Protein AF-A0A917QEK0-F1 (afdb_monomer_lite)

Radius of gyration: 26.35 Å; chains: 1; bounding box: 58×79×62 Å

Structure (mmCIF, N/CA/C/O backbone):
data_AF-A0A917QEK0-F1
#
_entry.id   AF-A0A917QEK0-F1
#
loop_
_atom_site.group_PDB
_atom_site.id
_atom_site.type_symbol
_atom_site.label_atom_id
_atom_site.label_alt_id
_atom_site.label_comp_id
_atom_site.label_asym_id
_atom_site.label_entity_id
_atom_site.label_seq_id
_atom_site.pdbx_PDB_ins_code
_atom_site.Cartn_x
_atom_site.Cartn_y
_atom_site.Cartn_z
_atom_site.occupancy
_atom_site.B_iso_or_equiv
_atom_site.auth_seq_id
_atom_site.auth_comp_id
_atom_site.auth_asym_id
_atom_site.auth_atom_id
_atom_site.pdbx_PDB_model_num
ATOM 1 N N . MET A 1 1 ? 12.942 -18.487 17.086 1.00 60.12 1 MET A N 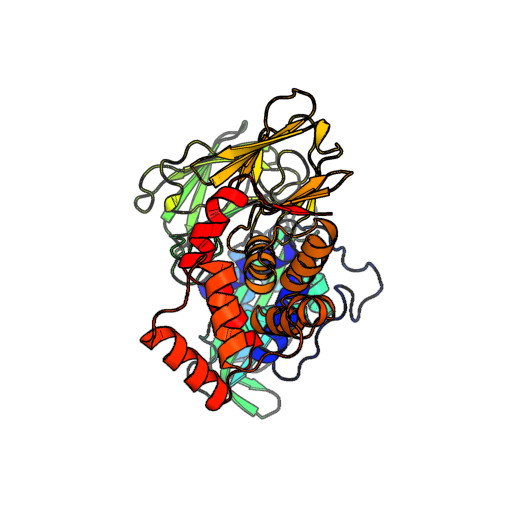1
ATOM 2 C CA . MET A 1 1 ? 12.032 -17.996 16.042 1.00 60.12 1 MET A CA 1
ATOM 3 C C . MET A 1 1 ? 12.553 -16.663 15.578 1.00 60.12 1 MET A C 1
ATOM 5 O O . MET A 1 1 ? 12.933 -15.857 16.421 1.00 60.12 1 MET A O 1
ATOM 9 N N . SER A 1 2 ? 12.666 -16.484 14.271 1.00 80.19 2 SER A N 1
ATOM 10 C CA . SER A 1 2 ? 13.185 -15.254 13.684 1.00 80.19 2 SER A CA 1
ATOM 11 C C . SER A 1 2 ? 12.041 -14.317 13.301 1.00 80.19 2 SER A C 1
ATOM 13 O O . SER A 1 2 ? 11.050 -14.731 12.702 1.00 80.19 2 SER A O 1
ATOM 15 N N . PHE A 1 3 ? 12.175 -13.052 13.680 1.00 93.38 3 PHE A N 1
ATOM 16 C CA . PHE A 1 3 ? 11.266 -11.989 13.264 1.00 93.38 3 PHE A CA 1
ATOM 17 C C . PHE A 1 3 ? 11.677 -11.445 11.884 1.00 93.38 3 PHE A C 1
ATOM 19 O O . PHE A 1 3 ? 12.777 -11.766 11.415 1.00 93.38 3 PHE A O 1
ATOM 26 N N . PRO A 1 4 ? 10.811 -10.676 11.201 1.00 93.75 4 PRO A N 1
ATOM 27 C CA . PRO A 1 4 ? 11.161 -10.047 9.934 1.00 93.75 4 PRO A CA 1
ATOM 28 C C . PRO A 1 4 ? 12.363 -9.108 10.081 1.00 93.75 4 PRO A C 1
ATOM 30 O O . PRO A 1 4 ? 12.473 -8.355 11.048 1.00 93.75 4 PRO A O 1
ATOM 33 N N . THR A 1 5 ? 13.250 -9.127 9.090 1.00 91.75 5 THR A N 1
ATOM 34 C CA . THR A 1 5 ? 14.156 -8.001 8.814 1.00 91.75 5 THR A CA 1
ATOM 35 C C . THR A 1 5 ? 13.358 -6.780 8.339 1.00 91.75 5 THR A C 1
ATOM 37 O O . THR A 1 5 ? 12.199 -6.914 7.958 1.00 91.75 5 THR A O 1
ATOM 40 N N . ALA A 1 6 ? 13.972 -5.592 8.289 1.00 88.06 6 ALA A N 1
ATOM 41 C CA . ALA A 1 6 ? 13.299 -4.395 7.767 1.00 88.06 6 ALA A CA 1
ATOM 42 C C . ALA A 1 6 ? 12.817 -4.560 6.308 1.00 88.06 6 ALA A C 1
ATOM 44 O O . ALA A 1 6 ? 11.717 -4.142 5.971 1.00 88.06 6 ALA A O 1
ATOM 45 N N . LEU A 1 7 ? 13.595 -5.243 5.458 1.00 85.19 7 LEU A N 1
ATOM 46 C CA . LEU A 1 7 ? 13.198 -5.561 4.077 1.00 85.19 7 LEU A CA 1
ATOM 47 C C . LEU A 1 7 ? 12.002 -6.523 4.018 1.00 85.19 7 LEU A C 1
ATOM 49 O O . LEU A 1 7 ? 11.094 -6.355 3.208 1.00 85.19 7 LEU A O 1
ATOM 53 N N . GLU A 1 8 ? 11.994 -7.545 4.874 1.00 95.12 8 GLU A N 1
ATOM 54 C CA . GLU A 1 8 ? 10.878 -8.493 4.962 1.00 95.12 8 GLU A CA 1
ATOM 55 C C . GLU A 1 8 ? 9.623 -7.844 5.560 1.00 95.12 8 GLU A C 1
ATOM 57 O O . GLU A 1 8 ? 8.519 -8.188 5.141 1.00 95.12 8 GLU A O 1
ATOM 62 N N . GLN A 1 9 ? 9.781 -6.892 6.489 1.00 96.00 9 GLN A N 1
ATOM 63 C CA . GLN A 1 9 ? 8.677 -6.079 6.995 1.00 96.00 9 GLN A CA 1
ATOM 64 C C . GLN A 1 9 ? 8.095 -5.220 5.871 1.00 96.00 9 GLN A C 1
ATOM 66 O O . GLN A 1 9 ? 6.904 -5.331 5.618 1.00 96.00 9 GLN A O 1
ATOM 71 N N . LEU A 1 10 ? 8.916 -4.473 5.124 1.00 87.44 10 LEU A N 1
ATOM 72 C CA . LEU A 1 10 ? 8.451 -3.705 3.963 1.00 87.44 10 LEU A CA 1
ATOM 73 C C . LEU A 1 10 ? 7.660 -4.581 2.980 1.00 87.44 10 LEU A C 1
ATOM 75 O O . LEU A 1 10 ? 6.589 -4.199 2.523 1.00 87.44 10 LEU A O 1
ATOM 79 N N . PHE A 1 11 ? 8.144 -5.788 2.679 1.00 94.00 11 PHE A N 1
ATOM 80 C CA . PHE A 1 11 ? 7.413 -6.698 1.796 1.00 94.00 11 PHE A CA 1
ATOM 81 C C . PHE A 1 11 ? 6.039 -7.086 2.350 1.00 94.00 11 PHE A C 1
ATOM 83 O O . PHE A 1 11 ? 5.072 -7.164 1.594 1.00 94.00 11 PHE A O 1
ATOM 90 N N . LEU A 1 12 ? 5.944 -7.357 3.654 1.00 96.31 12 LEU A N 1
ATOM 91 C CA . LEU A 1 12 ? 4.667 -7.631 4.307 1.00 96.31 12 LEU A CA 1
ATOM 92 C C . LEU A 1 12 ? 3.714 -6.437 4.192 1.00 96.31 12 LEU A C 1
ATOM 94 O O . LEU A 1 12 ? 2.536 -6.632 3.902 1.00 96.31 12 LEU A O 1
ATOM 98 N N . GLU A 1 13 ? 4.229 -5.223 4.366 1.00 91.69 13 GLU A N 1
ATOM 99 C CA . GLU A 1 13 ? 3.453 -3.991 4.241 1.00 91.69 13 GLU A CA 1
ATOM 100 C C . GLU A 1 13 ? 2.957 -3.776 2.807 1.00 91.69 13 GLU A C 1
ATOM 102 O O . GLU A 1 13 ? 1.773 -3.520 2.620 1.00 91.69 13 GLU A O 1
ATOM 107 N N . LEU A 1 14 ? 3.784 -4.033 1.787 1.00 85.00 14 LEU A N 1
ATOM 108 C CA . LEU A 1 14 ? 3.353 -4.017 0.380 1.00 85.00 14 LEU A CA 1
ATOM 109 C C . LEU A 1 14 ? 2.252 -5.050 0.103 1.00 85.00 14 LEU A C 1
ATOM 111 O O . LEU A 1 14 ? 1.301 -4.780 -0.623 1.00 85.00 14 LEU A O 1
ATOM 115 N N . VAL A 1 15 ? 2.352 -6.248 0.689 1.00 95.12 15 VAL A N 1
ATOM 116 C CA . VAL A 1 15 ? 1.317 -7.288 0.562 1.00 95.12 15 VAL A CA 1
ATOM 117 C C . VAL A 1 15 ? 0.015 -6.860 1.226 1.00 95.12 15 VAL A C 1
ATOM 119 O O . VAL A 1 15 ? -1.051 -7.071 0.653 1.00 95.12 15 VAL A O 1
ATOM 122 N N . ASN A 1 16 ? 0.083 -6.275 2.417 1.00 93.19 16 ASN A N 1
ATOM 123 C CA . ASN A 1 16 ? -1.104 -5.821 3.130 1.00 93.19 16 ASN A CA 1
ATOM 124 C C . ASN A 1 16 ? -1.726 -4.582 2.473 1.00 93.19 16 ASN A C 1
ATOM 126 O O . ASN A 1 16 ? -2.949 -4.529 2.382 1.00 93.19 16 ASN A O 1
ATOM 130 N N . GLN A 1 17 ? -0.922 -3.670 1.917 1.00 86.19 17 GLN A N 1
ATOM 131 C CA . GLN A 1 17 ? -1.394 -2.563 1.081 1.00 86.19 17 GLN A CA 1
ATOM 132 C C . GLN A 1 17 ? -2.133 -3.097 -0.149 1.00 86.19 17 GLN A C 1
ATOM 134 O O . GLN A 1 17 ? -3.278 -2.730 -0.382 1.00 86.19 17 GLN A O 1
ATOM 139 N N . ALA A 1 18 ? -1.536 -4.055 -0.863 1.00 80.06 18 ALA A N 1
ATOM 140 C CA . ALA A 1 18 ? -2.150 -4.676 -2.033 1.00 80.06 18 ALA A CA 1
ATOM 141 C C . ALA A 1 18 ? -3.473 -5.397 -1.722 1.00 80.06 18 ALA A C 1
ATOM 143 O O . ALA A 1 18 ? -4.375 -5.488 -2.552 1.00 80.06 18 ALA A O 1
ATOM 144 N N . ARG A 1 19 ? -3.575 -5.981 -0.526 1.00 92.75 19 ARG A N 1
ATOM 145 C CA . ARG A 1 19 ? -4.778 -6.678 -0.063 1.00 92.75 19 ARG A CA 1
ATOM 146 C C . ARG A 1 19 ? -5.872 -5.707 0.357 1.00 92.75 19 ARG A C 1
ATOM 148 O O . ARG A 1 19 ? -7.037 -5.990 0.081 1.00 92.75 19 ARG A O 1
ATOM 155 N N . ALA A 1 20 ? -5.505 -4.604 0.999 1.00 81.00 20 ALA A N 1
ATOM 156 C CA . ALA A 1 20 ? -6.433 -3.563 1.411 1.00 81.00 20 ALA A CA 1
ATOM 157 C C . ALA A 1 20 ? -6.964 -2.770 0.205 1.00 81.00 20 ALA A C 1
ATOM 159 O O . ALA A 1 20 ? -8.158 -2.488 0.165 1.00 81.00 20 ALA A O 1
ATOM 160 N N . ASP A 1 21 ? -6.112 -2.509 -0.793 1.00 78.50 21 ASP A N 1
ATOM 161 C CA . ASP A 1 21 ? -6.483 -1.884 -2.064 1.00 78.50 21 ASP A CA 1
ATOM 162 C C . ASP A 1 21 ? -5.957 -2.662 -3.284 1.00 78.50 21 ASP A C 1
ATOM 164 O O . ASP A 1 21 ? -4.876 -2.404 -3.824 1.00 78.50 21 ASP A O 1
ATOM 168 N N . PRO A 1 22 ? -6.744 -3.628 -3.769 1.00 83.19 22 PRO A N 1
ATOM 169 C CA . PRO A 1 22 ? -6.376 -4.404 -4.941 1.00 83.19 22 PRO A CA 1
ATOM 170 C C . PRO A 1 22 ? -6.356 -3.571 -6.227 1.00 83.19 22 PRO A C 1
ATOM 172 O O . PRO A 1 22 ? -5.584 -3.883 -7.133 1.00 83.19 22 PRO A O 1
ATOM 175 N N . ALA A 1 23 ? -7.216 -2.555 -6.347 1.00 81.38 23 ALA A N 1
ATOM 176 C CA . ALA A 1 23 ? -7.300 -1.735 -7.552 1.00 81.38 23 ALA A CA 1
ATOM 177 C C . ALA A 1 23 ? -6.116 -0.764 -7.635 1.00 81.38 23 ALA A C 1
ATOM 179 O O . ALA A 1 23 ? -5.462 -0.703 -8.679 1.00 81.38 23 ALA A O 1
ATOM 180 N N . GLY A 1 24 ? -5.766 -0.098 -6.536 1.00 76.38 24 GLY A N 1
ATOM 181 C CA . GLY A 1 24 ? -4.556 0.714 -6.476 1.00 76.38 24 GLY A CA 1
ATOM 182 C C . GLY A 1 24 ? -3.284 -0.114 -6.575 1.00 76.38 24 GLY A C 1
ATOM 183 O O . GLY A 1 24 ? -2.323 0.362 -7.169 1.00 76.38 24 GLY A O 1
ATOM 184 N N . GLU A 1 25 ? -3.262 -1.382 -6.143 1.00 84.31 25 GLU A N 1
ATOM 185 C CA . GLU A 1 25 ? -2.117 -2.260 -6.431 1.00 84.31 25 GLU A CA 1
ATOM 186 C C . GLU A 1 25 ? -1.898 -2.448 -7.935 1.00 84.31 25 GLU A C 1
ATOM 188 O O . GLU A 1 25 ? -0.763 -2.430 -8.408 1.00 84.31 25 GLU A O 1
ATOM 193 N N . LEU A 1 26 ? -2.975 -2.610 -8.708 1.00 78.69 26 LEU A N 1
ATOM 194 C CA . LEU A 1 26 ? -2.879 -2.696 -10.164 1.00 78.69 26 LEU A CA 1
ATOM 195 C C . LEU A 1 26 ? -2.321 -1.401 -10.763 1.00 78.69 26 LEU A C 1
ATOM 197 O O . LEU A 1 26 ? -1.456 -1.459 -11.640 1.00 78.69 26 LEU A O 1
ATOM 201 N N . ALA A 1 27 ? -2.788 -0.249 -10.280 1.00 74.25 27 ALA A N 1
ATOM 202 C CA . ALA A 1 27 ? -2.274 1.047 -10.707 1.00 74.25 27 ALA A CA 1
ATOM 203 C C . ALA A 1 27 ? -0.789 1.214 -10.337 1.00 74.25 27 ALA A C 1
ATOM 205 O O . ALA A 1 27 ? 0.018 1.581 -11.192 1.00 74.25 27 ALA A O 1
ATOM 206 N N . ARG A 1 28 ? -0.404 0.861 -9.103 1.00 76.38 28 ARG A N 1
ATOM 207 C CA . ARG A 1 28 ? 0.980 0.897 -8.607 1.00 76.38 28 ARG A CA 1
ATOM 208 C C . ARG A 1 28 ? 1.884 -0.024 -9.413 1.00 76.38 28 ARG A C 1
ATOM 210 O O . ARG A 1 28 ? 2.997 0.366 -9.761 1.00 76.38 28 ARG A O 1
ATOM 217 N N . PHE A 1 29 ? 1.405 -1.224 -9.740 1.00 79.75 29 PHE A N 1
ATOM 218 C CA . PHE A 1 29 ? 2.110 -2.145 -10.618 1.00 79.75 29 PHE A CA 1
ATOM 219 C C . PHE A 1 29 ? 2.400 -1.484 -11.964 1.00 79.75 29 PHE A C 1
ATOM 221 O O . PHE A 1 29 ? 3.570 -1.370 -12.310 1.00 79.75 29 PHE A O 1
ATOM 228 N N . ASN A 1 30 ? 1.386 -0.982 -12.675 1.00 75.88 30 ASN A N 1
ATOM 229 C CA . ASN A 1 30 ? 1.578 -0.363 -13.992 1.00 75.88 30 ASN A CA 1
ATOM 230 C C . ASN A 1 30 ? 2.487 0.881 -13.927 1.00 75.88 30 ASN A C 1
ATOM 232 O O . ASN A 1 30 ? 3.347 1.060 -14.782 1.00 75.88 30 ASN A O 1
ATOM 236 N N . ALA A 1 31 ? 2.375 1.700 -12.877 1.00 68.88 31 ALA A N 1
ATOM 237 C CA . ALA A 1 31 ? 3.217 2.884 -12.697 1.00 68.88 31 ALA A CA 1
ATOM 238 C C . ALA A 1 31 ? 4.707 2.554 -12.467 1.00 68.88 31 ALA A C 1
ATOM 240 O O . ALA A 1 31 ? 5.585 3.319 -12.866 1.00 68.88 31 ALA A O 1
ATOM 241 N N . LEU A 1 32 ? 5.005 1.424 -11.817 1.00 66.75 32 LEU A N 1
ATOM 242 C CA . LEU A 1 32 ? 6.371 1.009 -11.472 1.00 66.75 32 LEU A CA 1
ATOM 243 C C . LEU A 1 32 ? 6.946 -0.065 -12.406 1.00 66.75 32 LEU A C 1
ATOM 245 O O . LEU A 1 32 ? 8.137 -0.376 -12.328 1.00 66.75 32 LEU A O 1
ATOM 249 N N . ASN A 1 33 ? 6.121 -0.650 -13.273 1.00 70.62 33 ASN A N 1
ATOM 250 C CA . ASN A 1 33 ? 6.477 -1.799 -14.096 1.00 70.62 33 ASN A CA 1
ATOM 251 C C . ASN A 1 33 ? 7.691 -1.502 -14.993 1.00 70.62 33 ASN A C 1
ATOM 253 O O . ASN A 1 33 ? 8.678 -2.239 -14.963 1.00 70.62 33 ASN A O 1
ATOM 257 N N . ASP A 1 34 ? 7.679 -0.373 -15.702 1.00 69.12 34 ASP A N 1
ATOM 258 C CA . ASP A 1 34 ? 8.771 0.014 -16.604 1.00 69.12 34 ASP A CA 1
ATOM 259 C C . ASP A 1 34 ? 10.111 0.239 -15.883 1.00 69.12 34 ASP A C 1
ATOM 261 O O . ASP A 1 34 ? 11.174 -0.068 -16.432 1.00 69.12 34 ASP A O 1
ATOM 265 N N . SER A 1 35 ? 10.081 0.760 -14.652 1.00 63.59 35 SER A N 1
ATOM 266 C CA . SER A 1 35 ? 11.290 1.127 -13.906 1.00 63.59 35 SER A CA 1
ATOM 267 C C . SER A 1 35 ? 11.886 -0.041 -13.115 1.00 63.59 35 SER A C 1
ATOM 269 O O . SER A 1 35 ? 13.110 -0.176 -13.051 1.00 63.59 35 SER A O 1
ATOM 271 N N . LEU A 1 36 ? 11.045 -0.907 -12.541 1.00 69.50 36 LEU A N 1
ATOM 272 C CA . LEU A 1 36 ? 11.475 -1.994 -11.654 1.00 69.50 36 LEU A CA 1
ATOM 273 C C . LEU A 1 36 ? 11.459 -3.376 -12.317 1.00 69.50 36 LEU A C 1
ATOM 275 O O . LEU A 1 36 ? 12.160 -4.282 -11.861 1.00 69.50 36 LEU A O 1
ATOM 279 N N . LEU A 1 37 ? 10.702 -3.549 -13.402 1.00 73.75 37 LEU A N 1
ATOM 280 C CA . LEU A 1 37 ? 10.552 -4.809 -14.131 1.00 73.75 37 LEU A CA 1
ATOM 281 C C . LEU A 1 37 ? 10.688 -4.599 -15.654 1.00 73.75 37 LEU A C 1
ATOM 283 O O . LEU A 1 37 ? 9.783 -4.937 -16.418 1.00 73.75 37 LEU A O 1
ATOM 287 N N . PRO A 1 38 ? 11.837 -4.098 -16.144 1.00 73.56 38 PRO A N 1
ATOM 288 C CA . PRO A 1 38 ? 11.983 -3.705 -17.541 1.00 73.56 38 PRO A CA 1
ATOM 289 C C . PRO A 1 38 ? 11.655 -4.852 -18.510 1.00 73.56 38 PRO A C 1
ATOM 291 O O . PRO A 1 38 ? 12.186 -5.962 -18.404 1.00 73.56 38 PRO A O 1
ATOM 294 N N . GLY A 1 39 ? 10.784 -4.565 -19.481 1.00 81.00 39 GLY A N 1
ATOM 295 C CA . GLY A 1 39 ? 10.331 -5.517 -20.502 1.00 81.00 39 GLY A CA 1
ATOM 296 C C . GLY A 1 39 ? 9.123 -6.371 -20.103 1.00 81.00 39 GLY A C 1
ATOM 297 O O . GLY A 1 39 ? 8.705 -7.231 -20.882 1.00 81.00 39 GLY A O 1
ATOM 298 N N . ARG A 1 40 ? 8.552 -6.160 -18.914 1.00 81.56 40 ARG A N 1
ATOM 299 C CA . ARG A 1 40 ? 7.255 -6.720 -18.521 1.00 81.56 40 ARG A CA 1
ATOM 300 C C . ARG A 1 40 ? 6.116 -5.848 -19.052 1.00 81.56 40 ARG A C 1
ATOM 302 O O . ARG A 1 40 ? 6.258 -4.639 -19.157 1.00 81.56 40 ARG A O 1
ATOM 309 N N . GLN A 1 41 ? 4.998 -6.474 -19.415 1.00 88.50 41 GLN A N 1
ATOM 310 C CA . GLN A 1 41 ? 3.804 -5.761 -19.877 1.00 88.50 41 GLN A CA 1
ATOM 311 C C . GLN A 1 41 ? 2.942 -5.316 -18.698 1.00 88.50 41 GLN A C 1
ATOM 313 O O . GLN A 1 41 ? 2.799 -6.064 -17.724 1.00 88.50 41 GLN A O 1
ATOM 318 N N . ASP A 1 42 ? 2.341 -4.140 -18.847 1.00 88.00 42 ASP A N 1
ATOM 319 C CA . ASP A 1 42 ? 1.294 -3.657 -17.957 1.00 88.00 42 ASP A CA 1
ATOM 320 C C . ASP A 1 42 ? 0.118 -4.623 -17.931 1.00 88.00 42 ASP A C 1
ATOM 322 O O . ASP A 1 42 ? -0.180 -5.312 -18.912 1.00 88.00 42 ASP A O 1
ATOM 326 N N . MET A 1 43 ? -0.563 -4.650 -16.793 1.00 91.75 43 MET A N 1
ATOM 327 C CA . MET A 1 43 ? -1.763 -5.438 -16.616 1.00 91.75 43 MET A CA 1
ATOM 328 C C . MET A 1 43 ? -3.001 -4.599 -16.929 1.00 91.75 43 MET A C 1
ATOM 330 O O . MET A 1 43 ? -3.207 -3.522 -16.368 1.00 91.75 43 MET A O 1
ATOM 334 N N . GLY A 1 44 ? -3.878 -5.126 -17.778 1.00 90.94 44 GLY A N 1
ATOM 335 C CA . GLY A 1 44 ? -5.140 -4.487 -18.138 1.00 90.94 44 GLY A CA 1
ATOM 336 C C . GLY A 1 44 ? -6.235 -4.642 -17.080 1.00 90.94 44 GLY A C 1
ATOM 337 O O . GLY A 1 44 ? -7.182 -3.863 -17.071 1.00 90.94 44 GLY A O 1
ATOM 338 N N . ASN A 1 45 ? -6.161 -5.664 -16.217 1.00 93.19 45 ASN A N 1
ATOM 339 C CA . ASN A 1 45 ? -7.064 -5.839 -15.072 1.00 93.19 45 ASN A CA 1
ATOM 340 C C . ASN A 1 45 ? -6.538 -6.874 -14.059 1.00 93.19 45 ASN A C 1
ATOM 342 O O . ASN A 1 45 ? -5.687 -7.710 -14.364 1.00 93.19 45 ASN A O 1
ATOM 346 N N . LEU A 1 46 ? -7.145 -6.894 -12.868 1.00 90.06 46 LEU A N 1
ATOM 347 C CA . LEU A 1 46 ? -6.833 -7.825 -11.773 1.00 90.06 46 LEU A CA 1
ATOM 348 C C . LEU A 1 46 ? -6.876 -9.313 -12.159 1.00 90.06 46 LEU A C 1
ATOM 350 O O . LEU A 1 46 ? -6.134 -10.138 -11.619 1.00 90.06 46 LEU A O 1
ATOM 354 N N . ASN A 1 47 ? -7.752 -9.675 -13.094 1.00 96.81 47 ASN A N 1
ATOM 355 C CA . ASN A 1 47 ? -7.992 -11.047 -13.530 1.00 96.81 47 ASN A CA 1
ATOM 356 C C . ASN A 1 47 ? -7.238 -11.400 -14.823 1.00 96.81 47 ASN A C 1
ATOM 358 O O . ASN A 1 47 ? -7.551 -12.404 -15.458 1.00 96.81 47 ASN A O 1
ATOM 362 N N . GLU A 1 48 ? -6.229 -10.623 -15.224 1.00 96.19 48 GLU A N 1
ATOM 363 C CA . GLU A 1 48 ? -5.446 -10.929 -16.421 1.00 96.19 48 GLU A CA 1
ATOM 364 C C . GLU A 1 48 ? -4.744 -12.295 -16.329 1.00 96.19 48 GLU A C 1
ATOM 366 O O . GLU A 1 48 ? -4.036 -12.600 -15.368 1.00 96.19 48 GLU A O 1
ATOM 371 N N . GLY A 1 49 ? -4.956 -13.151 -17.330 1.00 95.69 49 GLY A N 1
ATOM 372 C CA . GLY A 1 49 ? -4.477 -14.536 -17.297 1.00 95.69 49 GLY A CA 1
ATOM 373 C C . GLY A 1 49 ? -5.257 -15.452 -16.340 1.00 95.69 49 GLY A C 1
ATOM 374 O O . GLY A 1 49 ? -4.777 -16.542 -16.028 1.00 95.69 49 GLY A O 1
ATOM 375 N N . LEU A 1 50 ? -6.441 -15.032 -15.875 1.00 97.06 50 LEU A N 1
ATOM 376 C CA . LEU A 1 50 ? -7.374 -15.802 -15.046 1.00 97.06 50 LEU A CA 1
ATOM 377 C C . LEU A 1 50 ? -8.782 -15.800 -15.662 1.00 97.06 50 LEU A C 1
ATOM 379 O O . LEU A 1 50 ? -9.104 -15.014 -16.553 1.00 97.06 50 LEU A O 1
ATOM 383 N N . SER A 1 51 ? -9.653 -16.683 -15.171 1.00 95.38 51 SER A N 1
ATOM 384 C CA . SER A 1 51 ? -11.086 -16.587 -15.459 1.00 95.38 51 SER A CA 1
ATOM 385 C C . SER A 1 51 ? -11.664 -15.305 -14.853 1.00 95.38 51 SER A C 1
ATOM 387 O O . SER A 1 51 ? -11.309 -14.945 -13.730 1.00 95.38 51 SER A O 1
ATOM 389 N N . ALA A 1 52 ? -12.594 -14.656 -15.557 1.00 92.06 52 ALA A N 1
ATOM 390 C CA . ALA A 1 52 ? -13.265 -13.455 -15.065 1.00 92.06 52 ALA A CA 1
ATOM 391 C C . ALA A 1 52 ? -13.859 -13.672 -13.659 1.00 92.06 52 ALA A C 1
ATOM 393 O O . ALA A 1 52 ? -14.490 -14.697 -13.400 1.00 92.06 52 ALA A O 1
ATOM 394 N N . GLY A 1 53 ? -13.631 -12.714 -12.757 1.00 91.12 53 GLY A N 1
ATOM 395 C CA . GLY A 1 53 ? -14.117 -12.762 -11.374 1.00 91.12 53 GLY A CA 1
ATOM 396 C C . GLY A 1 53 ? -13.374 -13.733 -10.448 1.00 91.12 53 GLY A C 1
ATOM 397 O O . GLY A 1 53 ? -13.820 -13.938 -9.324 1.00 91.12 53 GLY A O 1
ATOM 398 N N . ARG A 1 54 ? -12.252 -14.335 -10.874 1.00 95.94 54 ARG A N 1
ATOM 399 C CA . ARG A 1 54 ? -11.436 -15.202 -10.004 1.00 95.94 54 ARG A CA 1
ATOM 400 C C . ARG A 1 54 ? -10.903 -14.458 -8.777 1.00 95.94 54 ARG A C 1
ATOM 402 O O . ARG A 1 54 ? -10.817 -15.050 -7.707 1.00 95.94 54 ARG A O 1
ATOM 409 N N . ILE A 1 55 ? -10.517 -13.202 -8.953 1.00 95.50 55 ILE A N 1
ATOM 410 C CA . ILE A 1 55 ? -10.068 -12.291 -7.907 1.00 95.50 55 ILE A CA 1
ATOM 411 C C . ILE A 1 55 ? -11.072 -11.138 -7.845 1.00 95.50 55 ILE A C 1
ATOM 413 O O . ILE A 1 55 ? -11.278 -10.454 -8.852 1.00 95.50 55 ILE A O 1
ATOM 417 N N . SER A 1 56 ? -11.692 -10.940 -6.677 1.00 89.44 56 SER A N 1
ATOM 418 C CA . SER A 1 56 ? -12.536 -9.766 -6.410 1.00 89.44 56 SER A CA 1
ATOM 419 C C . SER A 1 56 ? -11.678 -8.511 -6.228 1.00 89.44 56 SER A C 1
ATOM 421 O O . SER A 1 56 ? -10.536 -8.608 -5.775 1.00 89.44 56 SER A O 1
ATOM 423 N N . ALA A 1 57 ? -12.232 -7.341 -6.543 1.00 81.94 57 ALA A N 1
ATOM 424 C CA . ALA A 1 57 ? -11.629 -6.047 -6.224 1.00 81.94 57 ALA A CA 1
ATOM 425 C C . ALA A 1 57 ? -11.867 -5.622 -4.762 1.00 81.94 57 ALA A C 1
ATOM 427 O O . ALA A 1 57 ? -11.234 -4.678 -4.311 1.00 81.94 57 ALA A O 1
ATOM 428 N N . ASP A 1 58 ? -12.718 -6.333 -4.013 1.00 82.81 58 ASP A N 1
ATOM 429 C CA . ASP A 1 58 ? -13.006 -6.002 -2.611 1.00 82.81 58 ASP A CA 1
ATOM 430 C C . ASP A 1 58 ? -11.740 -6.086 -1.739 1.00 82.81 58 ASP A C 1
ATOM 432 O O . ASP A 1 58 ? -10.915 -6.975 -1.981 1.00 82.81 58 ASP A O 1
ATOM 436 N N . PRO A 1 59 ? -11.586 -5.236 -0.711 1.00 81.19 59 PRO A N 1
ATOM 437 C CA . PRO A 1 59 ? -10.508 -5.353 0.267 1.00 81.19 59 PRO A CA 1
ATOM 438 C C . PRO A 1 59 ? -10.461 -6.731 0.938 1.00 81.19 59 PRO A C 1
ATOM 440 O O . PRO A 1 59 ? -11.482 -7.392 1.140 1.00 81.19 59 PRO A O 1
ATOM 443 N N . LYS A 1 60 ? -9.257 -7.169 1.303 1.00 90.19 60 LYS A N 1
ATOM 444 C CA . LYS A 1 60 ? -8.992 -8.428 2.006 1.00 90.19 60 LYS A CA 1
ATOM 445 C C . LYS A 1 60 ? -8.366 -8.116 3.348 1.00 90.19 60 LYS A C 1
ATOM 447 O O . LYS A 1 60 ? -7.604 -7.162 3.473 1.00 90.19 60 LYS A O 1
ATOM 452 N N . GLN A 1 61 ? -8.619 -8.987 4.319 1.00 90.50 61 GLN A N 1
ATOM 453 C CA . GLN A 1 61 ? -7.990 -8.881 5.627 1.00 90.50 61 GLN A CA 1
ATOM 454 C C . GLN A 1 61 ? -6.454 -8.827 5.514 1.00 90.50 61 GLN A C 1
ATOM 456 O O . GLN A 1 61 ? -5.875 -9.532 4.667 1.00 90.50 61 GLN A O 1
ATOM 461 N N . PRO A 1 62 ? -5.779 -8.041 6.366 1.00 94.75 62 PRO A N 1
ATOM 462 C CA . PRO A 1 62 ? -4.328 -8.042 6.447 1.00 94.75 62 PRO A CA 1
ATOM 463 C C . PRO A 1 62 ? -3.823 -9.411 6.910 1.00 94.75 62 PRO A C 1
ATOM 465 O O . PRO A 1 62 ? -4.443 -10.098 7.725 1.00 94.75 62 PRO A O 1
ATOM 468 N N . LEU A 1 63 ? -2.662 -9.807 6.405 1.00 98.31 63 LEU A N 1
ATOM 469 C CA . LEU A 1 63 ? -1.971 -11.007 6.848 1.00 98.31 63 LEU A CA 1
ATOM 470 C C . LEU A 1 63 ? -1.126 -10.688 8.078 1.00 98.31 63 LEU A C 1
ATOM 472 O O . LEU A 1 63 ? -0.294 -9.779 8.056 1.00 98.31 63 LEU A O 1
ATOM 476 N N . ALA A 1 64 ? -1.310 -11.483 9.127 1.00 98.38 64 ALA A N 1
ATOM 477 C CA . ALA A 1 64 ? -0.494 -11.437 10.328 1.00 98.38 64 ALA A CA 1
ATOM 478 C C . ALA A 1 64 ? 0.781 -12.269 10.138 1.00 98.38 64 ALA A C 1
ATOM 480 O O . ALA A 1 64 ? 0.725 -13.410 9.669 1.00 98.38 64 ALA A O 1
ATOM 481 N N . PHE A 1 65 ? 1.942 -11.727 10.506 1.00 98.56 65 PHE A N 1
ATOM 482 C CA . PHE A 1 65 ? 3.194 -12.471 10.381 1.00 98.56 65 PHE A CA 1
ATOM 483 C C . PHE A 1 65 ? 3.359 -13.468 11.527 1.00 98.56 65 PHE A C 1
ATOM 485 O O . PHE A 1 65 ? 3.404 -13.103 12.703 1.00 98.56 65 PHE A O 1
ATOM 492 N N . ILE A 1 66 ? 3.514 -14.742 11.172 1.00 97.94 66 ILE A N 1
ATOM 493 C CA . ILE A 1 66 ? 3.691 -15.842 12.114 1.00 97.94 66 ILE A CA 1
ATOM 494 C C . ILE A 1 66 ? 5.152 -16.307 12.075 1.00 97.94 66 ILE A C 1
ATOM 496 O O . ILE A 1 66 ? 5.597 -16.838 11.053 1.00 97.94 66 ILE A O 1
ATOM 500 N N . PRO A 1 67 ? 5.915 -16.180 13.180 1.00 97.12 67 PRO A N 1
ATOM 501 C CA . PRO A 1 67 ? 7.350 -16.465 13.172 1.00 97.12 67 PRO A CA 1
ATOM 502 C C . PRO A 1 67 ? 7.730 -17.877 12.709 1.00 97.12 67 PRO A C 1
ATOM 504 O O . PRO A 1 67 ? 8.757 -18.051 12.060 1.00 97.12 67 PRO A O 1
ATOM 507 N N . THR A 1 68 ? 6.899 -18.890 12.970 1.00 97.75 68 THR A N 1
ATOM 508 C CA . THR A 1 68 ? 7.143 -20.262 12.489 1.00 97.75 68 THR A CA 1
ATOM 509 C C . THR A 1 68 ? 6.965 -20.396 10.974 1.00 97.75 68 THR A C 1
ATOM 511 O O . THR A 1 68 ? 7.733 -21.110 10.327 1.00 97.75 68 THR A O 1
ATOM 514 N N . LEU A 1 69 ? 6.020 -19.666 10.369 1.00 98.44 69 LEU A N 1
ATOM 515 C CA . LEU A 1 69 ? 5.923 -19.566 8.909 1.00 98.44 69 LEU A CA 1
ATOM 516 C C . LEU A 1 69 ? 7.128 -18.812 8.335 1.00 98.44 69 LEU A C 1
ATOM 518 O O . LEU A 1 69 ? 7.649 -19.218 7.298 1.00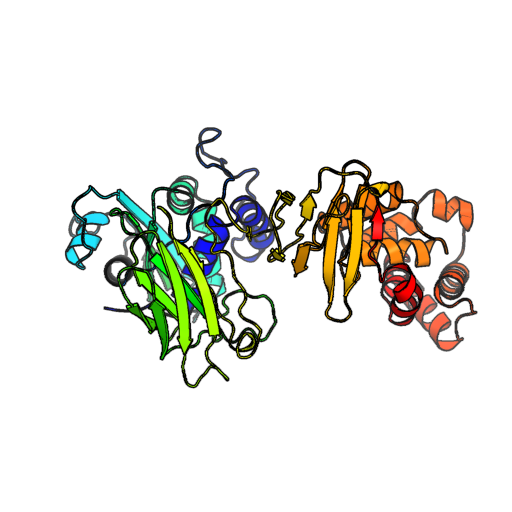 98.44 69 LEU A O 1
ATOM 522 N N . GLY A 1 70 ? 7.598 -17.761 9.015 1.00 98.12 70 GLY A N 1
ATOM 523 C CA . GLY A 1 70 ? 8.811 -17.022 8.649 1.00 98.12 70 GLY A CA 1
ATOM 524 C C . GLY A 1 70 ? 10.066 -17.901 8.661 1.00 98.12 70 GLY A C 1
ATOM 525 O O . GLY A 1 70 ? 10.815 -17.933 7.683 1.00 98.12 70 GLY A O 1
ATOM 526 N N . ASP A 1 71 ? 10.251 -18.698 9.718 1.00 98.06 71 ASP A N 1
ATOM 527 C CA . ASP A 1 71 ? 11.332 -19.686 9.820 1.00 98.06 71 ASP A CA 1
ATOM 528 C C . ASP A 1 71 ? 11.261 -20.697 8.654 1.00 98.06 71 ASP A C 1
ATOM 530 O O . ASP A 1 71 ? 12.270 -20.973 7.996 1.00 98.06 71 ASP A O 1
ATOM 534 N N . ALA A 1 72 ? 10.063 -21.200 8.331 1.00 98.31 72 ALA A N 1
ATOM 535 C CA . ALA A 1 72 ? 9.858 -22.121 7.213 1.00 98.31 72 ALA A CA 1
ATOM 536 C C . ALA A 1 72 ? 10.127 -21.473 5.840 1.00 98.31 72 ALA A C 1
ATOM 538 O O . ALA A 1 72 ? 10.664 -22.128 4.942 1.00 98.31 72 ALA A O 1
ATOM 539 N N . ALA A 1 73 ? 9.737 -20.210 5.652 1.00 98.56 73 ALA A N 1
ATOM 540 C CA . ALA A 1 73 ? 9.946 -19.460 4.418 1.00 98.56 73 ALA A CA 1
ATOM 541 C C . ALA A 1 73 ? 11.435 -19.177 4.190 1.00 98.56 73 ALA A C 1
ATOM 543 O O . ALA A 1 73 ? 11.980 -19.529 3.143 1.00 98.56 73 ALA A O 1
ATOM 544 N N . ARG A 1 74 ? 12.132 -18.640 5.198 1.00 98.00 74 ARG A N 1
ATOM 545 C CA . ARG A 1 74 ? 13.566 -18.334 5.095 1.00 98.00 74 ARG A CA 1
ATOM 546 C C . ARG A 1 74 ? 14.419 -19.590 4.965 1.00 98.00 74 ARG A C 1
ATOM 548 O O . ARG A 1 74 ? 15.405 -19.592 4.223 1.00 98.00 74 ARG A O 1
ATOM 555 N N . GLY A 1 75 ? 14.010 -20.669 5.634 1.00 98.12 75 GLY A N 1
ATOM 556 C CA . GLY A 1 75 ? 14.596 -21.993 5.463 1.00 98.12 75 GLY A CA 1
ATOM 557 C C . GLY A 1 75 ? 14.512 -22.475 4.014 1.00 98.12 75 GLY A C 1
ATOM 558 O O . GLY A 1 75 ? 15.521 -22.923 3.473 1.00 98.12 75 GLY A O 1
ATOM 559 N N . HIS A 1 76 ? 13.355 -22.315 3.362 1.00 98.62 76 HIS A N 1
ATOM 560 C CA . HIS A 1 76 ? 13.168 -22.706 1.960 1.00 98.62 76 HIS A CA 1
ATOM 561 C C . HIS A 1 76 ? 13.971 -21.838 0.988 1.00 98.62 76 HIS A C 1
ATOM 563 O O . HIS A 1 76 ? 14.677 -22.369 0.134 1.00 98.62 76 HIS A O 1
ATOM 569 N N . SER A 1 77 ? 13.962 -20.514 1.164 1.00 98.50 77 SER A N 1
ATOM 570 C CA . SER A 1 77 ? 14.777 -19.603 0.346 1.00 98.50 77 SER A CA 1
ATOM 571 C C . SER A 1 77 ? 16.267 -19.933 0.436 1.00 98.50 77 SER A C 1
ATOM 573 O O . SER A 1 77 ? 16.968 -19.974 -0.575 1.00 98.50 77 SER A O 1
ATOM 575 N N . SER A 1 78 ? 16.746 -20.229 1.647 1.00 98.06 78 SER A N 1
ATOM 576 C CA . SER A 1 78 ? 18.137 -20.617 1.895 1.00 98.06 78 SER A CA 1
ATOM 577 C C . SER A 1 78 ? 18.465 -21.988 1.311 1.00 98.06 78 SER A C 1
ATOM 579 O O . SER A 1 78 ? 19.597 -22.230 0.894 1.00 98.06 78 SER A O 1
ATOM 581 N N . ASP A 1 79 ? 17.494 -22.897 1.285 1.00 98.19 79 ASP A N 1
ATOM 582 C CA . ASP A 1 79 ? 17.652 -24.208 0.678 1.00 98.19 79 ASP A CA 1
ATOM 583 C C . ASP A 1 79 ? 17.775 -24.132 -0.846 1.00 98.19 79 ASP A C 1
ATOM 585 O O . ASP A 1 79 ? 18.739 -24.666 -1.400 1.00 98.19 79 ASP A O 1
ATOM 589 N N . MET A 1 80 ? 16.871 -23.389 -1.494 1.00 98.31 80 MET A N 1
ATOM 590 C CA . MET A 1 80 ? 16.926 -23.084 -2.926 1.00 98.31 80 MET A CA 1
ATOM 591 C C . MET A 1 80 ? 18.263 -22.447 -3.302 1.00 98.31 80 MET A C 1
ATOM 593 O O . MET A 1 80 ? 18.948 -22.947 -4.196 1.00 98.31 80 MET A O 1
ATOM 597 N N . LEU A 1 81 ? 18.681 -21.408 -2.569 1.00 97.38 81 LEU A N 1
ATOM 598 C CA . LEU A 1 81 ? 19.943 -20.706 -2.804 1.00 97.38 81 LEU A CA 1
ATOM 599 C C . LEU A 1 81 ? 21.150 -21.659 -2.717 1.00 97.38 81 LEU A C 1
ATOM 601 O O . LEU A 1 81 ? 21.956 -21.734 -3.642 1.00 97.38 81 LEU A O 1
ATOM 605 N N . ARG A 1 82 ? 21.262 -22.421 -1.621 1.00 96.38 82 ARG A N 1
ATOM 606 C CA . ARG A 1 82 ? 22.422 -23.285 -1.340 1.00 96.38 82 ARG A CA 1
ATOM 607 C C . ARG A 1 82 ? 22.540 -24.456 -2.309 1.00 96.38 82 ARG A C 1
ATOM 609 O O . ARG A 1 82 ? 23.649 -24.858 -2.646 1.00 96.38 82 ARG A O 1
ATOM 616 N N . GLN A 1 83 ? 21.408 -25.033 -2.705 1.00 95.38 83 GLN A N 1
ATOM 617 C CA . GLN A 1 83 ? 21.369 -26.228 -3.545 1.00 95.38 83 GLN A CA 1
ATOM 618 C C . GLN A 1 83 ? 21.157 -25.911 -5.034 1.00 95.38 83 GLN A C 1
ATOM 620 O O . GLN A 1 83 ? 21.099 -26.835 -5.839 1.00 95.38 83 GLN A O 1
ATOM 625 N N . SER A 1 84 ? 21.091 -24.626 -5.414 1.00 94.19 84 SER A N 1
ATOM 626 C CA . SER A 1 84 ? 20.977 -24.177 -6.812 1.00 94.19 84 SER A CA 1
ATOM 627 C C . SER A 1 84 ? 19.776 -24.786 -7.553 1.00 94.19 84 SER A C 1
ATOM 629 O O . SER A 1 84 ? 19.905 -25.325 -8.652 1.00 94.19 84 SER A O 1
ATOM 631 N N . TYR A 1 85 ? 18.592 -24.706 -6.939 1.00 95.75 85 TYR A N 1
ATOM 632 C CA . TYR A 1 85 ? 17.319 -25.087 -7.564 1.00 95.75 85 TYR A CA 1
ATOM 633 C C . TYR A 1 85 ? 16.237 -24.034 -7.299 1.00 95.75 85 TYR A C 1
ATOM 635 O O . TYR A 1 85 ? 16.388 -23.205 -6.401 1.00 95.75 85 TYR A O 1
ATOM 643 N N . PHE A 1 86 ? 15.164 -24.040 -8.094 1.00 97.44 86 PHE A N 1
ATOM 644 C CA . PHE A 1 86 ? 14.019 -23.138 -7.931 1.00 97.44 86 PHE A CA 1
ATOM 645 C C . PHE A 1 86 ? 12.714 -23.924 -8.074 1.00 97.44 86 PHE A C 1
ATOM 647 O O . PHE A 1 86 ? 12.292 -24.239 -9.187 1.00 97.44 86 PHE A O 1
ATOM 654 N N . ALA A 1 87 ? 12.113 -24.308 -6.946 1.00 97.50 87 ALA A N 1
ATOM 655 C CA . ALA A 1 87 ? 10.888 -25.103 -6.923 1.00 97.50 87 ALA A CA 1
ATOM 656 C C . ALA A 1 87 ? 10.131 -24.955 -5.596 1.00 97.50 87 ALA A C 1
ATOM 658 O O . ALA A 1 87 ? 10.725 -24.733 -4.541 1.00 97.50 87 ALA A O 1
ATOM 659 N N . HIS A 1 88 ? 8.811 -25.154 -5.641 1.00 97.69 88 HIS A N 1
ATOM 660 C CA . HIS A 1 88 ? 7.969 -25.218 -4.441 1.00 97.69 88 HIS A CA 1
ATOM 661 C C . HIS A 1 88 ? 8.224 -26.475 -3.601 1.00 97.69 88 HIS A C 1
ATOM 663 O O . HIS A 1 88 ? 8.143 -26.444 -2.372 1.00 97.69 88 HIS A O 1
ATOM 669 N N . GLN A 1 89 ? 8.517 -27.609 -4.238 1.00 97.94 89 GLN A N 1
ATOM 670 C CA . GLN A 1 89 ? 8.901 -28.824 -3.525 1.00 97.94 89 GLN A CA 1
ATOM 671 C C . GLN A 1 89 ? 10.398 -28.774 -3.220 1.00 97.94 89 GLN A C 1
ATOM 673 O O . GLN A 1 89 ? 11.199 -28.477 -4.106 1.00 97.94 89 GLN A O 1
ATOM 678 N N . GLY A 1 90 ? 10.764 -29.053 -1.969 1.00 96.81 90 GLY A N 1
ATOM 679 C CA . GLY A 1 90 ? 12.170 -29.173 -1.594 1.00 96.81 90 GLY A CA 1
ATOM 680 C C . GLY A 1 90 ? 12.805 -30.408 -2.232 1.00 96.81 90 GLY A C 1
ATOM 681 O O . GLY A 1 90 ? 12.113 -31.380 -2.542 1.00 96.81 90 GLY A O 1
ATOM 682 N N . LEU A 1 91 ? 14.131 -30.415 -2.391 1.00 97.00 91 LEU A N 1
ATOM 683 C CA . LEU A 1 91 ? 14.851 -31.605 -2.880 1.00 97.00 91 LEU A CA 1
ATOM 684 C C . LEU A 1 91 ? 14.771 -32.796 -1.910 1.00 97.00 91 LEU A C 1
ATOM 686 O O . LEU A 1 91 ? 15.003 -33.938 -2.297 1.00 97.00 91 LEU A O 1
ATOM 690 N N . ASP A 1 92 ? 14.396 -32.537 -0.659 1.00 96.31 92 ASP A N 1
ATOM 691 C CA . ASP A 1 92 ? 14.051 -33.540 0.349 1.00 96.31 92 ASP A CA 1
ATOM 692 C C . ASP A 1 92 ? 12.637 -34.135 0.173 1.00 96.31 92 ASP A C 1
ATOM 694 O O . ASP A 1 92 ? 12.214 -34.969 0.974 1.00 96.31 92 ASP A O 1
ATOM 698 N N . GLY A 1 93 ? 11.900 -33.703 -0.855 1.00 97.62 93 GLY A N 1
ATOM 699 C CA . GLY A 1 93 ? 10.546 -34.142 -1.177 1.00 97.62 93 GLY A CA 1
ATOM 700 C C . GLY A 1 93 ? 9.439 -33.429 -0.401 1.00 97.62 93 GLY A C 1
ATOM 701 O O . GLY A 1 93 ? 8.268 -33.640 -0.719 1.00 97.62 93 GLY A O 1
ATOM 702 N N . ARG A 1 94 ? 9.757 -32.567 0.575 1.00 98.19 94 ARG A N 1
ATOM 703 C CA . ARG A 1 94 ? 8.731 -31.906 1.393 1.00 98.19 94 ARG A CA 1
ATOM 704 C C . ARG A 1 94 ? 7.989 -30.838 0.600 1.00 98.19 94 ARG A C 1
ATOM 706 O O . ARG A 1 94 ? 8.585 -30.022 -0.109 1.00 98.19 94 ARG A O 1
ATOM 713 N N . SER A 1 95 ? 6.679 -30.810 0.783 1.00 98.19 95 SER A N 1
ATOM 714 C CA . SER A 1 95 ? 5.769 -29.771 0.313 1.00 98.19 95 SER A CA 1
ATOM 715 C C . SER A 1 95 ? 5.865 -28.486 1.157 1.00 98.19 95 SER A C 1
ATOM 717 O O . SER A 1 95 ? 6.417 -28.494 2.265 1.00 98.19 95 SER A O 1
ATOM 719 N N . PRO A 1 96 ? 5.311 -27.358 0.671 1.00 98.12 96 PRO A N 1
ATOM 720 C CA . PRO A 1 96 ? 5.305 -26.102 1.417 1.00 98.12 96 PRO A CA 1
ATOM 721 C C . PRO A 1 96 ? 4.687 -26.177 2.815 1.00 98.12 96 PRO A C 1
ATOM 723 O O . PRO A 1 96 ? 5.244 -25.577 3.741 1.00 98.12 96 PRO A O 1
ATOM 726 N N . SER A 1 97 ? 3.580 -26.910 2.971 1.00 97.44 97 SER A N 1
ATOM 727 C CA . SER A 1 97 ? 2.868 -27.062 4.243 1.00 97.44 97 SER A CA 1
ATOM 728 C C . SER A 1 97 ? 3.620 -27.975 5.209 1.00 97.44 97 SER A C 1
ATOM 730 O O . SER A 1 97 ? 3.743 -27.640 6.383 1.00 97.44 97 SER A O 1
ATOM 732 N N . GLU A 1 98 ? 4.235 -29.059 4.725 1.00 98.00 98 GLU A N 1
ATOM 733 C CA . GLU A 1 98 ? 5.106 -29.913 5.546 1.00 98.00 98 GLU A CA 1
ATOM 734 C C . GLU A 1 98 ? 6.295 -29.137 6.119 1.00 98.00 98 GLU A C 1
ATOM 736 O O . GLU A 1 98 ? 6.653 -29.345 7.278 1.00 98.00 98 GLU A O 1
ATOM 741 N N . ARG A 1 99 ? 6.872 -28.196 5.353 1.00 98.00 99 ARG A N 1
ATOM 742 C CA . ARG A 1 99 ? 7.894 -27.273 5.879 1.00 98.00 99 ARG A CA 1
ATOM 743 C C . ARG A 1 99 ? 7.329 -26.346 6.960 1.00 98.00 99 ARG A C 1
ATOM 745 O O . ARG A 1 99 ? 8.006 -26.118 7.956 1.00 98.00 99 ARG A O 1
ATOM 752 N N . GLY A 1 100 ? 6.099 -25.852 6.797 1.00 97.56 100 GLY A N 1
ATOM 753 C CA . GLY A 1 100 ? 5.399 -2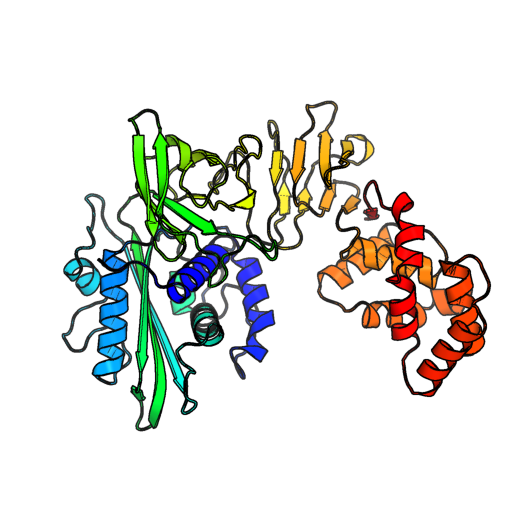5.075 7.828 1.00 97.56 100 GLY A CA 1
ATOM 754 C C . GLY A 1 100 ? 5.197 -25.872 9.121 1.00 97.56 100 GLY A C 1
ATOM 755 O O . GLY A 1 100 ? 5.561 -25.406 10.199 1.00 97.56 100 GLY A O 1
ATOM 756 N N . PHE A 1 101 ? 4.708 -27.111 9.021 1.00 96.94 101 PHE A N 1
ATOM 757 C CA . PHE A 1 101 ? 4.505 -27.993 10.178 1.00 96.94 101 PHE A CA 1
ATOM 758 C C . PHE A 1 101 ? 5.826 -28.351 10.861 1.00 96.94 101 PHE A C 1
ATOM 760 O O . PHE A 1 101 ? 5.905 -28.354 12.087 1.00 96.94 101 PHE A O 1
ATOM 767 N N . ALA A 1 102 ? 6.877 -28.618 10.081 1.00 96.88 102 ALA A N 1
ATOM 768 C CA . ALA A 1 102 ? 8.206 -28.913 10.609 1.00 96.88 102 ALA A CA 1
ATOM 769 C C . ALA A 1 102 ? 8.825 -27.718 11.353 1.00 96.88 102 ALA A C 1
ATOM 771 O O . ALA A 1 102 ? 9.571 -27.921 12.308 1.00 96.88 102 ALA A O 1
ATOM 772 N N . ALA A 1 103 ? 8.489 -26.487 10.955 1.00 97.06 103 ALA A N 1
ATOM 773 C CA . ALA A 1 103 ? 8.873 -25.269 11.668 1.00 97.06 103 ALA A CA 1
ATOM 774 C C . ALA A 1 103 ? 7.989 -24.968 12.895 1.00 97.06 103 ALA A C 1
ATOM 776 O O . ALA A 1 103 ? 8.235 -23.994 13.602 1.00 97.06 103 ALA A O 1
ATOM 777 N N . GLY A 1 104 ? 6.977 -25.797 13.167 1.00 96.69 104 GLY A N 1
ATOM 778 C CA . GLY A 1 104 ? 6.100 -25.668 14.329 1.00 96.69 104 GLY A CA 1
ATOM 779 C C . GLY A 1 104 ? 4.853 -24.817 14.098 1.00 96.69 104 GLY A C 1
ATOM 780 O O . GLY A 1 104 ? 4.236 -24.393 15.071 1.00 96.69 104 GLY A O 1
ATOM 781 N N . TRP A 1 105 ? 4.466 -24.548 12.847 1.00 96.69 105 TRP A N 1
ATOM 782 C CA . TRP A 1 105 ? 3.175 -23.919 12.575 1.00 96.69 105 TRP A CA 1
ATOM 783 C C . TRP A 1 105 ? 2.020 -24.833 13.007 1.00 96.69 105 TRP A C 1
ATOM 785 O O . TRP A 1 105 ? 1.916 -25.976 12.548 1.00 96.69 105 TRP A O 1
ATOM 795 N N . ASP A 1 106 ? 1.164 -24.329 13.899 1.00 93.31 106 ASP A N 1
ATOM 796 C CA . ASP A 1 106 ? 0.019 -25.070 14.417 1.00 93.31 106 ASP A CA 1
ATOM 797 C C . ASP A 1 106 ? -1.160 -25.016 13.440 1.00 93.31 106 ASP A C 1
ATOM 799 O O . ASP A 1 106 ? -1.672 -23.947 13.097 1.00 93.31 106 ASP A O 1
ATOM 803 N N . ARG A 1 107 ? -1.623 -26.205 13.053 1.00 89.75 107 ARG A N 1
ATOM 804 C CA . ARG A 1 107 ? -2.727 -26.438 12.115 1.00 89.75 107 ARG A CA 1
ATOM 805 C C . ARG A 1 107 ? -4.103 -26.124 12.700 1.00 89.75 107 ARG A C 1
ATOM 807 O O . ARG A 1 107 ? -5.083 -26.195 11.968 1.00 89.75 107 ARG A O 1
ATOM 814 N N . GLY A 1 108 ? -4.181 -25.831 13.999 1.00 84.12 108 GLY A N 1
ATOM 815 C CA . GLY A 1 108 ? -5.444 -25.585 14.682 1.00 84.12 108 GLY A CA 1
ATOM 816 C C . GLY A 1 108 ? -6.358 -26.818 14.704 1.00 84.12 108 GLY A C 1
ATOM 817 O O . GLY A 1 108 ? -6.028 -27.896 14.204 1.00 84.12 108 GLY A O 1
ATOM 818 N N . ALA A 1 109 ? -7.529 -26.666 15.324 1.00 73.56 109 ALA A N 1
ATOM 819 C CA . ALA A 1 109 ? -8.507 -27.748 15.471 1.00 73.56 109 ALA A CA 1
ATOM 820 C C . ALA A 1 109 ? -9.572 -27.778 14.356 1.00 73.56 109 ALA A C 1
ATOM 822 O O . ALA A 1 109 ? -10.222 -28.805 14.166 1.00 73.56 109 ALA A O 1
ATOM 823 N N . SER A 1 110 ? -9.749 -26.676 13.622 1.00 71.06 110 SER A N 1
ATOM 824 C CA . SER A 1 110 ? -10.905 -26.435 12.740 1.00 71.06 110 SER A CA 1
ATOM 825 C C . SER A 1 110 ? -10.608 -26.612 11.245 1.00 71.06 110 SER A C 1
ATOM 827 O O . SER A 1 110 ? -11.408 -26.206 10.408 1.00 71.06 110 SER A O 1
ATOM 829 N N . GLY A 1 111 ? -9.482 -27.243 10.903 1.00 83.94 111 GLY A N 1
ATOM 830 C CA . GLY A 1 111 ? -8.973 -27.303 9.532 1.00 83.94 111 GLY A CA 1
ATOM 831 C C . GLY A 1 111 ? -7.976 -26.182 9.242 1.00 83.94 111 GLY A C 1
ATOM 832 O O . GLY A 1 111 ? -7.814 -25.263 10.040 1.00 83.94 111 GLY A O 1
ATOM 833 N N . TRP A 1 112 ? -7.264 -26.310 8.123 1.00 94.25 112 TRP A N 1
ATOM 834 C CA . TRP A 1 112 ? -6.223 -25.373 7.718 1.00 94.25 112 TRP A CA 1
ATOM 835 C C . TRP A 1 112 ? -6.151 -25.241 6.199 1.00 94.25 112 TRP A C 1
ATOM 837 O O . TRP A 1 112 ? -6.393 -26.209 5.473 1.00 94.25 112 TRP A O 1
ATOM 847 N N . THR A 1 113 ? -5.726 -24.067 5.741 1.00 95.81 113 THR A N 1
ATOM 848 C CA . THR A 1 113 ? -5.371 -23.800 4.340 1.00 95.81 113 THR A CA 1
ATOM 849 C C . THR A 1 113 ? -3.915 -23.352 4.277 1.00 95.81 113 THR A C 1
ATOM 851 O O . THR A 1 113 ? -3.400 -22.764 5.226 1.00 95.81 113 THR A O 1
ATOM 854 N N . PHE A 1 114 ? -3.219 -23.662 3.181 1.00 97.62 114 PHE A N 1
ATOM 855 C CA . PHE A 1 114 ? -1.812 -23.303 3.008 1.00 97.62 114 PHE A CA 1
ATOM 856 C C . PHE A 1 114 ? -1.510 -22.930 1.557 1.00 97.62 114 PHE A C 1
ATOM 858 O O . PHE A 1 114 ? -1.968 -23.604 0.634 1.00 97.62 114 PHE A O 1
ATOM 865 N N . GLY A 1 115 ? -0.704 -21.892 1.362 1.00 98.25 115 GLY A N 1
ATOM 866 C CA . GLY A 1 115 ? -0.230 -21.429 0.061 1.00 98.25 115 GLY A CA 1
ATOM 867 C C . GLY A 1 115 ? 1.252 -21.076 0.095 1.00 98.25 115 GLY A C 1
ATOM 868 O O . GLY A 1 115 ? 1.835 -20.858 1.158 1.00 98.25 115 GLY A O 1
ATOM 869 N N . GLU A 1 116 ? 1.884 -21.022 -1.074 1.00 98.69 116 GLU A N 1
ATOM 870 C CA . GLU A 1 116 ? 3.260 -20.550 -1.199 1.00 98.69 116 GLU A CA 1
ATOM 871 C C . GLU A 1 116 ? 3.465 -19.810 -2.516 1.00 98.69 116 GLU A C 1
ATOM 873 O O . GLU A 1 116 ? 3.058 -20.282 -3.575 1.00 98.69 116 GLU A O 1
ATOM 878 N N . ASN A 1 117 ? 4.160 -18.683 -2.428 1.00 98.81 117 ASN A N 1
ATOM 879 C CA . ASN A 1 117 ? 4.764 -17.989 -3.551 1.00 98.81 117 ASN A CA 1
ATOM 880 C C . ASN A 1 117 ? 6.289 -18.038 -3.398 1.00 98.81 117 ASN A C 1
ATOM 882 O O . ASN A 1 117 ? 6.810 -17.950 -2.283 1.00 98.81 117 ASN A O 1
ATOM 886 N N . ILE A 1 118 ? 7.003 -18.155 -4.517 1.00 98.62 118 ILE A N 1
ATOM 887 C CA . ILE A 1 118 ? 8.465 -18.054 -4.557 1.00 98.62 118 ILE A CA 1
ATOM 888 C C . ILE A 1 118 ? 8.892 -17.089 -5.658 1.00 98.62 118 ILE A C 1
ATOM 890 O O . ILE A 1 118 ? 8.275 -17.036 -6.723 1.00 98.62 118 ILE A O 1
ATOM 894 N N . ALA A 1 119 ? 9.959 -16.338 -5.409 1.00 98.00 119 ALA A N 1
ATOM 895 C CA . ALA A 1 119 ? 10.515 -15.388 -6.359 1.00 98.00 119 ALA A CA 1
ATOM 896 C C . ALA A 1 119 ? 12.047 -15.463 -6.390 1.00 98.00 119 ALA A C 1
ATOM 898 O O . ALA A 1 119 ? 12.698 -15.851 -5.415 1.00 98.00 119 ALA A O 1
ATOM 899 N N . PHE A 1 120 ? 12.611 -15.128 -7.548 1.00 96.06 120 PHE A N 1
ATOM 900 C CA . PHE A 1 120 ? 14.045 -15.121 -7.806 1.00 96.06 120 PHE A CA 1
ATOM 901 C C . PHE A 1 120 ? 14.418 -13.897 -8.639 1.00 96.06 120 PHE A C 1
ATOM 903 O O . PHE A 1 120 ? 13.789 -13.613 -9.658 1.00 96.06 120 PHE A O 1
ATOM 910 N N . SER A 1 121 ? 15.493 -13.233 -8.233 1.00 92.75 121 SER A N 1
ATOM 911 C CA . SER A 1 121 ? 16.182 -12.210 -9.010 1.00 92.75 121 SER A CA 1
ATOM 912 C C . SER A 1 121 ? 17.685 -12.334 -8.767 1.00 92.75 121 SER A C 1
ATOM 914 O O . SER A 1 121 ? 18.131 -12.722 -7.684 1.00 92.75 121 SER A O 1
ATOM 916 N N . GLY A 1 122 ? 18.491 -12.046 -9.786 1.00 92.69 122 GLY A N 1
ATOM 917 C CA . GLY A 1 122 ? 19.938 -12.212 -9.715 1.00 92.69 122 GLY A CA 1
ATOM 918 C C . GLY A 1 122 ? 20.670 -11.250 -10.632 1.00 92.69 122 GLY A C 1
ATOM 919 O O . GLY A 1 122 ? 20.213 -10.946 -11.732 1.00 92.69 122 GLY A O 1
ATOM 920 N N . SER A 1 123 ? 21.827 -10.784 -10.174 1.00 90.25 123 SER A N 1
ATOM 921 C CA . SER A 1 123 ? 22.711 -9.908 -10.931 1.00 90.25 123 SER A CA 1
ATOM 922 C C . SER A 1 123 ? 24.177 -10.277 -10.715 1.00 90.25 123 SER A C 1
ATOM 924 O O . SER A 1 123 ? 24.573 -10.896 -9.723 1.00 90.25 123 SER A O 1
ATOM 926 N N . THR A 1 124 ? 25.013 -9.888 -11.671 1.00 89.06 124 THR A N 1
ATOM 927 C CA . THR A 1 124 ? 26.471 -9.884 -11.509 1.00 89.06 124 THR A CA 1
ATOM 928 C C . THR A 1 124 ? 26.959 -8.632 -10.778 1.00 89.06 124 THR A C 1
ATOM 930 O O . THR A 1 124 ? 28.115 -8.589 -10.366 1.00 89.06 124 THR A O 1
ATOM 933 N N . ALA A 1 125 ? 26.104 -7.615 -10.616 1.00 83.25 125 ALA A N 1
ATOM 934 C CA . ALA A 1 125 ? 26.418 -6.416 -9.851 1.00 83.25 125 ALA A CA 1
ATOM 935 C C . ALA A 1 125 ? 26.453 -6.734 -8.341 1.00 83.25 125 ALA A C 1
ATOM 937 O O . ALA A 1 125 ? 25.492 -7.310 -7.827 1.00 83.25 125 ALA A O 1
ATOM 938 N N . PRO A 1 126 ? 27.518 -6.353 -7.612 1.00 81.69 126 PRO A N 1
ATOM 939 C CA . PRO A 1 126 ? 27.552 -6.476 -6.158 1.00 81.69 126 PRO A CA 1
ATOM 940 C C . PRO A 1 126 ? 26.427 -5.677 -5.491 1.00 81.69 126 PRO A C 1
ATOM 942 O O . PRO A 1 126 ? 26.056 -4.602 -5.971 1.00 81.69 126 PRO A O 1
ATOM 945 N N . GLY A 1 127 ? 25.917 -6.179 -4.366 1.00 79.31 127 GLY A N 1
ATOM 946 C CA . GLY A 1 127 ? 24.918 -5.465 -3.573 1.00 79.31 127 GLY A CA 1
ATOM 947 C C . GLY A 1 127 ? 23.543 -5.358 -4.240 1.00 79.31 127 GLY A C 1
ATOM 948 O O . GLY A 1 127 ? 22.821 -4.412 -3.954 1.00 79.31 127 GLY A O 1
ATOM 949 N N . TYR A 1 128 ? 23.217 -6.209 -5.221 1.00 82.25 128 TYR A N 1
ATOM 950 C CA . TYR A 1 128 ? 21.925 -6.179 -5.915 1.00 82.25 128 TYR A CA 1
ATOM 951 C C . TYR A 1 128 ? 20.808 -6.774 -5.052 1.00 82.25 128 TYR A C 1
ATOM 953 O O . TYR A 1 128 ? 19.728 -6.199 -4.959 1.00 82.25 128 TYR A O 1
ATOM 961 N N . ALA A 1 129 ? 21.065 -7.906 -4.400 1.00 83.44 129 ALA A N 1
ATOM 962 C CA . ALA A 1 129 ? 20.076 -8.627 -3.603 1.00 83.44 129 ALA A CA 1
ATOM 963 C C . ALA A 1 129 ? 19.595 -7.842 -2.369 1.00 83.44 129 ALA A C 1
ATOM 965 O O . ALA A 1 129 ? 18.459 -8.008 -1.937 1.00 83.44 129 ALA A O 1
ATOM 966 N N . GLU A 1 130 ? 20.460 -6.983 -1.835 1.00 83.31 130 GLU A N 1
ATOM 967 C CA . GLU A 1 130 ? 20.277 -6.190 -0.619 1.00 83.31 130 GLU A CA 1
ATOM 968 C C . GLU A 1 130 ? 19.450 -4.912 -0.841 1.00 83.31 130 GLU A C 1
ATOM 970 O O . GLU A 1 130 ? 19.105 -4.223 0.117 1.00 83.31 130 GLU A O 1
ATOM 975 N N . ARG A 1 131 ? 19.159 -4.570 -2.099 1.00 80.19 131 ARG A N 1
ATOM 976 C CA . ARG A 1 131 ? 18.428 -3.356 -2.477 1.00 80.19 131 ARG A CA 1
ATOM 977 C C . ARG A 1 131 ? 16.950 -3.449 -2.127 1.00 80.19 131 ARG A C 1
ATOM 979 O O . ARG A 1 131 ? 16.335 -4.507 -2.268 1.00 80.19 131 ARG A O 1
ATOM 986 N N . VAL A 1 132 ? 16.365 -2.306 -1.785 1.00 77.44 132 VAL A N 1
ATOM 987 C CA . VAL A 1 132 ? 14.921 -2.162 -1.551 1.00 77.44 132 VAL A CA 1
ATOM 988 C C . VAL A 1 132 ? 14.145 -2.497 -2.823 1.00 77.44 132 VAL A C 1
ATOM 990 O O . VAL A 1 132 ? 13.195 -3.278 -2.804 1.00 77.44 132 VAL A O 1
ATOM 993 N N . GLU A 1 133 ? 14.637 -2.002 -3.957 1.00 78.44 133 GLU A N 1
ATOM 994 C CA . GLU A 1 133 ? 14.072 -2.197 -5.288 1.00 78.44 133 GLU A CA 1
ATOM 995 C C . GLU A 1 133 ? 13.979 -3.676 -5.663 1.00 78.44 133 GLU A C 1
ATOM 997 O O . GLU A 1 133 ? 13.042 -4.084 -6.342 1.00 78.44 133 GLU A O 1
ATOM 1002 N N . THR A 1 134 ? 14.912 -4.507 -5.189 1.00 80.38 134 THR A N 1
ATOM 1003 C CA . THR A 1 134 ? 14.887 -5.952 -5.443 1.00 80.38 134 THR A CA 1
ATOM 1004 C C . THR A 1 134 ? 13.695 -6.622 -4.761 1.00 80.38 134 THR A C 1
ATOM 1006 O O . THR A 1 134 ? 13.075 -7.517 -5.336 1.00 80.38 134 THR A O 1
ATOM 1009 N N . LEU A 1 135 ? 13.343 -6.178 -3.554 1.00 83.12 135 LEU A N 1
ATOM 1010 C CA . LEU A 1 135 ? 12.185 -6.675 -2.813 1.00 83.12 135 LEU A CA 1
ATOM 1011 C C . LEU A 1 135 ? 10.866 -6.168 -3.400 1.00 83.12 135 LEU A C 1
ATOM 1013 O O . LEU A 1 135 ? 9.927 -6.954 -3.552 1.00 83.12 135 LEU A O 1
ATOM 1017 N N . ILE A 1 136 ? 10.817 -4.895 -3.799 1.00 81.31 136 ILE A N 1
ATOM 1018 C CA . ILE A 1 136 ? 9.658 -4.331 -4.502 1.00 81.31 136 ILE A CA 1
ATOM 1019 C C . ILE A 1 136 ? 9.448 -5.070 -5.832 1.00 81.31 136 ILE A C 1
ATOM 1021 O O . ILE A 1 136 ? 8.336 -5.501 -6.130 1.00 81.31 136 ILE A O 1
ATOM 1025 N N . ALA A 1 137 ? 10.514 -5.330 -6.593 1.00 81.25 137 ALA A N 1
ATOM 1026 C CA . ALA A 1 137 ? 10.443 -6.098 -7.833 1.00 81.25 137 ALA A CA 1
ATOM 1027 C C . ALA A 1 137 ? 9.946 -7.539 -7.613 1.00 81.25 137 ALA A C 1
ATOM 1029 O O . ALA A 1 137 ? 9.181 -8.049 -8.434 1.00 81.25 137 ALA A O 1
ATOM 1030 N N . HIS A 1 138 ? 10.313 -8.199 -6.503 1.00 93.75 138 HIS A N 1
ATOM 1031 C CA . HIS A 1 138 ? 9.715 -9.494 -6.145 1.00 93.75 138 HIS A CA 1
ATOM 1032 C C . HIS A 1 138 ? 8.209 -9.374 -5.935 1.00 93.75 138 HIS A C 1
ATOM 1034 O O . HIS A 1 138 ? 7.463 -10.191 -6.469 1.00 93.75 138 HIS A O 1
ATOM 1040 N N . HIS A 1 139 ? 7.756 -8.367 -5.185 1.00 94.31 139 HIS A N 1
ATOM 1041 C CA . HIS A 1 139 ? 6.333 -8.158 -4.924 1.00 94.31 139 HIS A CA 1
ATOM 1042 C C . HIS A 1 139 ? 5.565 -7.925 -6.231 1.00 94.31 139 HIS A C 1
ATOM 1044 O O . HIS A 1 139 ? 4.619 -8.655 -6.524 1.00 94.31 139 HIS A O 1
ATOM 1050 N N . LEU A 1 140 ? 6.032 -6.991 -7.062 1.00 88.75 140 LEU A N 1
ATOM 1051 C CA . LEU A 1 140 ? 5.418 -6.666 -8.350 1.00 88.75 140 LEU A CA 1
ATOM 1052 C C . LEU A 1 140 ? 5.436 -7.861 -9.316 1.00 88.75 140 LEU A C 1
ATOM 1054 O O . LEU A 1 140 ? 4.445 -8.137 -9.987 1.00 88.75 140 LEU A O 1
ATOM 1058 N N . GLY A 1 141 ? 6.528 -8.631 -9.361 1.00 93.75 141 GLY A N 1
ATOM 1059 C CA . GLY A 1 141 ? 6.627 -9.824 -10.206 1.00 93.75 141 GLY A CA 1
ATOM 1060 C C . GLY A 1 141 ? 5.701 -10.959 -9.751 1.00 93.75 141 GLY A C 1
ATOM 1061 O O . GLY A 1 141 ? 5.130 -11.678 -10.579 1.00 93.75 141 GLY A O 1
ATOM 1062 N N . LEU A 1 142 ? 5.515 -11.115 -8.437 1.00 97.62 142 LEU A N 1
ATOM 1063 C CA . LEU A 1 142 ? 4.527 -12.029 -7.867 1.00 97.62 142 LEU A CA 1
ATOM 1064 C C . LEU A 1 142 ? 3.101 -11.543 -8.139 1.00 97.62 142 LEU A C 1
ATOM 1066 O O . LEU A 1 142 ? 2.250 -12.362 -8.477 1.00 97.62 142 LEU A O 1
ATOM 1070 N N . PHE A 1 143 ? 2.847 -10.237 -8.059 1.00 96.31 143 PHE A N 1
ATOM 1071 C CA . PHE A 1 143 ? 1.556 -9.667 -8.418 1.00 96.31 143 PHE A CA 1
ATOM 1072 C C . PHE A 1 143 ? 1.260 -9.843 -9.911 1.00 96.31 143 PHE A C 1
ATOM 1074 O O . PHE A 1 143 ? 0.154 -10.233 -10.254 1.00 96.31 143 PHE A O 1
ATOM 1081 N N . GLN A 1 144 ? 2.232 -9.690 -10.813 1.00 95.38 144 GLN A N 1
ATOM 1082 C CA . GLN A 1 144 ? 2.027 -9.912 -12.250 1.00 95.38 144 GLN A CA 1
ATOM 1083 C C . GLN A 1 144 ? 1.699 -11.377 -12.591 1.00 95.38 144 GLN A C 1
ATOM 1085 O O . GLN A 1 144 ? 0.872 -11.663 -13.462 1.00 95.38 144 GLN A O 1
ATOM 1090 N N . SER A 1 145 ? 2.334 -12.329 -11.903 1.00 96.25 145 SER A N 1
ATOM 1091 C CA . SER A 1 145 ? 2.118 -13.761 -12.124 1.00 96.25 145 SER A CA 1
ATOM 1092 C C . SER A 1 145 ? 0.728 -14.187 -11.651 1.00 96.25 145 SER A C 1
ATOM 1094 O O . SER A 1 145 ? 0.460 -14.235 -10.454 1.00 96.25 145 SER A O 1
ATOM 1096 N N . SER A 1 146 ? -0.153 -14.567 -12.579 1.00 96.69 146 SER A N 1
ATOM 1097 C CA . SER A 1 146 ? -1.561 -14.867 -12.280 1.00 96.69 146 SER A CA 1
ATOM 1098 C C . SER A 1 146 ? -1.753 -15.909 -11.167 1.00 96.69 146 SER A C 1
ATOM 1100 O O . SER A 1 146 ? -2.577 -15.712 -10.276 1.00 96.69 146 SER A O 1
ATOM 1102 N N . GLY A 1 147 ? -0.962 -16.987 -11.161 1.00 96.56 147 GLY A N 1
ATOM 1103 C CA . GLY A 1 147 ? -1.014 -18.012 -10.113 1.00 96.56 147 GLY A CA 1
ATOM 1104 C C . GLY A 1 147 ? -0.585 -17.498 -8.734 1.00 96.56 147 GLY A C 1
ATOM 1105 O O . GLY A 1 147 ? -1.219 -17.818 -7.731 1.00 96.56 147 GLY A O 1
ATOM 1106 N N . HIS A 1 148 ? 0.449 -16.656 -8.677 1.00 98.12 148 HIS A N 1
ATOM 1107 C CA . HIS A 1 148 ? 0.926 -16.065 -7.424 1.00 98.12 148 HIS A CA 1
ATOM 1108 C C . HIS A 1 148 ? -0.004 -14.955 -6.921 1.00 98.12 148 HIS A C 1
ATOM 1110 O O . HIS A 1 148 ? -0.230 -14.843 -5.713 1.00 98.12 148 HIS A O 1
ATOM 1116 N N . ARG A 1 149 ? -0.599 -14.185 -7.840 1.00 98.00 149 ARG A N 1
ATOM 1117 C CA . ARG A 1 149 ? -1.608 -13.167 -7.543 1.00 98.00 149 ARG A CA 1
ATOM 1118 C C . ARG A 1 149 ? -2.855 -13.767 -6.906 1.00 98.00 149 ARG A C 1
ATOM 1120 O O . ARG A 1 149 ? -3.403 -13.171 -5.987 1.00 98.00 149 ARG A O 1
ATOM 1127 N N . VAL A 1 150 ? -3.263 -14.972 -7.320 1.00 98.00 150 VAL A N 1
ATOM 1128 C CA . VAL A 1 150 ? -4.349 -15.712 -6.652 1.00 98.00 150 VAL A CA 1
ATOM 1129 C C . VAL A 1 150 ? -4.020 -15.977 -5.183 1.00 98.00 150 VAL A C 1
ATOM 1131 O O . VAL A 1 150 ? -4.906 -15.815 -4.356 1.00 98.00 150 VAL A O 1
ATOM 1134 N N . ASN A 1 151 ? -2.777 -16.331 -4.836 1.00 97.88 151 ASN A N 1
ATOM 1135 C CA . ASN A 1 151 ? -2.388 -16.495 -3.431 1.00 97.88 151 ASN A CA 1
ATOM 1136 C C . ASN A 1 151 ? -2.362 -15.153 -2.683 1.00 97.88 151 ASN A C 1
ATOM 1138 O O . ASN A 1 151 ? -2.932 -15.060 -1.600 1.00 97.88 151 ASN A O 1
ATOM 1142 N N . LEU A 1 152 ? -1.756 -14.111 -3.272 1.00 97.75 152 LEU A N 1
ATOM 1143 C CA . LEU A 1 152 ? -1.694 -12.764 -2.680 1.00 97.75 152 LEU A CA 1
ATOM 1144 C C . LEU A 1 152 ? -3.091 -12.218 -2.350 1.00 97.75 152 LEU A C 1
ATOM 1146 O O . LEU A 1 152 ? -3.295 -11.652 -1.278 1.00 97.75 152 LEU A O 1
ATOM 1150 N N . MET A 1 153 ? -4.052 -12.444 -3.248 1.00 97.31 153 MET A N 1
ATOM 1151 C CA . MET A 1 153 ? -5.414 -11.912 -3.167 1.00 97.31 153 MET A CA 1
ATOM 1152 C C . MET A 1 153 ? -6.444 -12.906 -2.623 1.00 97.31 153 MET A C 1
ATOM 1154 O O . MET A 1 153 ? -7.643 -12.645 -2.719 1.00 97.31 153 MET A O 1
ATOM 1158 N N . ASN A 1 154 ? -6.010 -14.040 -2.066 1.00 97.00 154 ASN A N 1
ATOM 1159 C CA . ASN A 1 154 ? -6.930 -15.004 -1.470 1.00 97.00 154 ASN A CA 1
ATOM 1160 C C . ASN A 1 154 ? -7.455 -14.466 -0.119 1.00 97.00 154 ASN A C 1
ATOM 1162 O O . ASN A 1 154 ? -6.641 -14.279 0.796 1.00 97.00 154 ASN A O 1
ATOM 1166 N N . PRO A 1 155 ? -8.771 -14.217 0.032 1.00 94.25 155 PRO A N 1
ATOM 1167 C CA . PRO A 1 155 ? -9.346 -13.730 1.288 1.00 94.25 155 PRO A CA 1
ATOM 1168 C C . PRO A 1 155 ? -9.288 -14.770 2.416 1.00 94.25 155 PRO A C 1
ATOM 1170 O O . PRO A 1 155 ? -9.294 -14.388 3.583 1.00 94.25 155 PRO A O 1
ATOM 1173 N N . ASP A 1 156 ? -9.155 -16.057 2.076 1.00 94.12 156 ASP A N 1
ATOM 1174 C CA . ASP A 1 156 ? -9.127 -17.160 3.042 1.00 94.12 156 ASP A CA 1
ATOM 1175 C C . ASP A 1 156 ? -7.793 -17.267 3.796 1.00 94.12 156 ASP A C 1
ATOM 1177 O O . ASP A 1 156 ? -7.664 -18.093 4.692 1.00 94.12 156 ASP A O 1
ATOM 1181 N N . PHE A 1 157 ? -6.773 -16.488 3.419 1.00 97.88 157 PHE A N 1
ATOM 1182 C CA . PHE A 1 157 ? -5.522 -16.414 4.171 1.00 97.88 157 PHE A CA 1
ATOM 1183 C C . PHE A 1 157 ? -5.570 -15.276 5.189 1.00 97.88 157 PHE A C 1
ATOM 1185 O O . PHE A 1 157 ? -5.864 -14.135 4.829 1.00 97.88 157 PHE A O 1
ATOM 1192 N N . SER A 1 158 ? -5.200 -15.595 6.428 1.00 96.81 158 SER A N 1
ATOM 1193 C CA . SER A 1 158 ? -5.087 -14.674 7.568 1.00 96.81 158 SER A CA 1
ATOM 1194 C C . SER A 1 158 ? -3.647 -14.596 8.097 1.00 96.81 158 SER A C 1
ATOM 1196 O O . SER A 1 158 ? -3.262 -13.648 8.776 1.00 96.81 158 SER A O 1
ATOM 1198 N N . GLU A 1 159 ? -2.795 -15.559 7.759 1.00 98.44 159 GLU A N 1
ATOM 1199 C CA . GLU A 1 159 ? -1.445 -15.687 8.297 1.00 98.44 159 GLU A CA 1
ATOM 1200 C C . GLU A 1 159 ? -0.409 -15.729 7.181 1.00 98.44 159 GLU A C 1
ATOM 1202 O O . GLU A 1 159 ? -0.646 -16.261 6.092 1.00 98.44 159 GLU A O 1
ATOM 1207 N N . THR A 1 160 ? 0.779 -15.201 7.460 1.00 98.69 160 THR A N 1
ATOM 1208 C CA . THR A 1 160 ? 1.893 -15.238 6.518 1.00 98.69 160 THR A CA 1
ATOM 1209 C C . THR A 1 160 ? 3.239 -15.421 7.195 1.00 98.69 160 THR A C 1
ATOM 1211 O O . THR A 1 160 ? 3.432 -15.119 8.369 1.00 98.69 160 THR A O 1
ATOM 1214 N N . GLY A 1 161 ? 4.199 -15.917 6.430 1.00 98.31 161 GLY A N 1
ATOM 1215 C CA . GLY A 1 161 ? 5.609 -15.877 6.768 1.00 98.31 161 GLY A CA 1
ATOM 1216 C C . GLY A 1 161 ? 6.422 -15.643 5.512 1.00 98.31 161 GLY A C 1
ATOM 1217 O O . GLY A 1 161 ? 6.261 -16.352 4.520 1.00 98.31 161 GLY A O 1
ATOM 1218 N N . VAL A 1 162 ? 7.305 -14.656 5.555 1.00 98.19 162 VAL A N 1
ATOM 1219 C CA . VAL A 1 162 ? 8.192 -14.303 4.447 1.00 98.19 162 VAL A CA 1
ATOM 1220 C C . VAL A 1 162 ? 9.647 -14.539 4.821 1.00 98.19 162 VAL A C 1
ATOM 1222 O O . VAL A 1 162 ? 10.010 -14.482 5.996 1.00 98.19 162 VAL A O 1
ATOM 1225 N N . GLY A 1 163 ? 10.474 -14.840 3.824 1.00 96.88 163 GLY A N 1
ATOM 1226 C CA . GLY A 1 163 ? 11.885 -15.115 4.045 1.00 96.88 163 GLY A CA 1
ATOM 1227 C C . GLY A 1 163 ? 12.736 -14.867 2.812 1.00 96.88 163 GLY A C 1
ATOM 1228 O O . GLY A 1 163 ? 12.581 -15.563 1.804 1.00 96.88 163 GLY A O 1
ATOM 1229 N N . GLN A 1 164 ? 13.681 -13.935 2.916 1.00 96.25 164 GLN A N 1
ATOM 1230 C CA . GLN A 1 164 ? 14.697 -13.696 1.894 1.00 96.25 164 GLN A CA 1
ATOM 1231 C C . GLN A 1 164 ? 15.973 -14.491 2.209 1.00 96.25 164 GLN A C 1
ATOM 1233 O O . GLN A 1 164 ? 16.430 -14.547 3.350 1.00 96.25 164 GLN A O 1
ATOM 1238 N N . ALA A 1 165 ? 16.582 -15.086 1.188 1.00 97.31 165 ALA A N 1
ATOM 1239 C CA . ALA A 1 165 ? 17.955 -15.570 1.231 1.00 97.31 165 ALA A CA 1
ATOM 1240 C C . ALA A 1 165 ? 18.755 -14.900 0.116 1.00 97.31 165 ALA A C 1
ATOM 1242 O O . ALA A 1 165 ? 18.303 -14.836 -1.029 1.00 97.31 165 ALA A O 1
ATOM 1243 N N . MET A 1 166 ? 19.940 -14.401 0.460 1.00 95.56 166 MET A N 1
ATOM 1244 C CA . MET A 1 166 ? 20.789 -13.645 -0.453 1.00 95.56 166 MET A CA 1
ATOM 1245 C C . MET A 1 166 ? 22.144 -14.319 -0.628 1.00 95.56 166 MET A C 1
ATOM 1247 O O . MET A 1 166 ? 22.710 -14.840 0.334 1.00 95.56 166 MET A O 1
ATOM 1251 N N . GLY A 1 167 ? 22.677 -14.303 -1.846 1.00 94.81 167 GLY A N 1
ATOM 1252 C CA . GLY A 1 167 ? 24.018 -14.810 -2.121 1.00 94.81 167 GLY A CA 1
ATOM 1253 C C . GLY A 1 167 ? 24.247 -15.182 -3.579 1.00 94.81 167 GLY A C 1
ATOM 1254 O O . GLY A 1 167 ? 23.459 -14.842 -4.461 1.00 94.81 167 GLY A O 1
ATOM 1255 N N . ALA A 1 168 ? 25.347 -15.891 -3.829 1.00 94.75 168 ALA A N 1
ATOM 1256 C CA . ALA A 1 168 ? 25.630 -16.430 -5.149 1.00 94.75 168 ALA A CA 1
ATOM 1257 C C . ALA A 1 168 ? 24.651 -17.562 -5.487 1.00 94.75 168 ALA A C 1
ATOM 1259 O O . ALA A 1 168 ? 24.397 -18.434 -4.655 1.00 94.75 168 ALA A O 1
ATOM 1260 N N . TYR A 1 169 ? 24.130 -17.559 -6.710 1.00 96.19 169 TYR A N 1
ATOM 1261 C CA . TYR A 1 169 ? 23.159 -18.548 -7.166 1.00 96.19 169 TYR A CA 1
ATOM 1262 C C . TYR A 1 169 ? 23.416 -18.935 -8.616 1.00 96.19 169 TYR A C 1
ATOM 1264 O O . TYR A 1 169 ? 23.672 -18.070 -9.460 1.00 96.19 169 TYR A O 1
ATOM 1272 N N . THR A 1 170 ? 23.324 -20.231 -8.909 1.00 93.50 170 THR A N 1
ATOM 1273 C CA . THR A 1 170 ? 23.475 -20.763 -10.262 1.00 93.50 170 THR A CA 1
ATOM 1274 C C . THR A 1 170 ? 22.154 -21.347 -10.739 1.00 93.50 170 THR A C 1
ATOM 1276 O O . THR A 1 170 ? 21.599 -22.241 -10.107 1.00 93.50 170 THR A O 1
ATOM 1279 N N . ILE A 1 171 ? 21.670 -20.880 -11.888 1.00 89.94 171 ILE A N 1
ATOM 1280 C CA . ILE A 1 171 ? 20.472 -21.411 -12.542 1.00 89.94 171 ILE A CA 1
ATOM 1281 C C . ILE A 1 171 ? 20.687 -21.446 -14.051 1.00 89.94 171 ILE A C 1
ATOM 1283 O O . ILE A 1 171 ? 21.265 -20.530 -14.631 1.00 89.94 171 ILE A O 1
ATOM 1287 N N . ASN A 1 172 ? 20.269 -22.539 -14.695 1.00 87.19 172 ASN A N 1
ATOM 1288 C CA . ASN A 1 172 ? 20.411 -22.747 -16.143 1.00 87.19 172 ASN A CA 1
ATOM 1289 C C . ASN A 1 172 ? 21.845 -22.534 -16.681 1.00 87.19 172 ASN A C 1
ATOM 1291 O O . ASN A 1 172 ? 22.035 -22.085 -17.807 1.00 87.19 172 ASN A O 1
ATOM 1295 N N . GLY A 1 173 ? 22.864 -22.845 -15.871 1.00 86.75 173 GLY A N 1
ATOM 1296 C CA . GLY A 1 173 ? 24.277 -22.690 -16.237 1.00 86.75 173 GLY A CA 1
ATOM 1297 C C . GLY A 1 173 ? 24.836 -21.266 -16.117 1.00 86.75 173 GLY A C 1
ATOM 1298 O O . GLY A 1 173 ? 26.024 -21.077 -16.367 1.00 86.75 173 GLY A O 1
ATOM 1299 N N . ALA A 1 174 ? 24.028 -20.283 -15.706 1.00 89.75 174 ALA A N 1
ATOM 1300 C CA . ALA A 1 174 ? 24.474 -18.927 -15.391 1.00 89.75 174 ALA A CA 1
ATOM 1301 C C . ALA A 1 174 ? 24.640 -18.751 -13.876 1.00 89.75 174 ALA A C 1
ATOM 1303 O O . ALA A 1 174 ? 23.784 -19.186 -13.106 1.00 89.75 174 ALA A O 1
ATOM 1304 N N . THR A 1 175 ? 25.724 -18.093 -13.454 1.00 92.81 175 THR A N 1
ATOM 1305 C CA . THR A 1 175 ? 25.989 -17.777 -12.043 1.00 92.81 175 THR A CA 1
ATOM 1306 C C . THR A 1 175 ? 25.865 -16.281 -11.807 1.00 92.81 175 THR A C 1
ATOM 1308 O O . THR A 1 175 ? 26.576 -15.484 -12.419 1.00 92.81 175 THR A O 1
ATOM 1311 N N . TYR A 1 176 ? 25.000 -15.917 -10.869 1.00 93.88 176 TYR A N 1
ATOM 1312 C CA . TYR A 1 176 ? 24.795 -14.553 -10.403 1.00 93.88 176 TYR A CA 1
ATOM 1313 C C . TYR A 1 176 ? 25.502 -14.384 -9.059 1.00 93.88 176 TYR A C 1
ATOM 1315 O O . TYR A 1 176 ? 25.277 -15.164 -8.135 1.00 93.88 176 TYR A O 1
ATOM 1323 N N . GLY A 1 177 ? 26.387 -13.389 -8.955 1.00 92.12 177 GLY A N 1
ATOM 1324 C CA . GLY A 1 177 ? 27.186 -13.145 -7.748 1.00 92.12 177 GLY A CA 1
ATOM 1325 C C . GLY A 1 177 ? 26.390 -12.521 -6.598 1.00 92.12 177 GLY A C 1
ATOM 1326 O O . GLY A 1 177 ? 26.768 -12.687 -5.442 1.00 92.12 177 GLY A O 1
ATOM 1327 N N . SER A 1 178 ? 25.284 -11.842 -6.908 1.00 95.06 178 SER A N 1
ATOM 1328 C CA . SER A 1 178 ? 24.354 -11.267 -5.936 1.00 95.06 178 SER A CA 1
ATOM 1329 C C . SER A 1 178 ? 22.926 -11.594 -6.369 1.00 95.06 178 SER A C 1
ATOM 1331 O O . SER A 1 178 ? 22.428 -11.073 -7.368 1.00 95.06 178 SER A O 1
ATOM 1333 N N . SER A 1 179 ? 22.290 -12.513 -5.646 1.00 96.31 179 SER A N 1
ATOM 1334 C CA . SER A 1 179 ? 20.944 -13.013 -5.936 1.00 96.31 179 SER A CA 1
ATOM 1335 C C . SER A 1 179 ? 20.060 -12.971 -4.713 1.00 96.31 179 SER A C 1
ATOM 1337 O O . SER A 1 179 ? 20.547 -13.171 -3.604 1.00 96.31 179 SER A O 1
ATOM 1339 N N . SER A 1 180 ? 18.765 -12.782 -4.933 1.00 96.50 180 SER A N 1
ATOM 1340 C CA . SER A 1 180 ? 17.732 -12.879 -3.917 1.00 96.50 180 SER A CA 1
A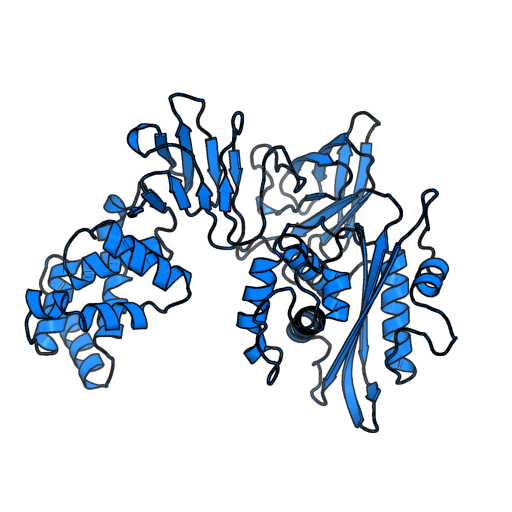TOM 1341 C C . SER A 1 180 ? 16.763 -14.004 -4.272 1.00 96.50 180 SER A C 1
ATOM 1343 O O . SER A 1 180 ? 16.098 -13.968 -5.308 1.00 96.50 180 SER A O 1
ATOM 1345 N N . LEU A 1 181 ? 16.681 -14.997 -3.386 1.00 98.25 181 LEU A N 1
ATOM 1346 C CA . LEU A 1 181 ? 15.611 -15.987 -3.360 1.00 98.25 181 LEU A CA 1
ATOM 1347 C C . LEU A 1 181 ? 14.633 -15.585 -2.268 1.00 98.25 181 LEU A C 1
ATOM 1349 O O . LEU A 1 181 ? 15.037 -15.309 -1.138 1.00 98.25 181 LEU A O 1
ATOM 1353 N N . PHE A 1 182 ? 13.354 -15.562 -2.603 1.00 98.50 182 PHE A N 1
ATOM 1354 C CA . PHE A 1 182 ? 12.311 -15.131 -1.692 1.00 98.50 182 PHE A CA 1
ATOM 1355 C C . PHE A 1 182 ? 11.193 -16.163 -1.646 1.00 98.50 182 PHE A C 1
ATOM 1357 O O . PHE A 1 182 ? 10.768 -16.674 -2.681 1.00 98.50 182 PHE A O 1
ATOM 1364 N N . THR A 1 183 ? 10.718 -16.462 -0.443 1.00 98.81 183 THR A N 1
ATOM 1365 C CA . THR A 1 183 ? 9.584 -17.354 -0.207 1.00 98.81 183 THR A CA 1
ATOM 1366 C C . THR A 1 183 ? 8.565 -16.605 0.630 1.00 98.81 183 THR A C 1
ATOM 1368 O O . THR A 1 183 ? 8.920 -15.986 1.631 1.00 98.81 183 THR A O 1
ATOM 1371 N N . GLN A 1 184 ? 7.301 -16.712 0.246 1.00 98.56 184 GLN A N 1
ATOM 1372 C CA . GLN A 1 184 ? 6.153 -16.242 1.003 1.00 98.56 184 GLN A CA 1
ATOM 1373 C C . GLN A 1 184 ? 5.226 -17.428 1.233 1.00 98.56 184 GLN A C 1
ATOM 1375 O O . GLN A 1 184 ? 4.781 -18.072 0.286 1.00 98.56 184 GLN A O 1
ATOM 1380 N N . LYS A 1 185 ? 4.947 -17.729 2.494 1.00 98.62 185 LYS A N 1
ATOM 1381 C CA . LYS A 1 185 ? 4.008 -18.763 2.916 1.00 98.62 185 LYS A CA 1
ATOM 1382 C C . LYS A 1 185 ? 2.746 -18.091 3.404 1.00 98.62 185 LYS A C 1
ATOM 1384 O O . LYS A 1 185 ? 2.837 -17.162 4.192 1.00 98.62 185 LYS A O 1
ATOM 1389 N N . PHE A 1 186 ? 1.607 -18.598 2.970 1.00 98.69 186 PHE A N 1
ATOM 1390 C CA . PHE A 1 186 ? 0.300 -18.159 3.426 1.00 98.69 186 PHE A CA 1
ATOM 1391 C C . PHE A 1 186 ? -0.365 -19.291 4.177 1.00 98.69 186 PHE A C 1
ATOM 1393 O O . PHE A 1 186 ? -0.208 -20.456 3.795 1.00 98.69 186 PHE A O 1
ATOM 1400 N N . ALA A 1 187 ? -1.127 -18.957 5.204 1.00 98.12 187 ALA A N 1
ATOM 1401 C CA . ALA A 1 187 ? -1.917 -19.943 5.900 1.00 98.12 187 ALA A CA 1
ATOM 1402 C C . ALA A 1 187 ? -3.189 -19.345 6.497 1.00 98.12 187 ALA A C 1
ATOM 1404 O O . ALA A 1 187 ? -3.361 -18.130 6.580 1.00 98.12 187 ALA A O 1
ATOM 1405 N N . ASP A 1 188 ? -4.076 -20.238 6.903 1.00 96.81 188 ASP A N 1
ATOM 1406 C CA . ASP A 1 188 ? -5.151 -19.954 7.840 1.00 96.81 188 ASP A CA 1
ATOM 1407 C C . ASP A 1 188 ? -5.402 -21.210 8.674 1.00 96.81 188 ASP A C 1
ATOM 1409 O O . ASP A 1 188 ? -5.312 -22.333 8.165 1.00 96.81 188 ASP A O 1
ATOM 1413 N N . ALA A 1 189 ? -5.676 -21.009 9.958 1.00 95.19 189 ALA A N 1
ATOM 1414 C CA . ALA A 1 189 ? -6.090 -22.060 10.882 1.00 95.19 189 ALA A CA 1
ATOM 1415 C C . ALA A 1 189 ? -7.211 -21.576 11.821 1.00 95.19 189 ALA A C 1
ATOM 1417 O O . ALA A 1 189 ? -7.311 -22.035 12.965 1.00 95.19 189 ALA A O 1
ATOM 1418 N N . GLY A 1 190 ? -8.033 -20.625 11.356 1.00 92.81 190 GLY A N 1
ATOM 1419 C CA . GLY A 1 190 ? -9.159 -20.070 12.109 1.00 92.81 190 GLY A CA 1
ATOM 1420 C C . GLY A 1 190 ? -8.754 -19.218 13.313 1.00 92.81 190 GLY A C 1
ATOM 1421 O O . GLY A 1 190 ? -9.401 -19.290 14.361 1.00 92.81 190 GLY A O 1
ATOM 1422 N N . ARG A 1 191 ? -7.664 -18.453 13.195 1.00 92.69 191 ARG A N 1
ATOM 1423 C CA . ARG A 1 191 ? -7.196 -17.507 14.218 1.00 92.69 191 ARG A CA 1
ATOM 1424 C C . ARG A 1 191 ? -7.345 -16.077 13.716 1.00 92.69 191 ARG A C 1
ATOM 1426 O O . ARG A 1 191 ? -7.219 -15.821 12.528 1.00 92.69 191 ARG A O 1
ATOM 1433 N N . THR A 1 192 ? -7.570 -15.162 14.650 1.00 93.44 192 THR A N 1
ATOM 1434 C CA . THR A 1 192 ? -7.716 -13.730 14.385 1.00 93.44 192 THR A CA 1
ATOM 1435 C C . THR A 1 192 ? -6.655 -12.935 15.127 1.00 93.44 192 THR A C 1
ATOM 1437 O O . THR A 1 192 ? -6.263 -13.273 16.252 1.00 93.44 192 THR A O 1
ATOM 1440 N N . TYR A 1 193 ? -6.189 -11.866 14.494 1.00 97.06 193 TYR A N 1
ATOM 1441 C CA . TYR A 1 193 ? -5.048 -11.090 14.950 1.00 97.06 193 TYR A CA 1
ATOM 1442 C C . TYR A 1 193 ? -5.306 -9.589 14.849 1.00 97.06 193 TYR A C 1
ATOM 1444 O O . TYR A 1 193 ? -5.912 -9.107 13.894 1.00 97.06 193 TYR A O 1
ATOM 1452 N N . ILE A 1 194 ? -4.756 -8.853 15.813 1.00 95.62 194 ILE A N 1
ATOM 1453 C CA . ILE A 1 194 ? -4.400 -7.445 15.636 1.00 95.62 194 ILE A CA 1
ATOM 1454 C C . ILE A 1 194 ? -2.930 -7.429 15.211 1.00 95.62 194 ILE A C 1
ATOM 1456 O O . ILE A 1 194 ? -2.073 -7.995 15.894 1.00 95.62 194 ILE A O 1
ATOM 1460 N N . THR A 1 195 ? -2.631 -6.828 14.070 1.00 97.88 195 THR A N 1
ATOM 1461 C CA . THR A 1 195 ? -1.274 -6.724 13.517 1.00 97.88 195 THR A CA 1
ATOM 1462 C C . THR A 1 195 ? -0.998 -5.293 13.073 1.00 97.88 195 THR A C 1
ATOM 1464 O O . THR A 1 195 ? -1.905 -4.474 13.053 1.00 97.88 195 THR A O 1
ATOM 1467 N N . GLY A 1 196 ? 0.243 -4.962 12.742 1.00 93.75 196 GLY A N 1
ATOM 1468 C CA . GLY A 1 196 ? 0.601 -3.636 12.258 1.00 93.75 196 GLY A CA 1
ATOM 1469 C C . GLY A 1 196 ? 2.065 -3.323 12.496 1.00 93.75 196 GLY A C 1
ATOM 1470 O O . GLY A 1 196 ? 2.859 -4.217 12.810 1.00 93.75 196 GLY A O 1
ATOM 1471 N N . VAL A 1 197 ? 2.398 -2.046 12.371 1.00 92.06 197 VAL A N 1
ATOM 1472 C CA . VAL A 1 197 ? 3.726 -1.486 12.616 1.00 92.06 197 VAL A CA 1
ATOM 1473 C C . VAL A 1 197 ? 3.652 -0.298 13.569 1.00 92.06 197 VAL A C 1
ATOM 1475 O O . VAL A 1 197 ? 2.668 0.438 13.604 1.00 92.06 197 VAL A O 1
ATOM 1478 N N . VAL A 1 198 ? 4.720 -0.096 14.340 1.00 92.75 198 VAL A N 1
ATOM 1479 C CA . VAL A 1 198 ? 4.998 1.197 14.970 1.00 92.75 198 VAL A CA 1
ATOM 1480 C C . VAL A 1 198 ? 6.162 1.852 14.239 1.00 92.75 198 VAL A C 1
ATOM 1482 O O . VAL A 1 198 ? 7.247 1.266 14.181 1.00 92.75 198 VAL A O 1
ATOM 1485 N N . ILE A 1 199 ? 5.944 3.048 13.697 1.00 82.62 199 ILE A N 1
ATOM 1486 C CA . ILE A 1 199 ? 6.902 3.768 12.846 1.00 82.62 199 ILE A CA 1
ATOM 1487 C C . ILE A 1 199 ? 7.169 5.185 13.353 1.00 82.62 199 ILE A C 1
ATOM 1489 O O . ILE A 1 199 ? 6.350 5.792 14.039 1.00 82.62 199 ILE A O 1
ATOM 1493 N N . ASP A 1 200 ? 8.342 5.714 13.031 1.00 82.75 200 ASP A N 1
ATOM 1494 C CA . ASP A 1 200 ? 8.617 7.149 13.057 1.00 82.75 200 ASP A CA 1
ATOM 1495 C C . ASP A 1 200 ? 8.536 7.687 11.635 1.00 82.75 200 ASP A C 1
ATOM 1497 O O . ASP A 1 200 ? 9.555 7.721 10.953 1.00 82.75 200 ASP A O 1
ATOM 1501 N N . ASP A 1 201 ? 7.311 8.053 11.261 1.00 71.12 201 ASP A N 1
ATOM 1502 C CA . ASP A 1 201 ? 6.864 8.525 9.945 1.00 71.12 201 ASP A CA 1
ATOM 1503 C C . ASP A 1 201 ? 7.347 9.964 9.713 1.00 71.12 201 ASP A C 1
ATOM 1505 O O . ASP A 1 201 ? 6.733 10.934 10.181 1.00 71.12 201 ASP A O 1
ATOM 1509 N N . ARG A 1 202 ? 8.531 10.115 9.112 1.00 64.94 202 ARG A N 1
ATOM 1510 C CA . ARG A 1 202 ? 9.190 11.434 9.011 1.00 64.94 202 ARG A CA 1
ATOM 1511 C C . ARG A 1 202 ? 8.831 12.202 7.758 1.00 64.94 202 ARG A C 1
ATOM 1513 O O . ARG A 1 202 ? 8.944 13.430 7.771 1.00 64.94 202 ARG A O 1
ATOM 1520 N N . ASP A 1 203 ? 8.475 11.502 6.699 1.00 53.12 203 ASP A N 1
ATOM 1521 C CA . ASP A 1 203 ? 8.024 12.096 5.448 1.00 53.12 203 ASP A CA 1
ATOM 1522 C C . ASP A 1 203 ? 6.499 12.249 5.385 1.00 53.12 203 ASP A C 1
ATOM 1524 O O . ASP A 1 203 ? 6.009 13.037 4.576 1.00 53.12 203 ASP A O 1
ATOM 1528 N N . GLY A 1 204 ? 5.765 11.633 6.315 1.00 49.94 204 GLY A N 1
ATOM 1529 C CA . GLY A 1 204 ? 4.334 11.837 6.492 1.00 49.94 204 GLY A CA 1
ATOM 1530 C C . GLY A 1 204 ? 3.487 11.022 5.522 1.00 49.94 204 GLY A C 1
ATOM 1531 O O . GLY A 1 204 ? 2.302 11.340 5.372 1.00 49.94 204 GLY A O 1
ATOM 1532 N N . ASP A 1 205 ? 4.067 10.016 4.863 1.00 50.56 205 ASP A N 1
ATOM 1533 C CA . ASP A 1 205 ? 3.374 9.161 3.899 1.00 50.56 205 ASP A CA 1
ATOM 1534 C C . ASP A 1 205 ? 2.509 8.080 4.577 1.00 50.56 205 ASP A C 1
ATOM 1536 O O . ASP A 1 205 ? 1.625 7.493 3.947 1.00 50.56 205 ASP A O 1
ATOM 1540 N N . ARG A 1 206 ? 2.704 7.891 5.894 1.00 59.88 206 ARG A N 1
ATOM 1541 C CA . ARG A 1 206 ? 1.979 6.942 6.755 1.00 59.88 206 ARG A CA 1
ATOM 1542 C C . ARG A 1 206 ? 2.097 5.490 6.294 1.00 59.88 206 ARG A C 1
ATOM 1544 O O . ARG A 1 206 ? 1.234 4.671 6.626 1.00 59.88 206 ARG A O 1
ATOM 1551 N N . PHE A 1 207 ? 3.153 5.160 5.568 1.00 71.50 207 PHE A N 1
ATOM 1552 C CA . PHE A 1 207 ? 3.519 3.812 5.184 1.00 71.50 207 PHE A CA 1
ATOM 1553 C C . PHE A 1 207 ? 4.825 3.412 5.881 1.00 71.50 207 PHE A C 1
ATOM 1555 O O . PHE A 1 207 ? 5.474 4.205 6.546 1.00 71.50 207 PHE A O 1
ATOM 1562 N N . TYR A 1 208 ? 5.168 2.127 5.842 1.00 77.62 208 TYR A N 1
ATOM 1563 C CA . TYR A 1 208 ? 6.417 1.671 6.432 1.00 77.62 208 TYR A CA 1
ATOM 1564 C C . TYR A 1 208 ? 7.574 1.908 5.474 1.00 77.62 208 TYR A C 1
ATOM 1566 O O . TYR A 1 208 ? 7.676 1.204 4.465 1.00 77.62 208 TYR A O 1
ATOM 1574 N N . ASP A 1 209 ? 8.523 2.740 5.890 1.00 76.38 209 ASP A N 1
ATOM 1575 C CA . ASP A 1 209 ? 9.835 2.777 5.268 1.00 76.38 209 ASP A CA 1
ATOM 1576 C C . ASP A 1 209 ? 10.928 2.083 6.079 1.00 76.38 209 ASP A C 1
ATOM 1578 O O . ASP A 1 209 ? 10.926 1.948 7.313 1.00 76.38 209 ASP A O 1
ATOM 1582 N N . ILE A 1 210 ? 11.939 1.617 5.347 1.00 76.56 210 ILE A N 1
ATOM 1583 C CA . ILE A 1 210 ? 13.097 0.968 5.952 1.00 76.56 210 ILE A CA 1
ATOM 1584 C C . ILE A 1 210 ? 13.822 1.967 6.854 1.00 76.56 210 ILE A C 1
ATOM 1586 O O . ILE A 1 210 ? 14.405 2.949 6.404 1.00 76.56 210 ILE A O 1
ATOM 1590 N N . GLY A 1 211 ? 13.866 1.639 8.145 1.00 77.50 211 GLY A N 1
ATOM 1591 C CA . GLY A 1 211 ? 14.522 2.450 9.174 1.00 77.50 211 GLY A CA 1
ATOM 1592 C C . GLY A 1 211 ? 13.560 3.268 10.037 1.00 77.50 211 GLY A C 1
ATOM 1593 O O . GLY A 1 211 ? 13.993 3.839 11.046 1.00 77.50 211 GLY A O 1
ATOM 1594 N N . GLU A 1 212 ? 12.270 3.280 9.708 1.00 82.50 212 GLU A N 1
ATOM 1595 C CA . GLU A 1 212 ? 11.253 3.962 10.511 1.00 82.50 212 GLU A CA 1
ATOM 1596 C C . GLU A 1 212 ? 10.738 3.114 11.669 1.00 82.50 212 GLU A C 1
ATOM 1598 O O . GLU A 1 212 ? 10.396 3.649 12.725 1.00 82.50 212 GLU A O 1
ATOM 1603 N N . GLY A 1 213 ? 10.747 1.789 11.501 1.00 89.25 213 GLY A N 1
ATOM 1604 C CA . GLY A 1 213 ? 10.280 0.833 12.497 1.00 89.25 213 GLY A CA 1
ATOM 1605 C C . GLY A 1 213 ? 10.843 1.065 13.904 1.00 89.25 213 GLY A C 1
ATOM 1606 O O . GLY A 1 213 ? 12.041 1.298 14.108 1.00 89.25 213 GLY A O 1
ATOM 1607 N N . ARG A 1 214 ? 9.962 0.979 14.903 1.00 93.81 214 ARG A N 1
ATOM 1608 C CA . ARG A 1 214 ? 10.286 1.128 16.325 1.00 93.81 214 ARG A CA 1
ATOM 1609 C C . ARG A 1 214 ? 10.054 -0.175 17.071 1.00 93.81 214 ARG A C 1
ATOM 1611 O O . ARG A 1 214 ? 8.919 -0.532 17.378 1.00 93.81 214 ARG A O 1
ATOM 1618 N N . GLY A 1 215 ? 11.145 -0.872 17.380 1.00 95.81 215 GLY A N 1
ATOM 1619 C CA . GLY A 1 215 ? 11.126 -2.088 18.191 1.00 95.81 215 GLY A CA 1
ATOM 1620 C C . GLY A 1 215 ? 10.977 -1.838 19.691 1.00 95.81 215 GLY A C 1
ATOM 1621 O O . GLY A 1 215 ? 11.328 -0.774 20.202 1.00 95.81 215 GLY A O 1
ATOM 1622 N N . GLY A 1 216 ? 10.468 -2.847 20.401 1.00 96.31 216 GLY A N 1
ATOM 1623 C CA . GLY A 1 216 ? 10.324 -2.824 21.857 1.00 96.31 216 GLY A CA 1
ATOM 1624 C C . GLY A 1 216 ? 9.165 -1.971 22.382 1.00 96.31 216 GLY A C 1
ATOM 1625 O O . GLY A 1 216 ? 9.141 -1.664 23.573 1.00 96.31 216 GLY A O 1
ATOM 1626 N N . ILE A 1 217 ? 8.214 -1.588 21.528 1.00 97.81 217 ILE A N 1
ATOM 1627 C CA . ILE A 1 217 ? 6.959 -0.967 21.960 1.00 97.81 217 ILE A CA 1
ATOM 1628 C C . ILE A 1 217 ? 6.052 -2.065 22.496 1.00 97.81 217 ILE A C 1
ATOM 1630 O O . ILE A 1 217 ? 5.712 -2.995 21.770 1.00 97.81 217 ILE A O 1
ATOM 1634 N N . GLU A 1 218 ? 5.677 -1.964 23.766 1.00 98.44 218 GLU A N 1
ATOM 1635 C CA . GLU A 1 218 ? 4.712 -2.848 24.407 1.00 98.44 218 GLU A CA 1
ATOM 1636 C C . GLU A 1 218 ? 3.305 -2.530 23.900 1.00 98.44 218 GLU A C 1
ATOM 1638 O O . GLU A 1 218 ? 2.908 -1.367 23.830 1.00 98.44 218 GLU A O 1
ATOM 1643 N N . ILE A 1 219 ? 2.555 -3.574 23.558 1.00 98.38 219 ILE A N 1
ATOM 1644 C CA . ILE A 1 219 ? 1.198 -3.481 23.026 1.00 98.38 219 ILE A CA 1
ATOM 1645 C C . ILE A 1 219 ? 0.305 -4.352 23.891 1.00 98.38 219 ILE A C 1
ATOM 1647 O O . ILE A 1 219 ? 0.473 -5.571 23.921 1.00 98.38 219 ILE A O 1
ATOM 1651 N N . VAL A 1 220 ? -0.657 -3.736 24.571 1.00 98.25 220 VAL A N 1
ATOM 1652 C CA . VAL A 1 220 ? -1.603 -4.418 25.459 1.00 98.25 220 VAL A CA 1
ATOM 1653 C C . VAL A 1 220 ? -3.017 -4.216 24.934 1.00 98.25 220 VAL A C 1
ATOM 1655 O O . VAL A 1 220 ? -3.531 -3.101 24.970 1.00 98.25 220 VAL A O 1
ATOM 1658 N N . ALA A 1 221 ? -3.671 -5.289 24.490 1.00 96.12 221 ALA A N 1
ATOM 1659 C CA . ALA A 1 221 ? -5.083 -5.273 24.118 1.00 96.12 221 ALA A CA 1
ATOM 1660 C C . ALA A 1 221 ? -5.934 -5.795 25.280 1.00 96.12 221 ALA A C 1
ATOM 1662 O O . ALA A 1 221 ? -5.859 -6.970 25.642 1.00 96.12 221 ALA A O 1
ATOM 1663 N N . THR A 1 222 ? -6.754 -4.921 25.862 1.00 96.81 222 THR A N 1
ATOM 1664 C CA . THR A 1 222 ? -7.663 -5.242 26.971 1.00 96.81 222 THR A CA 1
ATOM 1665 C C . THR A 1 222 ? -9.091 -5.347 26.456 1.00 96.81 222 THR A C 1
ATOM 1667 O O . THR A 1 222 ? -9.668 -4.350 26.029 1.00 96.81 222 THR A O 1
ATOM 1670 N N . GLY A 1 223 ? -9.658 -6.551 26.499 1.00 92.75 223 GLY A N 1
ATOM 1671 C CA . GLY A 1 223 ? -11.047 -6.822 26.127 1.00 92.75 223 GLY A CA 1
ATOM 1672 C C . GLY A 1 223 ? -11.840 -7.437 27.279 1.00 92.75 223 GLY A C 1
ATOM 1673 O O . GLY A 1 223 ? -11.351 -7.574 28.401 1.00 92.75 223 GLY A O 1
ATOM 1674 N N . ALA A 1 224 ? -13.071 -7.870 26.997 1.00 90.62 224 ALA A N 1
ATOM 1675 C CA . ALA A 1 224 ? -13.962 -8.459 28.004 1.00 90.62 224 ALA A CA 1
ATOM 1676 C C . ALA A 1 224 ? -13.391 -9.725 28.679 1.00 90.62 224 ALA A C 1
ATOM 1678 O O . ALA A 1 224 ? -13.689 -9.997 29.840 1.00 90.62 224 ALA A O 1
ATOM 1679 N N . ALA A 1 225 ? -12.561 -10.490 27.962 1.00 90.56 225 ALA A N 1
ATOM 1680 C CA . ALA A 1 225 ? -11.925 -11.711 28.463 1.00 90.56 225 ALA A CA 1
ATOM 1681 C C . ALA A 1 225 ? -10.607 -11.463 29.229 1.00 90.56 225 ALA A C 1
ATOM 1683 O O . ALA A 1 225 ? -10.011 -12.416 29.730 1.00 90.56 225 ALA A O 1
ATOM 1684 N N . GLY A 1 226 ? -10.149 -10.209 29.324 1.00 94.44 226 GLY A N 1
ATOM 1685 C CA . GLY A 1 226 ? -8.881 -9.828 29.945 1.00 94.44 226 GLY A CA 1
ATOM 1686 C C . GLY A 1 226 ? -7.912 -9.153 28.973 1.00 94.44 226 GLY A C 1
ATOM 1687 O O . GLY A 1 226 ? -8.284 -8.771 27.862 1.00 94.44 226 GLY A O 1
ATOM 1688 N N . ALA A 1 227 ? -6.667 -8.990 29.422 1.00 96.69 227 ALA A N 1
ATOM 1689 C CA . ALA A 1 227 ? -5.597 -8.378 28.645 1.00 96.69 227 ALA A CA 1
ATOM 1690 C C . ALA A 1 227 ? -4.681 -9.437 28.022 1.00 96.69 227 ALA A C 1
ATOM 1692 O O . ALA A 1 227 ? -4.279 -10.392 28.688 1.00 96.69 227 ALA A O 1
ATOM 1693 N N . VAL A 1 228 ? -4.319 -9.229 26.761 1.00 97.75 228 VAL A N 1
ATOM 1694 C CA . VAL A 1 228 ? -3.231 -9.938 26.081 1.00 97.75 228 VAL A CA 1
ATOM 1695 C C . VAL A 1 228 ? -2.186 -8.927 25.625 1.00 97.75 228 VAL A C 1
ATOM 1697 O O . VAL A 1 228 ? -2.523 -7.780 25.330 1.00 97.75 228 VAL A O 1
ATOM 1700 N N . ALA A 1 229 ? -0.919 -9.336 25.591 1.00 98.06 229 ALA A N 1
ATOM 1701 C CA . ALA A 1 229 ? 0.180 -8.431 25.291 1.00 98.06 229 ALA A CA 1
ATOM 1702 C C . ALA A 1 229 ? 1.185 -9.030 24.307 1.00 98.06 229 ALA A C 1
ATOM 1704 O O . ALA A 1 229 ? 1.402 -10.243 24.271 1.00 98.06 229 ALA A O 1
ATOM 1705 N N . THR A 1 230 ? 1.810 -8.153 23.532 1.00 98.06 230 THR A N 1
ATOM 1706 C CA . THR A 1 230 ? 2.966 -8.434 22.678 1.00 98.06 230 THR A CA 1
ATOM 1707 C C . THR A 1 230 ? 3.895 -7.219 22.685 1.00 98.06 230 THR A C 1
ATOM 1709 O O . THR A 1 230 ? 3.625 -6.227 23.363 1.00 98.06 230 THR A O 1
ATOM 1712 N N . ALA A 1 231 ? 4.988 -7.283 21.935 1.00 97.88 231 ALA A N 1
ATOM 1713 C CA . ALA A 1 231 ? 5.811 -6.120 21.651 1.00 97.88 231 ALA A CA 1
ATOM 1714 C C . ALA A 1 231 ? 6.196 -6.085 20.173 1.00 97.88 231 ALA A C 1
ATOM 1716 O O . ALA A 1 231 ? 6.251 -7.131 19.517 1.00 97.88 231 ALA A O 1
ATOM 1717 N N . THR A 1 232 ? 6.486 -4.892 19.660 1.00 98.31 232 THR A N 1
ATOM 1718 C CA . THR A 1 232 ? 7.052 -4.753 18.319 1.00 98.31 232 THR A CA 1
ATOM 1719 C C . THR A 1 232 ? 8.433 -5.395 18.228 1.00 98.31 232 THR A C 1
ATOM 1721 O O . THR A 1 232 ? 9.255 -5.302 19.146 1.00 98.31 232 THR A O 1
ATOM 1724 N N . TRP A 1 233 ? 8.698 -6.044 17.097 1.00 96.94 233 TRP A N 1
ATOM 1725 C CA . TRP A 1 233 ? 10.017 -6.567 16.739 1.00 96.94 233 TRP A CA 1
ATOM 1726 C C . TRP A 1 233 ? 10.972 -5.427 16.375 1.00 96.94 233 TRP A C 1
ATOM 1728 O O . TRP A 1 233 ? 10.534 -4.298 16.184 1.00 96.94 233 TRP A O 1
ATOM 1738 N N . ASP A 1 234 ? 12.264 -5.716 16.194 1.00 95.44 234 ASP A N 1
ATOM 1739 C CA . ASP A 1 234 ? 13.269 -4.704 15.818 1.00 95.44 234 ASP A CA 1
ATOM 1740 C C . ASP A 1 234 ? 12.868 -3.890 14.574 1.00 95.44 234 ASP A C 1
ATOM 1742 O O . ASP A 1 234 ? 13.120 -2.690 14.509 1.00 95.44 234 ASP A O 1
ATOM 1746 N N . ALA A 1 235 ? 12.192 -4.529 13.612 1.00 93.12 235 ALA A N 1
ATOM 1747 C CA . ALA A 1 235 ? 11.687 -3.889 12.402 1.00 93.12 235 ALA A CA 1
ATOM 1748 C C . ALA A 1 235 ? 10.410 -3.050 12.611 1.00 93.12 235 ALA A C 1
ATOM 1750 O O . ALA A 1 235 ? 9.924 -2.483 11.645 1.00 93.12 235 ALA A O 1
ATOM 1751 N N . GLY A 1 236 ? 9.848 -2.966 13.820 1.00 96.31 236 GLY A N 1
ATOM 1752 C CA . GLY A 1 236 ? 8.646 -2.187 14.150 1.00 96.31 236 GLY A CA 1
ATOM 1753 C C . GLY A 1 236 ? 7.316 -2.930 13.998 1.00 96.31 236 GLY A C 1
ATOM 1754 O O . GLY A 1 236 ? 6.321 -2.498 14.574 1.00 96.31 236 GLY A O 1
ATOM 1755 N N . GLY A 1 237 ? 7.286 -4.054 13.280 1.00 97.12 237 GLY A N 1
ATOM 1756 C CA . GLY A 1 237 ? 6.085 -4.876 13.123 1.00 97.12 237 GLY A CA 1
ATOM 1757 C C . GLY A 1 237 ? 5.679 -5.626 14.390 1.00 97.12 237 GLY A C 1
ATOM 1758 O O . GLY A 1 237 ? 6.508 -5.901 15.261 1.00 97.12 237 GLY A O 1
ATOM 1759 N N . TYR A 1 238 ? 4.402 -5.991 14.484 1.00 98.44 238 TYR A N 1
ATOM 1760 C CA . TYR A 1 238 ? 3.883 -6.851 15.543 1.00 98.44 238 TYR A CA 1
ATOM 1761 C C . TYR A 1 238 ? 2.715 -7.722 15.074 1.00 98.44 238 TYR A C 1
ATOM 1763 O O . TYR A 1 238 ? 2.070 -7.508 14.045 1.00 98.44 238 TYR A O 1
ATOM 1771 N N . THR A 1 239 ? 2.414 -8.737 15.874 1.00 97.75 239 THR A N 1
ATOM 1772 C CA . THR A 1 239 ? 1.204 -9.548 15.749 1.00 97.75 239 THR A CA 1
ATOM 1773 C C . THR A 1 239 ? 0.744 -9.946 17.146 1.00 97.75 239 THR A C 1
ATOM 1775 O O . THR A 1 239 ? 1.552 -10.373 17.976 1.00 97.75 239 THR A O 1
ATOM 1778 N N . LEU A 1 240 ? -0.552 -9.794 17.406 1.00 97.62 240 LEU A N 1
ATOM 1779 C CA . LEU A 1 240 ? -1.213 -10.124 18.661 1.00 97.62 240 LEU A CA 1
ATOM 1780 C C . LEU A 1 240 ? -2.462 -10.950 18.364 1.00 97.62 240 LEU A C 1
ATOM 1782 O O . LEU A 1 240 ? -3.436 -10.443 17.813 1.00 97.62 240 LEU A O 1
ATOM 1786 N N . GLN A 1 241 ? -2.437 -12.230 18.729 1.00 96.69 241 GLN A N 1
ATOM 1787 C CA . GLN A 1 241 ? -3.611 -13.083 18.585 1.00 96.69 241 GLN A CA 1
ATOM 1788 C C . GLN A 1 241 ? -4.678 -12.675 19.601 1.00 96.69 241 GLN A C 1
ATOM 1790 O O . GLN A 1 241 ? -4.403 -12.594 20.800 1.00 96.69 241 GLN A O 1
ATOM 1795 N N . VAL A 1 242 ? -5.902 -12.470 19.125 1.00 95.56 242 VAL A N 1
ATOM 1796 C CA . VAL A 1 242 ? -7.059 -12.133 19.956 1.00 95.56 242 VAL A CA 1
ATOM 1797 C C . VAL A 1 242 ? -8.271 -12.946 19.521 1.00 95.56 242 VAL A C 1
ATOM 1799 O O . VAL A 1 242 ? -8.327 -13.439 18.398 1.00 95.56 242 VAL A O 1
ATOM 1802 N N . ALA A 1 243 ? -9.242 -13.109 20.414 1.00 94.44 243 ALA A N 1
ATOM 1803 C CA . ALA A 1 243 ? -10.556 -13.610 20.026 1.00 94.44 243 ALA A CA 1
ATOM 1804 C C . ALA A 1 243 ? -11.376 -12.473 19.382 1.00 94.44 243 ALA A C 1
ATOM 1806 O O . ALA A 1 243 ? -11.035 -11.304 19.568 1.00 94.44 243 ALA A O 1
ATOM 1807 N N . PRO A 1 244 ? -12.480 -12.776 18.682 1.00 89.19 244 PRO A N 1
ATOM 1808 C CA . PRO A 1 244 ? -13.412 -11.742 18.259 1.00 89.19 244 PRO A CA 1
ATOM 1809 C C . PRO A 1 244 ? -13.928 -10.935 19.460 1.00 89.19 244 PRO A C 1
ATOM 1811 O O . PRO A 1 244 ? -14.308 -11.501 20.491 1.00 89.19 244 PRO A O 1
ATOM 1814 N N . GLY A 1 245 ? -13.947 -9.611 19.335 1.00 83.00 245 GLY A N 1
ATOM 1815 C CA . GLY A 1 245 ? -14.351 -8.702 20.401 1.00 83.00 245 GLY A CA 1
ATOM 1816 C C . GLY A 1 245 ? -13.818 -7.286 20.221 1.00 83.00 245 GLY A C 1
ATOM 1817 O O . GLY A 1 245 ? -13.055 -6.998 19.304 1.00 83.00 245 GLY A O 1
ATOM 1818 N N . THR A 1 246 ? -14.222 -6.395 21.123 1.00 85.56 246 THR A N 1
ATOM 1819 C CA . THR A 1 246 ? -13.717 -5.019 21.180 1.00 85.56 246 THR A CA 1
ATOM 1820 C C . THR A 1 246 ? -12.644 -4.898 22.256 1.00 85.56 246 THR A C 1
ATOM 1822 O O . THR A 1 246 ? -12.819 -5.372 23.383 1.00 85.56 246 THR A O 1
ATOM 1825 N N . TYR A 1 247 ? -11.544 -4.246 21.898 1.00 86.69 247 TYR A N 1
ATOM 1826 C CA . TYR A 1 247 ? -10.342 -4.102 22.700 1.00 86.69 247 TYR A CA 1
ATOM 1827 C C . TYR A 1 247 ? -9.952 -2.634 22.831 1.00 86.69 247 TYR A C 1
ATOM 1829 O O . TYR A 1 247 ? -9.918 -1.902 21.844 1.00 86.69 247 TYR A O 1
ATOM 1837 N N . THR A 1 248 ? -9.566 -2.230 24.036 1.00 88.38 248 THR A N 1
ATOM 1838 C CA . THR A 1 248 ? -8.716 -1.054 24.226 1.00 88.38 248 THR A CA 1
ATOM 1839 C C . THR A 1 248 ? -7.271 -1.500 24.048 1.00 88.38 248 THR A C 1
ATOM 1841 O O . THR A 1 248 ? -6.760 -2.266 24.867 1.00 88.38 248 THR A O 1
ATOM 1844 N N . VAL A 1 249 ? -6.627 -1.056 22.973 1.00 89.56 249 VAL A N 1
ATOM 1845 C CA . VAL A 1 249 ? -5.240 -1.378 22.634 1.00 89.56 249 VAL A CA 1
ATOM 1846 C C . VAL A 1 249 ? -4.350 -0.205 23.011 1.00 89.56 249 VAL A C 1
ATOM 1848 O O . VAL A 1 249 ? -4.510 0.896 22.486 1.00 89.56 249 VAL A O 1
ATOM 1851 N N . THR A 1 250 ? -3.419 -0.441 23.927 1.00 91.38 250 THR A N 1
ATOM 1852 C CA . THR A 1 250 ? -2.469 0.560 24.411 1.00 91.38 250 THR A CA 1
ATOM 1853 C C . THR A 1 250 ? -1.073 0.219 23.924 1.00 91.38 250 THR A C 1
ATOM 1855 O O . THR A 1 250 ? -0.593 -0.886 24.164 1.00 91.38 250 THR A O 1
ATOM 1858 N N . PHE A 1 251 ? -0.422 1.189 23.295 1.00 95.25 251 PHE A N 1
ATOM 1859 C CA . PHE A 1 251 ? 0.963 1.144 22.852 1.00 95.25 251 PHE A CA 1
ATOM 1860 C C . PHE A 1 251 ? 1.797 2.001 23.801 1.00 95.25 251 PHE A C 1
ATOM 1862 O O . PHE A 1 251 ? 1.502 3.183 23.993 1.00 95.25 251 PHE A O 1
ATOM 1869 N N . SER A 1 252 ? 2.834 1.429 24.402 1.00 94.69 252 SER A N 1
ATOM 1870 C CA . SER A 1 252 ? 3.700 2.126 25.354 1.00 94.69 252 SER A CA 1
ATOM 1871 C C . SER A 1 252 ? 5.159 1.720 25.202 1.00 94.69 252 SER A C 1
ATOM 1873 O O . SER A 1 252 ? 5.483 0.572 24.929 1.00 94.69 252 SER A O 1
ATOM 1875 N N . GLY A 1 253 ? 6.068 2.667 25.405 1.00 93.75 253 GLY A N 1
ATOM 1876 C CA . GLY A 1 253 ? 7.503 2.420 25.311 1.00 93.75 253 GLY A CA 1
ATOM 1877 C C . GLY A 1 253 ? 8.281 3.726 25.273 1.00 93.75 253 GLY A C 1
ATOM 1878 O O . GLY A 1 253 ? 7.707 4.792 25.075 1.00 93.75 253 GLY A O 1
ATOM 1879 N N . THR A 1 254 ? 9.597 3.652 25.455 1.00 89.12 254 THR A N 1
ATOM 1880 C CA . THR A 1 254 ? 10.467 4.840 25.532 1.00 89.12 254 THR A CA 1
ATOM 1881 C C . THR A 1 254 ? 10.590 5.607 24.216 1.00 89.12 254 THR A C 1
ATOM 1883 O O . THR A 1 254 ? 10.978 6.771 24.239 1.00 89.12 254 THR A O 1
ATOM 1886 N N . ALA A 1 255 ? 10.267 4.979 23.082 1.00 87.50 255 ALA A N 1
ATOM 1887 C CA . ALA A 1 255 ? 10.235 5.641 21.779 1.00 87.50 255 ALA A CA 1
ATOM 1888 C C . ALA A 1 255 ? 8.928 6.418 21.515 1.00 87.50 255 ALA A C 1
ATOM 1890 O O . ALA A 1 255 ? 8.849 7.131 20.520 1.00 87.50 255 ALA A O 1
ATOM 1891 N N . LEU A 1 256 ? 7.926 6.321 22.399 1.00 83.56 256 LEU A N 1
ATOM 1892 C CA . LEU A 1 256 ? 6.703 7.123 22.350 1.00 83.56 256 LEU A CA 1
ATOM 1893 C C . LEU A 1 256 ? 6.753 8.201 23.437 1.00 83.56 256 LEU A C 1
ATOM 1895 O O . LEU A 1 256 ? 7.060 7.911 24.593 1.00 83.56 256 LEU A O 1
ATOM 1899 N N . ALA A 1 257 ? 6.410 9.446 23.092 1.00 83.50 257 ALA A N 1
ATOM 1900 C CA . ALA A 1 257 ? 6.392 10.548 24.063 1.00 83.50 257 ALA A CA 1
ATOM 1901 C C . ALA A 1 257 ? 5.336 10.346 25.172 1.00 83.50 257 ALA A C 1
ATOM 1903 O O . ALA A 1 257 ? 5.491 10.832 26.292 1.00 83.50 257 ALA A O 1
ATOM 1904 N N . SER A 1 258 ? 4.261 9.621 24.860 1.00 84.44 258 SER A N 1
ATOM 1905 C CA . SER A 1 258 ? 3.214 9.165 25.775 1.00 84.44 258 SER A CA 1
ATOM 1906 C C . SER A 1 258 ? 2.510 7.937 25.177 1.00 84.44 258 SER A C 1
ATOM 1908 O O . SER A 1 258 ? 2.637 7.709 23.970 1.00 84.44 258 SER A O 1
ATOM 1910 N N . PRO A 1 259 ? 1.797 7.122 25.980 1.00 84.62 259 PRO A N 1
ATOM 1911 C CA . PRO A 1 259 ? 1.081 5.970 25.450 1.00 84.62 259 PRO A CA 1
ATOM 1912 C C . PRO A 1 259 ? 0.042 6.363 24.396 1.00 84.62 259 PRO A C 1
ATOM 1914 O O . PRO A 1 259 ? -0.724 7.307 24.593 1.00 84.62 259 PRO A O 1
ATOM 1917 N N . VAL A 1 260 ? -0.018 5.598 23.310 1.00 80.25 260 VAL A N 1
ATOM 1918 C CA . VAL A 1 260 ? -1.051 5.731 22.277 1.00 80.25 260 VAL A CA 1
ATOM 1919 C C . VAL A 1 260 ? -2.138 4.706 22.564 1.00 80.25 260 VAL A C 1
ATOM 1921 O O . VAL A 1 260 ? -1.844 3.535 22.787 1.00 80.25 260 VAL A O 1
ATOM 1924 N N . VAL A 1 261 ? -3.398 5.134 22.582 1.00 80.25 261 VAL A N 1
ATOM 1925 C CA . VAL A 1 261 ? -4.541 4.255 22.866 1.00 80.25 261 VAL A CA 1
ATOM 1926 C C . VAL A 1 261 ? -5.481 4.234 21.665 1.00 80.25 261 VAL A C 1
ATOM 1928 O O . VAL A 1 261 ? -5.801 5.285 21.100 1.00 80.25 261 VAL A O 1
ATOM 1931 N N . ARG A 1 262 ? -5.923 3.035 21.284 1.00 79.56 262 ARG A N 1
ATOM 1932 C CA . ARG A 1 262 ? -6.876 2.768 20.200 1.00 79.56 262 ARG A CA 1
ATOM 1933 C C . ARG A 1 262 ? -8.007 1.879 20.704 1.00 79.56 262 ARG A C 1
ATOM 1935 O O . ARG A 1 262 ? -7.793 1.027 21.562 1.00 79.56 262 ARG A O 1
ATOM 1942 N N . THR A 1 263 ? -9.207 2.066 20.165 1.00 80.56 263 THR A N 1
ATOM 1943 C CA . THR A 1 263 ? -10.310 1.108 20.340 1.00 80.56 263 THR A CA 1
ATOM 1944 C C . THR A 1 263 ? -10.430 0.292 19.065 1.00 80.56 263 THR A C 1
ATOM 1946 O O . THR A 1 263 ? -10.605 0.868 17.997 1.00 80.56 263 THR A O 1
ATOM 1949 N N . VAL A 1 264 ? -10.317 -1.029 19.176 1.00 78.12 264 VAL A N 1
ATOM 1950 C CA . VAL A 1 264 ? -10.214 -1.945 18.035 1.00 78.12 264 VAL A CA 1
ATOM 1951 C C . VAL A 1 264 ? -11.271 -3.031 18.167 1.00 78.12 264 VAL A C 1
ATOM 1953 O O . VAL A 1 264 ? -11.308 -3.730 19.178 1.00 78.12 264 VAL A O 1
ATOM 1956 N N . THR A 1 265 ? -12.120 -3.190 17.156 1.00 83.31 265 THR A N 1
ATOM 1957 C CA . THR A 1 265 ? -13.090 -4.290 17.084 1.00 83.31 265 THR A CA 1
ATOM 1958 C C . THR A 1 265 ? -12.571 -5.338 16.115 1.00 83.31 265 THR A C 1
ATOM 1960 O O . THR A 1 265 ? -12.318 -5.032 14.959 1.00 83.31 265 THR A O 1
ATOM 1963 N N . VAL A 1 266 ? -12.415 -6.569 16.592 1.00 81.81 266 VAL A N 1
ATOM 1964 C CA . VAL A 1 266 ? -11.977 -7.715 15.793 1.00 81.81 266 VAL A CA 1
ATOM 1965 C C . VAL A 1 266 ? -13.163 -8.645 15.578 1.00 81.81 266 VAL A C 1
ATOM 1967 O O . VAL A 1 266 ? -13.816 -9.063 16.537 1.00 81.81 266 VAL A O 1
ATOM 1970 N N . GLY A 1 267 ? -13.462 -8.928 14.311 1.00 87.25 267 GLY A N 1
ATOM 1971 C CA . GLY A 1 267 ? -14.517 -9.845 13.886 1.00 87.25 267 GLY A CA 1
ATOM 1972 C C . GLY A 1 267 ? -13.963 -11.231 13.568 1.00 87.25 267 GLY A C 1
ATOM 1973 O O . GLY A 1 267 ? -13.209 -11.799 14.352 1.00 87.25 267 GLY A O 1
ATOM 1974 N N . ALA A 1 268 ? -14.357 -11.775 12.415 1.00 85.31 268 ALA A N 1
ATOM 1975 C CA . ALA A 1 268 ? -13.787 -13.011 11.869 1.00 85.31 268 ALA A CA 1
ATOM 1976 C C . ALA A 1 268 ? -12.458 -12.786 11.124 1.00 85.31 268 ALA A C 1
ATOM 1978 O O . ALA A 1 268 ? -11.728 -13.743 10.891 1.00 85.31 268 ALA A O 1
ATOM 1979 N N . ASP A 1 269 ? -12.164 -11.533 10.782 1.00 88.69 269 ASP A N 1
ATOM 1980 C CA . ASP A 1 269 ? -10.986 -11.123 10.031 1.00 88.69 269 ASP A CA 1
ATOM 1981 C C . ASP A 1 269 ? -9.961 -10.444 10.938 1.00 88.69 269 ASP A C 1
ATOM 1983 O O . ASP A 1 269 ? -10.297 -9.850 11.971 1.00 88.69 269 ASP A O 1
ATOM 1987 N N . ASN A 1 270 ? -8.703 -10.498 10.515 1.00 94.56 270 ASN A N 1
ATOM 1988 C CA . ASN A 1 270 ? -7.639 -9.712 11.117 1.00 94.56 270 ASN A CA 1
ATOM 1989 C C . ASN A 1 270 ? -7.869 -8.213 10.967 1.00 94.56 270 ASN A C 1
ATOM 1991 O O . ASN A 1 270 ? -8.471 -7.746 10.004 1.00 94.56 270 ASN A O 1
ATOM 1995 N N . VAL A 1 271 ? -7.265 -7.461 11.881 1.00 84.75 271 VAL A N 1
ATOM 1996 C CA . VAL A 1 271 ? -7.263 -6.003 11.859 1.00 84.75 271 VAL A CA 1
ATOM 1997 C C . VAL A 1 271 ? -5.830 -5.495 11.868 1.00 84.75 271 VAL A C 1
ATOM 1999 O O . VAL A 1 271 ? -5.011 -5.944 12.673 1.00 84.75 271 VAL A O 1
ATOM 2002 N N . LYS A 1 272 ? -5.536 -4.533 10.992 1.00 88.75 272 LYS A N 1
ATOM 2003 C CA . LYS A 1 272 ? -4.265 -3.810 10.985 1.00 88.75 272 LYS A CA 1
ATOM 2004 C C . LYS A 1 272 ? -4.421 -2.494 11.741 1.00 88.75 272 LYS A C 1
ATOM 2006 O O . LYS A 1 272 ? -5.373 -1.763 11.489 1.00 88.75 272 LYS A O 1
ATOM 2011 N N . VAL A 1 273 ? -3.518 -2.232 12.681 1.00 86.19 273 VAL A N 1
ATOM 2012 C CA . VAL A 1 273 ? -3.457 -1.000 13.472 1.00 86.19 273 VAL A CA 1
ATOM 2013 C C . VAL A 1 273 ? -2.014 -0.534 13.500 1.00 86.19 273 VAL A C 1
ATOM 2015 O O . VAL A 1 273 ? -1.173 -1.119 14.192 1.00 86.19 273 VAL A O 1
ATOM 2018 N N . ASP A 1 274 ? -1.748 0.525 12.753 1.00 85.31 274 ASP A N 1
ATOM 2019 C CA . ASP A 1 274 ? -0.442 1.161 12.717 1.00 85.31 274 ASP A CA 1
ATOM 2020 C C . ASP A 1 274 ? -0.402 2.337 13.689 1.00 85.31 274 ASP A C 1
ATOM 2022 O O . ASP A 1 274 ? -1.413 2.983 13.974 1.00 85.31 274 ASP A O 1
ATOM 2026 N N . VAL A 1 275 ? 0.773 2.587 14.256 1.00 82.56 275 VAL A N 1
ATOM 2027 C CA . VAL A 1 275 ? 0.991 3.702 15.178 1.00 82.56 275 VAL A CA 1
ATOM 2028 C C . VAL A 1 275 ? 2.228 4.460 14.760 1.00 82.56 275 VAL A C 1
ATOM 2030 O O . VAL A 1 275 ? 3.290 3.884 14.534 1.00 82.56 275 VAL A O 1
ATOM 2033 N N . ARG A 1 276 ? 2.110 5.778 14.728 1.00 85.00 276 ARG A N 1
ATOM 2034 C CA . ARG A 1 276 ? 3.236 6.668 14.478 1.00 85.00 276 ARG A CA 1
ATOM 2035 C C . ARG A 1 276 ? 3.722 7.237 15.798 1.00 85.00 276 ARG A C 1
ATOM 2037 O O . ARG A 1 276 ? 2.914 7.514 16.687 1.00 85.00 276 ARG A O 1
ATOM 2044 N N . VAL A 1 277 ? 5.024 7.468 15.955 1.00 77.25 277 VAL A N 1
ATOM 2045 C CA . VAL A 1 277 ? 5.534 8.138 17.170 1.00 77.25 277 VAL A CA 1
ATOM 2046 C C . VAL A 1 277 ? 4.910 9.528 17.353 1.00 77.25 277 VAL A C 1
ATOM 2048 O O . VAL A 1 277 ? 4.732 9.987 18.480 1.00 77.25 277 VAL A O 1
ATOM 2051 N N . GLN A 1 278 ? 4.513 10.146 16.240 1.00 78.00 278 GLN A N 1
ATOM 2052 C CA . GLN A 1 278 ? 3.797 11.411 16.116 1.00 78.00 278 GLN A CA 1
ATOM 2053 C C . GLN A 1 278 ? 2.377 11.357 16.709 1.00 78.00 278 GLN A C 1
ATOM 2055 O O . GLN A 1 278 ? 1.828 12.399 17.055 1.00 78.00 278 GLN A O 1
ATOM 2060 N N . ASP A 1 279 ? 1.779 10.172 16.867 1.00 64.25 279 ASP A N 1
ATOM 2061 C CA . ASP A 1 279 ? 0.434 10.021 17.439 1.00 64.25 279 ASP A CA 1
ATOM 2062 C C . ASP A 1 279 ? 0.424 10.176 18.973 1.00 64.25 279 ASP A C 1
ATOM 2064 O O . ASP A 1 279 ? -0.640 10.288 19.591 1.00 64.25 279 ASP A O 1
ATOM 2068 N N . ALA A 1 280 ? 1.596 10.157 19.615 1.00 61.66 280 ALA A N 1
ATOM 2069 C CA . ALA A 1 280 ? 1.726 10.285 21.058 1.00 61.66 280 ALA A CA 1
ATOM 2070 C C . ALA A 1 280 ? 1.250 11.668 21.539 1.00 61.66 280 ALA A C 1
ATOM 2072 O O . ALA A 1 280 ? 1.838 12.697 21.215 1.00 61.66 280 ALA A O 1
ATOM 2073 N N . GLY A 1 281 ? 0.206 11.687 22.370 1.00 41.00 281 GLY A N 1
ATOM 2074 C CA . GLY A 1 281 ? -0.409 12.915 22.885 1.00 41.00 281 GLY A CA 1
ATOM 2075 C C . GLY A 1 281 ? -1.578 13.435 22.044 1.00 41.00 281 GLY A C 1
ATOM 2076 O O . GLY A 1 281 ? -2.231 14.391 22.461 1.00 41.00 281 GLY A O 1
ATOM 2077 N N . ALA A 1 282 ? -1.891 12.793 20.913 1.00 42.09 282 ALA A N 1
ATOM 2078 C CA . ALA A 1 282 ? -3.140 13.032 20.200 1.00 42.09 282 ALA A CA 1
ATOM 2079 C C . ALA A 1 282 ? -4.340 12.493 21.017 1.00 42.09 282 ALA A C 1
ATOM 2081 O O . ALA A 1 282 ? -4.194 11.497 21.737 1.00 42.09 282 ALA A O 1
ATOM 2082 N N . PRO A 1 283 ? -5.537 13.113 20.926 1.00 36.38 283 PRO A N 1
ATOM 2083 C CA . PRO A 1 283 ? -6.755 12.571 21.529 1.00 36.38 283 PRO A CA 1
ATOM 2084 C C . PRO A 1 283 ? -6.987 11.122 21.087 1.00 36.38 283 PRO A C 1
ATOM 2086 O O . PRO A 1 283 ? -6.568 10.730 20.002 1.00 36.38 283 PRO A O 1
ATOM 2089 N N . THR A 1 284 ? -7.662 10.315 21.907 1.00 35.12 284 THR A N 1
ATOM 2090 C CA . THR A 1 284 ? -7.961 8.911 21.589 1.00 35.12 284 THR A CA 1
ATOM 2091 C C . THR A 1 284 ? -8.746 8.819 20.275 1.00 35.12 284 THR A C 1
ATOM 2093 O O . THR A 1 284 ? -9.946 9.076 20.237 1.00 35.12 284 THR A O 1
ATOM 2096 N N . ILE A 1 285 ? -8.063 8.472 19.184 1.00 33.91 285 ILE A N 1
ATOM 2097 C CA . ILE A 1 285 ? -8.680 8.213 17.885 1.00 33.91 285 ILE A CA 1
ATOM 2098 C C . ILE A 1 285 ? -9.246 6.792 17.941 1.00 33.91 285 ILE A C 1
ATOM 2100 O O . ILE A 1 285 ? -8.506 5.822 18.114 1.00 33.91 285 ILE A O 1
ATOM 2104 N N . GLY A 1 286 ? -10.571 6.666 17.837 1.00 31.95 286 GLY A N 1
ATOM 2105 C CA . GLY A 1 286 ? -11.208 5.411 17.451 1.00 31.95 286 GLY A CA 1
ATOM 2106 C C . GLY A 1 286 ? -10.830 5.130 16.004 1.00 31.95 286 GLY A C 1
ATOM 2107 O O . GLY A 1 286 ? -11.509 5.587 15.093 1.00 31.95 286 GLY A O 1
ATOM 2108 N N . ASP A 1 287 ? -9.690 4.483 15.803 1.00 36.00 287 ASP A N 1
ATOM 2109 C CA . ASP A 1 287 ? -9.172 4.133 14.486 1.00 36.00 287 ASP A CA 1
ATOM 2110 C C . ASP A 1 287 ? -9.875 2.867 14.018 1.00 36.00 287 ASP A C 1
ATOM 2112 O O . ASP A 1 287 ? -9.269 1.806 14.055 1.00 36.00 287 ASP A O 1
ATOM 2116 N N . GLY A 1 288 ? -11.188 2.969 13.752 1.00 30.28 288 GLY A N 1
ATOM 2117 C CA . GLY A 1 288 ? -12.070 1.863 13.373 1.00 30.28 288 GLY A CA 1
ATOM 2118 C C . GLY A 1 288 ? -11.309 0.848 12.540 1.00 30.28 288 GLY A C 1
ATOM 2119 O O . GLY A 1 288 ? -11.068 1.066 11.357 1.00 30.28 288 GLY A O 1
ATOM 21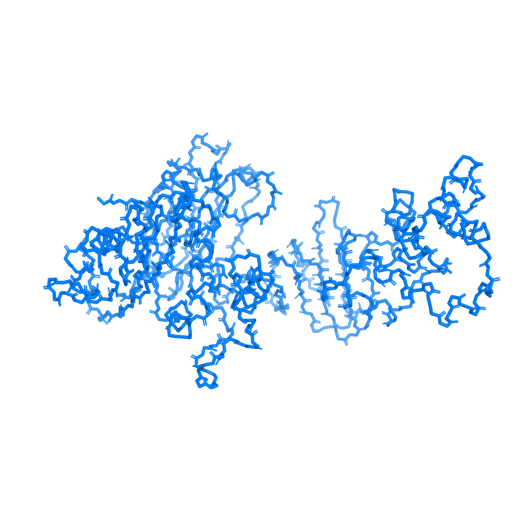20 N N . GLY A 1 289 ? -10.835 -0.200 13.217 1.00 31.56 289 GLY A N 1
ATOM 2121 C CA . GLY A 1 289 ? -9.875 -1.111 12.629 1.00 31.56 289 GLY A CA 1
ATOM 2122 C C . GLY A 1 289 ? -10.472 -1.670 11.355 1.00 31.56 289 GLY A C 1
ATOM 2123 O O . GLY A 1 289 ? -11.662 -1.980 11.363 1.00 31.56 289 GLY A O 1
ATOM 2124 N N . GLN A 1 290 ? -9.684 -1.757 10.281 1.00 33.66 290 GLN A N 1
ATOM 2125 C CA . GLN A 1 290 ? -10.159 -2.222 8.977 1.00 33.66 290 GLN A CA 1
ATOM 2126 C C . GLN A 1 290 ? -10.846 -3.595 9.095 1.00 33.66 290 GLN A C 1
ATOM 2128 O O . GLN A 1 290 ? -10.212 -4.639 9.004 1.00 33.66 290 GLN A O 1
ATOM 2133 N N . THR A 1 291 ? -12.158 -3.570 9.328 1.00 28.80 291 THR A N 1
ATOM 2134 C CA . THR A 1 291 ? -13.124 -4.667 9.281 1.00 28.80 291 THR A CA 1
ATOM 2135 C C . THR A 1 291 ? -14.450 -4.089 8.774 1.00 28.80 291 THR A C 1
ATOM 2137 O O . THR A 1 291 ? -14.786 -2.943 9.096 1.00 28.80 291 THR A O 1
ATOM 2140 N N . PRO A 1 292 ? -15.224 -4.833 7.962 1.00 31.67 292 PRO A N 1
ATOM 2141 C CA . PRO A 1 292 ? -16.441 -4.313 7.349 1.00 31.67 292 PRO A CA 1
ATOM 2142 C C . PRO A 1 292 ? -17.507 -3.981 8.401 1.00 31.67 292 PRO A C 1
ATOM 2144 O O . PRO A 1 292 ? -18.124 -4.868 8.987 1.00 31.67 292 PRO A O 1
ATOM 2147 N N . GLY A 1 293 ? -17.755 -2.684 8.592 1.00 33.72 293 GLY A N 1
ATOM 2148 C CA . GLY A 1 293 ? -18.916 -2.169 9.315 1.00 33.72 293 GLY A CA 1
ATOM 2149 C C . GLY A 1 293 ? -18.656 -1.771 10.767 1.00 33.72 293 GLY A C 1
ATOM 2150 O O . GLY A 1 293 ? -19.105 -2.453 11.671 1.00 33.72 293 GLY A O 1
ATOM 2151 N N . THR A 1 294 ? -17.982 -0.638 10.971 1.00 31.09 294 THR A N 1
ATOM 2152 C CA . THR A 1 294 ? -18.400 0.530 11.783 1.00 31.09 294 THR A CA 1
ATOM 2153 C C . THR A 1 294 ? -17.204 1.482 11.810 1.00 31.09 294 THR A C 1
ATOM 2155 O O . THR A 1 294 ? -16.259 1.246 12.555 1.00 31.09 294 THR A O 1
ATOM 2158 N N . GLY A 1 295 ? -17.237 2.525 10.974 1.00 32.03 295 GLY A N 1
ATOM 2159 C CA . GLY A 1 295 ? -16.096 3.417 10.727 1.00 32.03 295 GLY A CA 1
ATOM 2160 C C . GLY A 1 295 ? -15.117 2.778 9.745 1.00 32.03 295 GLY A C 1
ATOM 2161 O O . GLY A 1 295 ? -14.433 1.826 10.089 1.00 32.03 295 GLY A O 1
ATOM 2162 N N . VAL A 1 296 ? -15.123 3.244 8.499 1.00 32.62 296 VAL A N 1
ATOM 2163 C CA . VAL A 1 296 ? -14.332 2.662 7.411 1.00 32.62 296 VAL A CA 1
ATOM 2164 C C . VAL A 1 296 ? -13.151 3.594 7.119 1.00 32.62 296 VAL A C 1
ATOM 2166 O O . VAL A 1 296 ? -13.399 4.704 6.657 1.00 32.62 296 VAL A O 1
ATOM 2169 N N . PRO A 1 297 ? -11.898 3.168 7.341 1.00 33.97 297 PRO A N 1
ATOM 2170 C CA . PRO A 1 297 ? -10.746 3.620 6.572 1.00 33.97 297 PRO A CA 1
ATOM 2171 C C . PRO A 1 297 ? -10.498 2.597 5.449 1.00 33.97 297 PRO A C 1
ATOM 2173 O O . PRO A 1 297 ? -10.203 1.436 5.733 1.00 33.97 297 PRO A O 1
ATOM 2176 N N . VAL A 1 298 ? -10.652 2.981 4.178 1.00 34.12 298 VAL A N 1
ATOM 2177 C CA . VAL A 1 298 ? -10.333 2.116 3.017 1.00 34.12 298 VAL A CA 1
ATOM 2178 C C . VAL A 1 298 ? -8.978 2.535 2.480 1.00 34.12 298 VAL A C 1
ATOM 2180 O O . VAL A 1 298 ? -8.815 3.713 2.226 1.00 34.12 298 VAL A O 1
ATOM 2183 N N . ALA A 1 299 ? -8.042 1.605 2.293 1.00 30.64 299 ALA A N 1
ATOM 2184 C CA . ALA A 1 299 ? -6.791 1.889 1.589 1.00 30.64 299 ALA A CA 1
ATOM 2185 C C . ALA A 1 299 ? -7.049 2.303 0.124 1.00 30.64 299 ALA A C 1
ATOM 2187 O O . ALA A 1 299 ? -7.957 1.751 -0.497 1.00 30.64 299 ALA A O 1
ATOM 2188 N N . GLY A 1 300 ? -6.223 3.196 -0.428 1.00 39.19 300 GLY A N 1
ATOM 2189 C CA . GLY A 1 300 ? -6.250 3.564 -1.848 1.00 39.19 300 GLY A CA 1
ATOM 2190 C C . GLY A 1 300 ? -7.049 4.819 -2.173 1.00 39.19 300 GLY A C 1
ATOM 2191 O O . GLY A 1 300 ? -7.511 5.505 -1.272 1.00 39.19 300 GLY A O 1
ATOM 2192 N N . ASP A 1 301 ? -7.268 5.082 -3.465 1.00 41.66 301 ASP A N 1
ATOM 2193 C CA . ASP A 1 301 ? -8.103 6.160 -4.037 1.00 41.66 301 ASP A CA 1
ATOM 2194 C C . ASP A 1 301 ? -9.621 6.000 -3.743 1.00 41.66 301 ASP A C 1
ATOM 2196 O O . ASP A 1 301 ? -10.505 6.165 -4.593 1.00 41.66 301 ASP A O 1
ATOM 2200 N N . GLY A 1 302 ? -9.941 5.613 -2.509 1.00 52.41 302 GLY A N 1
ATOM 2201 C CA . GLY A 1 302 ? -11.193 5.010 -2.101 1.00 52.41 302 GLY A CA 1
ATOM 2202 C C . GLY A 1 302 ? -12.393 5.945 -2.207 1.00 52.41 302 GLY A C 1
ATOM 2203 O O . GLY A 1 302 ? -12.427 7.056 -1.681 1.00 52.41 302 GLY A O 1
ATOM 2204 N N . THR A 1 303 ? -13.467 5.438 -2.816 1.00 52.72 303 THR A N 1
ATOM 2205 C CA . THR A 1 303 ? -14.800 6.038 -2.703 1.00 52.72 303 THR A CA 1
ATOM 2206 C C . THR A 1 303 ? -15.511 5.487 -1.460 1.00 52.72 303 THR A C 1
ATOM 2208 O O . THR A 1 303 ? -15.969 4.344 -1.447 1.00 52.72 303 THR A O 1
ATOM 2211 N N . LEU A 1 304 ? -15.641 6.299 -0.414 1.00 60.56 304 LEU A N 1
ATOM 2212 C CA . LEU A 1 304 ? -16.417 6.023 0.797 1.00 60.56 304 LEU A CA 1
ATOM 2213 C C . LEU A 1 304 ? -17.859 6.505 0.626 1.00 60.56 304 LEU A C 1
ATOM 2215 O O . LEU A 1 304 ? -18.117 7.398 -0.163 1.00 60.56 304 LEU A O 1
ATOM 2219 N N . ARG A 1 305 ? -18.827 5.960 1.367 1.00 58.25 305 ARG A N 1
ATOM 2220 C CA . ARG A 1 305 ? -20.213 6.463 1.371 1.00 58.25 305 ARG A CA 1
ATOM 2221 C C . ARG A 1 305 ? -20.642 6.783 2.790 1.00 58.25 305 ARG A C 1
ATOM 2223 O O . ARG A 1 305 ? -20.460 5.958 3.683 1.00 58.25 305 ARG A O 1
ATOM 2230 N N . LEU A 1 306 ? -21.216 7.962 2.994 1.00 59.00 306 LEU A N 1
ATOM 2231 C CA . LEU A 1 306 ? -21.676 8.406 4.297 1.00 59.00 306 LEU A CA 1
ATOM 2232 C C . LEU A 1 306 ? -22.883 7.574 4.739 1.00 59.00 306 LEU A C 1
ATOM 2234 O O . LEU A 1 306 ? -23.869 7.447 4.011 1.00 59.00 306 LEU A O 1
ATOM 2238 N N . LEU A 1 307 ? -22.805 7.019 5.948 1.00 52.97 307 LEU A N 1
ATOM 2239 C CA . LEU A 1 307 ? -23.870 6.228 6.560 1.00 52.97 307 LEU A CA 1
ATOM 2240 C C . LEU A 1 307 ? -24.397 6.905 7.836 1.00 52.97 307 LEU A C 1
ATOM 2242 O O . LEU A 1 307 ? -23.646 7.605 8.521 1.00 52.97 307 LEU A O 1
ATOM 2246 N N . PRO A 1 308 ? -25.673 6.679 8.205 1.00 52.44 308 PRO A N 1
ATOM 2247 C CA . PRO A 1 308 ? -26.226 7.193 9.453 1.00 52.44 308 PRO A CA 1
ATOM 2248 C C . PRO A 1 308 ? -25.417 6.748 10.679 1.00 52.44 308 PRO A C 1
ATOM 2250 O O . PRO A 1 308 ? -25.080 5.572 10.812 1.00 52.44 308 PRO A O 1
ATOM 2253 N N . GLY A 1 309 ? -25.158 7.682 11.597 1.00 49.28 309 GLY A N 1
ATOM 2254 C CA . GLY A 1 309 ? -24.444 7.417 12.852 1.00 49.28 309 GLY A CA 1
ATOM 2255 C C . GLY A 1 309 ? -22.917 7.458 12.752 1.00 49.28 309 GLY A C 1
ATOM 2256 O O . GLY A 1 309 ? -22.252 7.201 13.750 1.00 49.28 309 GLY A O 1
ATOM 2257 N N . MET A 1 310 ? -22.352 7.785 11.585 1.00 55.34 310 MET A N 1
ATOM 2258 C CA . MET A 1 310 ? -20.927 8.096 11.477 1.00 55.34 310 MET A CA 1
ATOM 2259 C C . MET A 1 310 ? -20.614 9.410 12.193 1.00 55.34 310 MET A C 1
ATOM 2261 O O . MET A 1 310 ? -21.300 10.405 11.989 1.00 55.34 310 MET A O 1
ATOM 2265 N N . GLU A 1 311 ? -19.561 9.409 13.004 1.00 64.31 311 GLU A N 1
ATOM 2266 C CA . GLU A 1 311 ? -19.056 10.617 13.672 1.00 64.31 311 GLU A CA 1
ATOM 2267 C C . GLU A 1 311 ? -17.771 11.131 13.010 1.00 64.31 311 GLU A C 1
ATOM 2269 O O . GLU A 1 311 ? -17.464 12.321 13.078 1.00 64.31 311 GLU A O 1
ATOM 2274 N N . ARG A 1 312 ? -17.008 10.241 12.357 1.00 66.44 312 ARG A N 1
ATOM 2275 C CA . ARG A 1 312 ? -15.736 10.559 11.700 1.00 66.44 312 ARG A CA 1
ATOM 2276 C C . ARG A 1 312 ? -15.497 9.687 10.466 1.00 66.44 312 ARG A C 1
ATOM 2278 O O . ARG A 1 312 ? -15.943 8.540 10.434 1.00 66.44 312 ARG A O 1
ATOM 2285 N N . VAL A 1 313 ? -14.756 10.218 9.498 1.00 63.47 313 VAL A N 1
ATOM 2286 C CA . VAL A 1 313 ? -14.246 9.521 8.308 1.00 63.47 313 VAL A CA 1
ATOM 2287 C C . VAL A 1 313 ? -12.779 9.901 8.130 1.00 63.47 313 VAL A C 1
ATOM 2289 O O . VAL A 1 313 ? -12.428 11.074 8.219 1.00 63.47 313 VAL A O 1
ATOM 2292 N N . ALA A 1 314 ? -11.924 8.917 7.882 1.00 67.94 314 ALA A N 1
ATOM 2293 C CA . ALA A 1 314 ? -10.531 9.153 7.536 1.00 67.94 314 ALA A CA 1
ATOM 2294 C C . ALA A 1 314 ? -10.253 8.530 6.169 1.00 67.94 314 ALA A C 1
ATOM 2296 O O . ALA A 1 314 ? -10.555 7.349 5.986 1.00 67.94 314 ALA A O 1
ATOM 2297 N N . GLY A 1 315 ? -9.734 9.317 5.229 1.00 55.59 315 GLY A N 1
ATOM 2298 C CA . GLY A 1 315 ? -9.180 8.766 3.995 1.00 55.59 315 GLY A CA 1
ATOM 2299 C C . GLY A 1 315 ? -7.750 8.276 4.207 1.00 55.59 315 GLY A C 1
ATOM 2300 O O . GLY A 1 315 ? -7.233 8.276 5.335 1.00 55.59 315 GLY A O 1
ATOM 2301 N N . THR A 1 316 ? -7.141 7.779 3.140 1.00 56.44 316 THR A N 1
ATOM 2302 C CA . THR A 1 316 ? -5.861 7.078 3.171 1.00 56.44 316 THR A CA 1
ATOM 2303 C C . THR A 1 316 ? -4.833 7.723 2.244 1.00 56.44 316 THR A C 1
ATOM 2305 O O . THR A 1 316 ? -4.677 8.939 2.252 1.00 56.44 316 THR A O 1
ATOM 2308 N N . VAL A 1 317 ? -4.011 6.918 1.568 1.00 54.81 317 VAL A N 1
ATOM 2309 C CA . VAL A 1 317 ? -3.040 7.397 0.585 1.00 54.81 317 VAL A CA 1
ATOM 2310 C C . VAL A 1 317 ? -3.712 7.332 -0.776 1.00 54.81 317 VAL A C 1
ATOM 2312 O O . VAL A 1 317 ? -4.149 6.259 -1.189 1.00 54.81 317 VAL A O 1
ATOM 2315 N N . GLY A 1 318 ? -3.720 8.448 -1.495 1.00 62.19 318 GLY A N 1
ATOM 2316 C CA . GLY A 1 318 ? -4.371 8.556 -2.795 1.00 62.19 318 GLY A CA 1
ATOM 2317 C C . GLY A 1 318 ? -5.407 9.670 -2.792 1.00 62.19 318 GLY A C 1
ATOM 2318 O O . GLY A 1 318 ? -5.328 10.586 -1.983 1.00 62.19 318 GLY A O 1
ATOM 2319 N N . LEU A 1 319 ? -6.327 9.621 -3.753 1.00 71.00 319 LEU A N 1
ATOM 2320 C CA . LEU A 1 319 ? -7.457 10.540 -3.831 1.00 71.00 319 LEU A CA 1
ATOM 2321 C C . LEU A 1 319 ? -8.660 9.917 -3.118 1.00 71.00 319 LEU A C 1
ATOM 2323 O O . LEU A 1 319 ? -9.304 9.032 -3.677 1.00 71.00 319 LEU A O 1
ATOM 2327 N N . ASP A 1 320 ? -9.019 10.398 -1.934 1.00 76.94 320 ASP A N 1
ATOM 2328 C CA . ASP A 1 320 ? -10.155 9.866 -1.187 1.00 76.94 320 ASP A CA 1
ATOM 2329 C C . ASP A 1 320 ? -11.438 10.662 -1.448 1.00 76.94 320 ASP A C 1
ATOM 2331 O O . ASP A 1 320 ? -11.484 11.893 -1.356 1.00 76.94 320 ASP A O 1
ATOM 2335 N N . THR A 1 321 ? -12.528 9.950 -1.743 1.00 83.06 321 THR A N 1
ATOM 2336 C CA . THR A 1 321 ? -13.838 10.554 -2.022 1.00 83.06 321 THR A CA 1
ATOM 2337 C C . THR A 1 321 ? -14.918 10.049 -1.083 1.00 83.06 321 THR A C 1
ATOM 2339 O O . THR A 1 321 ? -15.320 8.895 -1.162 1.00 83.06 321 THR A O 1
ATOM 2342 N N . LEU A 1 322 ? -15.503 10.923 -0.265 1.00 84.31 322 LEU A N 1
ATOM 2343 C CA . LEU A 1 322 ? -16.726 10.626 0.481 1.00 84.31 322 LEU A CA 1
ATOM 2344 C C . LEU A 1 322 ? -17.976 10.940 -0.354 1.00 84.31 322 LEU A C 1
ATOM 2346 O O . LEU A 1 322 ? -18.243 12.081 -0.701 1.00 84.31 322 LEU A O 1
ATOM 2350 N N . VAL A 1 323 ? -18.808 9.944 -0.613 1.00 79.19 323 VAL A N 1
ATOM 2351 C CA . VAL A 1 323 ? -20.115 10.067 -1.261 1.00 79.19 323 VAL A CA 1
ATOM 2352 C C . VAL A 1 323 ? -21.183 10.325 -0.214 1.00 79.19 323 VAL A C 1
ATOM 2354 O O . VAL A 1 323 ? -21.329 9.558 0.736 1.00 79.19 323 VAL A O 1
ATOM 2357 N N . VAL A 1 324 ? -21.980 11.362 -0.416 1.00 80.44 324 VAL A N 1
ATOM 2358 C CA . VAL A 1 324 ? -23.103 11.729 0.440 1.00 80.44 324 VAL A CA 1
ATOM 2359 C C . VAL A 1 324 ? -24.355 11.794 -0.430 1.00 80.44 324 VAL A C 1
ATOM 2361 O O . VAL A 1 324 ? -24.391 12.546 -1.398 1.00 80.44 324 VAL A O 1
ATOM 2364 N N . ASP A 1 325 ? -25.391 11.025 -0.084 1.00 78.19 325 ASP A N 1
ATOM 2365 C CA . ASP A 1 325 ? -26.665 11.010 -0.830 1.00 78.19 325 ASP A CA 1
ATOM 2366 C C . ASP A 1 325 ? -27.544 12.203 -0.450 1.00 78.19 325 ASP A C 1
ATOM 2368 O O . ASP A 1 325 ? -28.580 12.084 0.216 1.00 78.19 325 ASP A O 1
ATOM 2372 N N . ALA A 1 326 ? -27.058 13.384 -0.783 1.00 78.94 326 ALA A N 1
ATOM 2373 C CA . ALA A 1 326 ? -27.750 14.635 -0.590 1.00 78.94 326 ALA A CA 1
ATOM 2374 C C . ALA A 1 326 ? -27.261 15.626 -1.645 1.00 78.94 326 ALA A C 1
ATOM 2376 O O . ALA A 1 326 ? -26.120 15.545 -2.092 1.00 78.94 326 ALA A O 1
ATOM 2377 N N . GLY A 1 327 ? -28.106 16.589 -2.011 1.00 82.50 327 GLY A N 1
ATOM 2378 C CA . GLY A 1 327 ? -27.668 17.744 -2.797 1.00 82.50 327 GLY A CA 1
ATOM 2379 C C . GLY A 1 327 ? -26.971 18.796 -1.931 1.00 82.50 327 GLY A C 1
ATOM 2380 O O . GLY A 1 327 ? -27.155 18.830 -0.708 1.00 82.50 327 GLY A O 1
ATOM 2381 N N . ARG A 1 328 ? -26.238 19.716 -2.566 1.00 87.94 328 ARG A N 1
ATOM 2382 C CA . ARG A 1 328 ? -25.478 20.805 -1.920 1.00 87.94 328 ARG A CA 1
ATOM 2383 C C . ARG A 1 328 ? -26.318 21.601 -0.923 1.00 87.94 328 ARG A C 1
ATOM 2385 O O . ARG A 1 328 ? -25.846 21.939 0.155 1.00 87.94 328 ARG A O 1
ATOM 2392 N N . GLY A 1 329 ? -27.588 21.857 -1.243 1.00 86.31 329 GLY A N 1
ATOM 2393 C CA . GLY A 1 329 ? -28.503 22.615 -0.377 1.00 86.31 329 GLY A CA 1
ATOM 2394 C C . GLY A 1 329 ? -28.936 21.900 0.912 1.00 86.31 329 GLY A C 1
ATOM 2395 O O . GLY A 1 329 ? -29.554 22.526 1.771 1.00 86.31 329 GLY A O 1
ATOM 2396 N N . ALA A 1 330 ? -28.654 20.603 1.046 1.00 84.38 330 ALA A N 1
ATOM 2397 C CA . ALA A 1 330 ? -29.023 19.790 2.203 1.00 84.38 330 ALA A CA 1
ATOM 2398 C C . ALA A 1 330 ? -27.835 19.480 3.127 1.00 84.38 330 ALA A C 1
ATOM 2400 O O . ALA A 1 330 ? -28.034 18.832 4.161 1.00 84.38 330 ALA A O 1
ATOM 2401 N N . ILE A 1 331 ? -26.630 19.941 2.778 1.00 86.69 331 ILE A N 1
ATOM 2402 C CA . ILE A 1 331 ? -25.425 19.723 3.570 1.00 86.69 331 ILE A CA 1
ATOM 2403 C C . ILE A 1 331 ? -24.801 21.035 4.050 1.00 86.69 331 ILE A C 1
ATOM 2405 O O . ILE A 1 331 ? -25.015 22.098 3.472 1.00 86.69 331 ILE A O 1
ATOM 2409 N N . VAL A 1 332 ? -23.996 20.941 5.102 1.00 86.81 332 VAL A N 1
ATOM 2410 C CA . VAL A 1 332 ? -23.060 21.981 5.535 1.00 86.81 332 VAL A CA 1
ATOM 2411 C C . VAL A 1 332 ? -21.668 21.367 5.517 1.00 86.81 332 VAL A C 1
ATOM 2413 O O . VAL A 1 332 ? -21.476 20.305 6.108 1.00 86.81 332 VAL A O 1
ATOM 2416 N N . VAL A 1 333 ? -20.732 22.025 4.835 1.00 89.12 333 VAL A N 1
ATOM 2417 C CA . VAL A 1 333 ? -19.308 21.671 4.796 1.00 89.12 333 VAL A CA 1
ATOM 2418 C C . VAL A 1 333 ? -18.538 22.805 5.455 1.00 89.12 333 VAL A C 1
ATOM 2420 O O . VAL A 1 333 ? -18.796 23.960 5.127 1.00 89.12 333 VAL A O 1
ATOM 2423 N N . ASP A 1 334 ? -17.633 22.487 6.377 1.00 88.12 334 ASP A N 1
ATOM 2424 C CA . ASP A 1 334 ? -16.828 23.490 7.083 1.00 88.12 334 ASP A CA 1
ATOM 2425 C C . ASP A 1 334 ? -15.375 23.024 7.216 1.00 88.12 334 ASP A C 1
ATOM 2427 O O . ASP A 1 334 ? -15.112 21.993 7.848 1.00 88.12 334 ASP A O 1
ATOM 2431 N N . VAL A 1 335 ? -14.443 23.770 6.618 1.00 87.25 335 VAL A N 1
ATOM 2432 C CA . VAL A 1 335 ? -12.999 23.506 6.681 1.00 87.25 335 VAL A CA 1
ATOM 2433 C C . VAL A 1 335 ? -12.434 24.149 7.946 1.00 87.25 335 VAL A C 1
ATOM 2435 O O . VAL A 1 335 ? -12.566 25.348 8.177 1.00 87.25 335 VAL A O 1
ATOM 2438 N N . GLN A 1 336 ? -11.813 23.344 8.798 1.00 85.38 336 GLN A N 1
ATOM 2439 C CA . GLN A 1 336 ? -11.287 23.778 10.085 1.00 85.38 336 GLN A CA 1
ATOM 2440 C C . GLN A 1 336 ? -9.858 24.334 9.959 1.00 85.38 336 GLN A C 1
ATOM 2442 O O . GLN A 1 336 ? -9.108 23.934 9.066 1.00 85.38 336 GLN A O 1
ATOM 2447 N N . PRO A 1 337 ? -9.408 25.186 10.903 1.00 75.69 337 PRO A N 1
ATOM 2448 C CA . PRO A 1 337 ? -8.045 25.727 10.902 1.00 75.69 337 PRO A CA 1
ATOM 2449 C C . PRO A 1 337 ? -6.930 24.677 11.005 1.00 75.69 337 PRO A C 1
ATOM 2451 O O . PRO A 1 337 ? -5.782 24.973 10.683 1.00 75.69 337 PRO A O 1
ATOM 2454 N N . ASP A 1 338 ? -7.244 23.476 11.497 1.00 74.31 338 ASP A N 1
ATOM 2455 C CA . ASP A 1 338 ? -6.313 22.346 11.581 1.00 74.31 338 ASP A CA 1
ATOM 2456 C C . ASP A 1 338 ? -6.273 21.493 10.298 1.00 74.31 338 ASP A C 1
ATOM 2458 O O . ASP A 1 338 ? -5.576 20.480 10.258 1.00 74.31 338 ASP A O 1
ATOM 2462 N N . GLY A 1 339 ? -7.004 21.904 9.255 1.00 73.06 339 GLY A N 1
ATOM 2463 C CA . GLY A 1 339 ? -7.099 21.214 7.970 1.00 73.06 339 GLY A CA 1
ATOM 2464 C C . GLY A 1 339 ? -8.100 20.056 7.943 1.00 73.06 339 GLY A C 1
ATOM 2465 O O . GLY A 1 339 ? -8.257 19.425 6.900 1.00 73.06 339 GLY A O 1
ATOM 2466 N N . SER A 1 340 ? -8.788 19.754 9.051 1.00 81.06 340 SER A N 1
ATOM 2467 C CA . SER A 1 340 ? -9.914 18.815 9.027 1.00 81.06 340 SER A CA 1
ATOM 2468 C C . SER A 1 340 ? -11.148 19.447 8.380 1.00 81.06 340 SER A C 1
ATOM 2470 O O . SER A 1 340 ? -11.295 20.665 8.346 1.00 81.06 340 SER A O 1
ATOM 2472 N N . VAL A 1 341 ? -12.060 18.627 7.866 1.00 89.75 341 VAL A N 1
ATOM 2473 C CA . VAL A 1 341 ? -13.327 19.097 7.283 1.00 89.75 341 VAL A CA 1
ATOM 2474 C C . VAL A 1 341 ? -14.473 18.533 8.101 1.00 89.75 341 VAL A C 1
ATOM 2476 O O . VAL A 1 341 ? -14.392 17.407 8.567 1.00 89.75 341 VAL A O 1
ATOM 2479 N N . THR A 1 342 ? -15.566 19.263 8.284 1.00 90.25 342 THR A N 1
ATOM 2480 C CA . THR A 1 342 ? -16.798 18.686 8.834 1.00 90.25 342 THR A CA 1
ATOM 2481 C C . THR A 1 342 ? -17.909 18.691 7.799 1.00 90.25 342 THR A C 1
ATOM 2483 O O . THR A 1 342 ? -18.038 19.644 7.037 1.00 90.25 342 THR A O 1
ATOM 2486 N N . VAL A 1 343 ? -18.705 17.620 7.759 1.00 89.69 343 VAL A N 1
ATOM 2487 C CA . VAL A 1 343 ? -19.876 17.495 6.882 1.00 89.69 343 VAL A CA 1
ATOM 2488 C C . VAL A 1 343 ? -21.103 17.149 7.715 1.00 89.69 343 VAL A C 1
ATOM 2490 O O . VAL A 1 343 ? -21.133 16.122 8.387 1.00 89.69 343 VAL A O 1
ATOM 2493 N N . ALA A 1 344 ? -22.139 17.981 7.661 1.00 86.25 344 ALA A N 1
ATOM 2494 C CA . ALA A 1 344 ? -23.424 17.735 8.314 1.00 86.25 344 ALA A CA 1
ATOM 2495 C C . ALA A 1 344 ? -24.544 17.648 7.273 1.00 86.25 344 ALA A C 1
ATOM 2497 O O . ALA A 1 344 ? -24.639 18.508 6.404 1.00 86.25 344 ALA A O 1
ATOM 2498 N N . VAL A 1 345 ? -25.424 16.646 7.375 1.00 84.81 345 VAL A N 1
ATOM 2499 C CA . VAL A 1 345 ? -26.546 16.438 6.438 1.00 84.81 345 VAL A CA 1
ATOM 2500 C C . VAL A 1 345 ? -27.873 16.664 7.156 1.00 84.81 345 VAL A C 1
ATOM 2502 O O . VAL A 1 345 ? -28.130 16.051 8.191 1.00 84.81 345 VAL A O 1
ATOM 2505 N N . GLY A 1 346 ? -28.734 17.537 6.627 1.00 78.38 346 GLY A N 1
ATOM 2506 C CA . GLY A 1 346 ? -30.111 17.709 7.110 1.00 78.38 346 GLY A CA 1
ATOM 2507 C C . GLY A 1 346 ? -30.248 18.080 8.596 1.00 78.38 346 GLY A C 1
ATOM 2508 O O . GLY A 1 346 ? -31.257 17.744 9.213 1.00 78.38 346 GLY A O 1
ATOM 2509 N N . GLY A 1 347 ? -29.240 18.737 9.185 1.00 69.06 347 GLY A N 1
ATOM 2510 C CA . GLY A 1 347 ? -29.213 19.110 10.608 1.00 69.06 347 GLY A CA 1
ATOM 2511 C C . GLY A 1 347 ? -28.790 17.992 11.570 1.00 69.06 347 GLY A C 1
ATOM 2512 O O . GLY A 1 347 ? -28.910 18.163 12.784 1.00 69.06 347 GLY A O 1
ATOM 2513 N N . ALA A 1 348 ? -28.308 16.856 11.055 1.00 74.44 348 ALA A N 1
ATOM 2514 C CA . ALA A 1 348 ? -27.651 15.828 11.857 1.00 74.44 348 ALA A CA 1
ATOM 2515 C C . ALA A 1 348 ? -26.333 16.339 12.472 1.00 74.44 348 ALA A C 1
ATOM 2517 O O . ALA A 1 348 ? -25.803 17.377 12.068 1.00 74.44 348 ALA A O 1
ATOM 2518 N N . ALA A 1 349 ? -25.801 15.597 13.448 1.00 76.25 349 ALA A N 1
ATOM 2519 C CA . ALA A 1 349 ? -24.485 15.888 14.012 1.00 76.25 349 ALA A CA 1
ATOM 2520 C C . ALA A 1 349 ? -23.412 15.889 12.899 1.00 76.25 349 ALA A C 1
ATOM 2522 O O . ALA A 1 349 ? -23.459 15.005 12.038 1.00 76.25 349 ALA A O 1
ATOM 2523 N N . PRO A 1 350 ? -22.473 16.856 12.890 1.00 83.88 350 PRO A N 1
ATOM 2524 C CA . PRO A 1 350 ? -21.407 16.895 11.896 1.00 83.88 350 PRO A CA 1
ATOM 2525 C C . PRO A 1 350 ? -20.500 15.667 11.974 1.00 83.88 350 PRO A C 1
ATOM 2527 O O . PRO A 1 350 ? -20.182 15.184 13.060 1.00 83.88 350 PRO A O 1
ATOM 2530 N N . VAL A 1 351 ? -20.048 15.216 10.810 1.00 78.94 351 VAL A N 1
ATOM 2531 C CA . VAL A 1 351 ? -19.071 14.142 10.643 1.00 78.94 351 VAL A CA 1
ATOM 2532 C C . VAL A 1 351 ? -17.718 14.761 10.341 1.00 78.94 351 VAL A C 1
ATOM 2534 O O . VAL A 1 351 ? -17.606 15.547 9.404 1.00 78.94 351 VAL A O 1
ATOM 2537 N N . VAL A 1 352 ? -16.697 14.422 11.126 1.00 82.94 352 VAL A N 1
ATOM 2538 C CA . VAL A 1 352 ? -15.342 14.965 10.946 1.00 82.94 352 VAL A CA 1
ATOM 2539 C C . VAL A 1 352 ? -14.570 14.129 9.931 1.00 82.94 352 VAL A C 1
ATOM 2541 O O . VAL A 1 352 ? -14.371 12.935 10.139 1.00 82.94 352 VAL A O 1
ATOM 2544 N N . LEU A 1 353 ? -14.105 14.758 8.864 1.00 83.38 353 LEU A N 1
ATOM 2545 C CA . LEU A 1 353 ? -13.263 14.192 7.826 1.00 83.38 353 LEU A CA 1
ATOM 2546 C C . LEU A 1 353 ? -11.799 14.567 8.068 1.00 83.38 353 LEU A C 1
ATOM 2548 O O . LEU A 1 353 ? -11.472 15.727 8.325 1.00 83.38 353 LEU A O 1
ATOM 2552 N N . THR A 1 354 ? -10.912 13.590 7.940 1.00 80.81 354 THR A N 1
ATOM 2553 C CA . THR A 1 354 ? -9.459 13.795 7.959 1.00 80.81 354 THR A CA 1
ATOM 2554 C C . THR A 1 354 ? -8.834 13.089 6.768 1.00 80.81 354 THR A C 1
ATOM 2556 O O . THR A 1 354 ? -9.154 11.925 6.549 1.00 80.81 354 THR A O 1
ATOM 2559 N N . SER A 1 355 ? -7.935 13.754 6.034 1.00 76.38 355 SER A N 1
ATOM 2560 C CA . SER A 1 355 ? -7.310 13.182 4.826 1.00 76.38 355 SER A CA 1
ATOM 2561 C C . SER A 1 355 ? -8.343 12.673 3.814 1.00 76.38 355 SER A C 1
ATOM 2563 O O . SER A 1 355 ? -8.254 11.544 3.374 1.00 76.38 355 SER A O 1
ATOM 2565 N N . VAL A 1 356 ? -9.391 13.461 3.555 1.00 83.94 356 VAL A N 1
ATOM 2566 C CA . VAL A 1 356 ? -10.380 13.189 2.504 1.00 83.94 356 VAL A CA 1
ATOM 2567 C C . VAL A 1 356 ? -10.332 14.356 1.532 1.00 83.94 356 VAL A C 1
ATOM 2569 O O . VAL A 1 356 ? -10.630 15.484 1.922 1.00 83.94 356 VAL A O 1
ATOM 2572 N N . GLU A 1 357 ? -9.983 14.098 0.277 1.00 91.06 357 GLU A N 1
ATOM 2573 C CA . GLU A 1 357 ? -9.770 15.143 -0.726 1.00 91.06 357 GLU A CA 1
ATOM 2574 C C . GLU A 1 357 ? -11.065 15.548 -1.427 1.00 91.06 357 GLU A C 1
ATOM 2576 O O . GLU A 1 357 ? -11.127 16.624 -2.024 1.00 91.06 357 GLU A O 1
ATOM 2581 N N . ARG A 1 358 ? -12.105 14.708 -1.406 1.00 93.25 358 ARG A N 1
ATOM 2582 C CA . ARG A 1 358 ? -13.358 14.948 -2.134 1.00 93.25 358 ARG A CA 1
ATOM 2583 C C . ARG A 1 358 ? -14.584 14.589 -1.306 1.00 93.25 358 ARG A C 1
ATOM 2585 O O . ARG A 1 358 ? -14.628 13.550 -0.654 1.00 93.25 358 ARG A O 1
ATOM 2592 N N . VAL A 1 359 ? -15.642 15.388 -1.423 1.00 93.50 359 VAL A N 1
ATOM 2593 C CA . VAL A 1 359 ? -17.004 15.000 -1.024 1.00 93.50 359 VAL A CA 1
ATOM 2594 C C . VAL A 1 359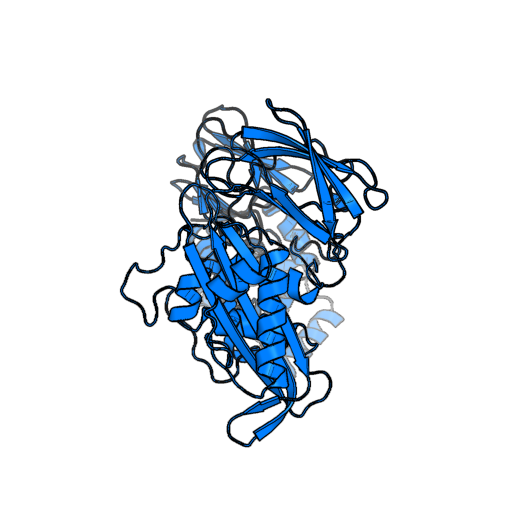 ? -17.920 15.088 -2.241 1.00 93.50 359 VAL A C 1
ATOM 2596 O O . VAL A 1 359 ? -18.200 16.181 -2.734 1.00 93.50 359 VAL A O 1
ATOM 2599 N N . ARG A 1 360 ? -18.382 13.936 -2.732 1.00 91.19 360 ARG A N 1
ATOM 2600 C CA . ARG A 1 360 ? -19.296 13.810 -3.872 1.00 91.19 360 ARG A CA 1
ATOM 2601 C C . ARG A 1 360 ? -20.748 13.773 -3.405 1.00 91.19 360 ARG A C 1
ATOM 2603 O O . ARG A 1 360 ? -21.117 12.942 -2.579 1.00 91.19 360 ARG A O 1
ATOM 2610 N N . LEU A 1 361 ? -21.564 14.627 -3.998 1.00 88.75 361 LEU A N 1
ATOM 2611 C CA . LEU A 1 361 ? -22.996 14.789 -3.777 1.00 88.75 361 LEU A CA 1
ATOM 2612 C C . LEU A 1 361 ? -23.804 14.366 -5.003 1.00 88.75 361 LEU A C 1
ATOM 2614 O O . LEU A 1 361 ? -23.247 14.080 -6.064 1.00 88.75 361 LEU A O 1
ATOM 2618 N N . ASP A 1 362 ? -25.129 14.377 -4.865 1.00 82.50 362 ASP A N 1
ATOM 2619 C CA . ASP A 1 362 ? -26.048 14.091 -5.974 1.00 82.50 362 ASP A CA 1
ATOM 2620 C C . ASP A 1 362 ? -25.967 15.141 -7.102 1.00 82.50 362 ASP A C 1
ATOM 2622 O O . ASP A 1 362 ? -26.306 14.845 -8.248 1.00 82.50 362 ASP A O 1
ATOM 2626 N N . ASP A 1 363 ? -25.542 16.368 -6.781 1.00 83.50 363 ASP A N 1
ATOM 2627 C CA . ASP A 1 363 ? -25.541 17.535 -7.673 1.00 83.50 363 ASP A CA 1
ATOM 2628 C C . ASP A 1 363 ? -24.164 18.206 -7.844 1.00 83.50 363 ASP A C 1
ATOM 2630 O O . ASP A 1 363 ? -24.088 19.305 -8.392 1.00 83.50 363 ASP A O 1
ATOM 2634 N N . GLY A 1 364 ? -23.076 17.558 -7.411 1.00 88.56 364 GLY A N 1
ATOM 2635 C CA . GLY A 1 364 ? -21.709 18.045 -7.619 1.00 88.56 364 GLY A CA 1
ATOM 2636 C C . GLY A 1 364 ? -20.689 17.450 -6.654 1.00 88.56 364 GLY A C 1
ATOM 2637 O O . GLY A 1 364 ? -21.004 16.573 -5.859 1.00 88.56 364 GLY A O 1
ATOM 2638 N N . THR A 1 365 ? -19.450 17.924 -6.708 1.00 94.88 365 THR A N 1
ATOM 2639 C CA . THR A 1 365 ? -18.367 17.502 -5.809 1.00 94.88 365 THR A CA 1
ATOM 2640 C C . THR A 1 365 ? -17.655 18.724 -5.244 1.00 94.88 365 THR A C 1
ATOM 2642 O O . THR A 1 365 ? -17.435 19.698 -5.963 1.00 94.88 365 THR A O 1
ATOM 2645 N N . VAL A 1 366 ? -17.292 18.677 -3.961 1.00 95.62 366 VAL A N 1
ATOM 2646 C CA . VAL A 1 366 ? -16.366 19.639 -3.350 1.00 95.62 366 VAL A CA 1
ATOM 2647 C C . VAL A 1 366 ? -15.004 18.986 -3.146 1.00 95.62 366 VAL A C 1
ATOM 2649 O O . VAL A 1 366 ? -14.912 17.844 -2.695 1.00 95.62 366 VAL A O 1
ATOM 2652 N N . ALA A 1 367 ? -13.954 19.708 -3.516 1.00 95.69 367 ALA A N 1
ATOM 2653 C CA . ALA A 1 367 ? -12.563 19.293 -3.471 1.00 95.69 367 ALA A CA 1
ATOM 2654 C C . ALA A 1 367 ? -11.764 20.064 -2.410 1.00 95.69 367 ALA A C 1
ATOM 2656 O O . ALA A 1 367 ? -11.856 21.286 -2.350 1.00 95.69 367 ALA A O 1
ATOM 2657 N N . PHE A 1 368 ? -10.940 19.365 -1.629 1.00 94.50 368 PHE A N 1
ATOM 2658 C CA . PHE A 1 368 ? -10.110 19.927 -0.553 1.00 94.50 368 PHE A CA 1
ATOM 2659 C C . PHE A 1 368 ? -8.599 19.824 -0.814 1.00 94.50 368 PHE A C 1
ATOM 2661 O O . PHE A 1 368 ? -7.807 20.384 -0.062 1.00 94.50 368 PHE A O 1
ATOM 2668 N N . ASP A 1 369 ? -8.174 19.168 -1.898 1.00 92.25 369 ASP A N 1
ATOM 2669 C CA . ASP A 1 369 ? -6.773 19.129 -2.352 1.00 92.25 369 ASP A CA 1
ATOM 2670 C C . ASP A 1 369 ? -6.365 20.460 -3.025 1.00 92.25 369 ASP A C 1
ATOM 2672 O O . ASP A 1 369 ? -5.980 20.539 -4.195 1.00 92.25 369 ASP A O 1
ATOM 2676 N N . VAL A 1 370 ? -6.415 21.549 -2.264 1.00 91.88 370 VAL A N 1
ATOM 2677 C CA . VAL A 1 370 ? -6.074 22.904 -2.733 1.00 91.88 370 VAL A CA 1
ATOM 2678 C C . VAL A 1 370 ? -4.626 23.030 -3.231 1.00 91.88 370 VAL A C 1
ATOM 2680 O O . VAL A 1 370 ? -4.304 23.932 -4.005 1.00 91.88 370 VAL A O 1
ATOM 2683 N N . ASP A 1 371 ? -3.759 22.088 -2.862 1.00 89.00 371 ASP A N 1
ATOM 2684 C CA . ASP A 1 371 ? -2.399 21.936 -3.391 1.00 89.00 371 ASP A CA 1
ATOM 2685 C C . ASP A 1 371 ? -2.267 20.842 -4.471 1.00 89.00 371 ASP A C 1
ATOM 2687 O O . ASP A 1 371 ? -1.258 20.781 -5.182 1.00 89.00 371 ASP A O 1
ATOM 2691 N N . GLY A 1 372 ? -3.295 20.004 -4.616 1.00 90.88 372 GLY A N 1
ATOM 2692 C CA . GLY A 1 372 ? -3.396 18.883 -5.545 1.00 90.88 372 GLY A CA 1
ATOM 2693 C C . GLY A 1 372 ? -4.039 19.246 -6.885 1.00 90.88 372 GLY A C 1
ATOM 2694 O O . GLY A 1 372 ? -3.823 20.330 -7.433 1.00 90.88 372 GLY A O 1
ATOM 2695 N N . ALA A 1 373 ? -4.787 18.303 -7.454 1.00 92.31 373 ALA A N 1
ATOM 2696 C CA . ALA A 1 373 ? -5.379 18.409 -8.783 1.00 92.31 373 ALA A CA 1
ATOM 2697 C C . ALA A 1 373 ? -6.398 19.554 -8.878 1.00 92.31 373 ALA A C 1
ATOM 2699 O O . ALA A 1 373 ? -6.339 20.338 -9.830 1.00 92.31 373 ALA A O 1
ATOM 2700 N N . ALA A 1 374 ? -7.278 19.710 -7.879 1.00 95.19 374 ALA A N 1
ATOM 2701 C CA . ALA A 1 374 ? -8.285 20.774 -7.905 1.00 95.19 374 ALA A CA 1
ATOM 2702 C C . ALA A 1 374 ? -7.668 22.161 -7.796 1.00 95.19 374 ALA A C 1
ATOM 2704 O O . ALA A 1 374 ? -8.006 23.049 -8.582 1.00 95.19 374 ALA A O 1
ATOM 2705 N N . GLY A 1 375 ? -6.705 22.330 -6.890 1.00 95.56 375 GLY A N 1
ATOM 2706 C CA . GLY A 1 375 ? -5.955 23.572 -6.774 1.00 95.56 375 GLY A CA 1
ATOM 2707 C C . GLY A 1 375 ? -5.235 23.963 -8.062 1.00 95.56 375 GLY A C 1
ATOM 2708 O O . GLY A 1 375 ? -5.349 25.102 -8.516 1.00 95.56 375 GLY A O 1
ATOM 2709 N N . LYS A 1 376 ? -4.522 23.013 -8.681 1.00 95.25 376 LYS A N 1
ATOM 2710 C CA . LYS A 1 376 ? -3.796 23.240 -9.943 1.00 95.25 376 LYS A CA 1
ATOM 2711 C C . LYS A 1 376 ? -4.739 23.615 -11.084 1.00 95.25 376 LYS A C 1
ATOM 2713 O O . LYS A 1 376 ? -4.456 24.559 -11.816 1.00 95.25 376 LYS A O 1
ATOM 2718 N N . ALA A 1 377 ? -5.868 22.918 -11.221 1.00 93.50 377 ALA A N 1
ATOM 2719 C CA . ALA A 1 377 ? -6.863 23.234 -12.241 1.00 93.50 377 ALA A CA 1
ATOM 2720 C C . ALA A 1 377 ? -7.460 24.635 -12.034 1.00 93.50 377 ALA A C 1
ATOM 2722 O O . ALA A 1 377 ? -7.518 25.421 -12.980 1.00 93.50 377 ALA A O 1
ATOM 2723 N N . TYR A 1 378 ? -7.835 24.978 -10.798 1.00 96.25 378 TYR A N 1
ATOM 2724 C CA . TYR A 1 378 ? -8.391 26.290 -10.466 1.00 96.25 378 TYR A CA 1
ATOM 2725 C C . TYR A 1 378 ? -7.403 27.420 -10.788 1.00 96.25 378 TYR A C 1
ATOM 2727 O O . TYR A 1 378 ? -7.751 28.383 -11.474 1.00 96.25 378 TYR A O 1
ATOM 2735 N N . ARG A 1 379 ? -6.143 27.275 -10.357 1.00 95.81 379 ARG A N 1
ATOM 2736 C CA . ARG A 1 379 ? -5.082 28.258 -10.619 1.00 95.81 379 ARG A CA 1
ATOM 2737 C C . ARG A 1 379 ? -4.741 28.395 -12.098 1.00 95.81 379 ARG A C 1
ATOM 2739 O O . ARG A 1 379 ? -4.292 29.460 -12.511 1.00 95.81 379 ARG A O 1
ATOM 2746 N N . LEU A 1 380 ? -4.916 27.353 -12.912 1.00 94.62 380 LEU A N 1
ATOM 2747 C CA . LEU A 1 380 ? -4.676 27.447 -14.356 1.00 94.62 380 LEU A CA 1
ATOM 2748 C C . LEU A 1 380 ? -5.753 28.256 -15.072 1.00 94.62 380 LEU A C 1
ATOM 2750 O O . LEU A 1 380 ? -5.417 29.048 -15.946 1.00 94.62 380 LEU A O 1
ATOM 2754 N N . TYR A 1 381 ? -7.021 28.105 -14.692 1.00 91.75 381 TYR A N 1
ATOM 2755 C CA . TYR A 1 381 ? -8.106 28.949 -15.205 1.00 91.75 381 TYR A CA 1
ATOM 2756 C C . TYR A 1 381 ? -7.902 30.416 -14.860 1.00 91.75 381 TYR A C 1
ATOM 2758 O O . TYR A 1 381 ? -8.048 31.274 -15.726 1.00 91.75 381 TYR A O 1
ATOM 2766 N N . GLU A 1 382 ? -7.543 30.687 -13.609 1.00 91.81 382 GLU A N 1
ATOM 2767 C CA . GLU A 1 382 ? -7.262 32.040 -13.153 1.00 91.81 382 GLU A CA 1
ATOM 2768 C C . GLU A 1 382 ? -6.080 32.628 -13.945 1.00 91.81 382 GLU A C 1
ATOM 2770 O O . GLU A 1 382 ? -6.228 33.652 -14.609 1.00 91.81 382 GLU A O 1
ATOM 2775 N N . ALA A 1 383 ? -4.963 31.900 -14.024 1.00 93.50 383 ALA A N 1
ATOM 2776 C CA . ALA A 1 383 ? -3.765 32.366 -14.713 1.00 93.50 383 ALA A CA 1
ATOM 2777 C C . ALA A 1 383 ? -3.981 32.576 -16.219 1.00 93.50 383 ALA A C 1
ATOM 2779 O O . ALA A 1 383 ? -3.485 33.540 -16.809 1.00 93.50 383 ALA A O 1
ATOM 2780 N N . ALA A 1 384 ? -4.703 31.657 -16.862 1.00 90.62 384 ALA A N 1
ATOM 2781 C CA . ALA A 1 384 ? -4.890 31.664 -18.304 1.00 90.62 384 ALA A CA 1
ATOM 2782 C C . ALA A 1 384 ? -5.993 32.617 -18.760 1.00 90.62 384 ALA A C 1
ATOM 2784 O O . ALA A 1 384 ? -5.868 33.156 -19.854 1.00 90.62 384 ALA A O 1
ATOM 2785 N N . PHE A 1 385 ? -7.058 32.800 -17.973 1.00 89.56 385 PHE A N 1
ATOM 2786 C CA . PHE A 1 385 ? -8.288 33.463 -18.418 1.00 89.56 385 PHE A CA 1
ATOM 2787 C C . PHE A 1 385 ? -8.775 34.595 -17.503 1.00 89.56 385 PHE A C 1
ATOM 2789 O O . PHE A 1 385 ? -9.777 35.224 -17.843 1.00 89.56 385 PHE A O 1
ATOM 2796 N N . ASP A 1 386 ? -8.101 34.856 -16.376 1.00 90.88 386 ASP A N 1
ATOM 2797 C CA . ASP A 1 386 ? -8.459 35.883 -15.379 1.00 90.88 386 ASP A CA 1
ATOM 2798 C C . ASP A 1 386 ? -9.930 35.793 -14.937 1.00 90.88 386 ASP A C 1
ATOM 2800 O O . ASP A 1 386 ? -10.687 36.766 -14.898 1.00 90.88 386 ASP A O 1
ATOM 2804 N N . ARG A 1 387 ? -10.387 34.564 -14.678 1.00 88.31 387 ARG A N 1
ATOM 2805 C CA . ARG A 1 387 ? -11.758 34.299 -14.235 1.00 88.31 387 ARG A CA 1
ATOM 2806 C C . ARG A 1 387 ? -11.836 33.105 -13.302 1.00 88.31 387 ARG A C 1
ATOM 2808 O O . ARG A 1 387 ? -11.045 32.168 -13.394 1.00 88.31 387 ARG A O 1
ATOM 2815 N N . THR A 1 388 ? -12.880 33.096 -12.477 1.00 88.44 388 THR A N 1
ATOM 2816 C CA . THR A 1 388 ? -13.321 31.881 -11.791 1.00 88.44 388 THR A CA 1
ATOM 2817 C C . THR A 1 388 ? -13.684 30.811 -12.838 1.00 88.44 388 THR A C 1
ATOM 2819 O O . THR A 1 388 ? -14.390 31.124 -13.811 1.00 88.44 388 THR A O 1
ATOM 2822 N N . PRO A 1 389 ? -13.209 29.563 -12.677 1.00 90.06 389 PRO A N 1
ATOM 2823 C CA . PRO A 1 389 ? -13.614 28.455 -13.532 1.00 90.06 389 PRO A CA 1
ATOM 2824 C C . PRO A 1 389 ? -15.130 28.245 -13.506 1.00 90.06 389 PRO A C 1
ATOM 2826 O O . PRO A 1 389 ? -15.782 28.461 -12.485 1.00 90.06 389 PRO A O 1
ATOM 2829 N N . ASP A 1 390 ? -15.696 27.762 -14.606 1.00 90.25 390 ASP A N 1
ATOM 2830 C CA . ASP A 1 390 ? -17.031 27.168 -14.570 1.00 90.25 390 ASP A CA 1
ATOM 2831 C C . ASP A 1 390 ? -16.952 25.738 -14.010 1.00 90.25 390 ASP A C 1
ATOM 2833 O O . ASP A 1 390 ? -15.981 25.026 -14.260 1.00 90.25 390 ASP A O 1
ATOM 2837 N N . GLU A 1 391 ? -17.964 25.314 -13.246 1.00 87.38 391 GLU A N 1
ATOM 2838 C CA . GLU A 1 391 ? -17.913 24.057 -12.478 1.00 87.38 391 GLU A CA 1
ATOM 2839 C C . GLU A 1 391 ? -17.680 22.814 -13.365 1.00 87.38 391 GLU A C 1
ATOM 2841 O O . GLU A 1 391 ? -16.931 21.922 -12.974 1.00 87.38 391 GLU A O 1
ATOM 2846 N N . GLY A 1 392 ? -18.267 22.760 -14.568 1.00 76.50 392 GLY A N 1
ATOM 2847 C CA . GLY A 1 392 ? -18.123 21.613 -15.477 1.00 76.50 392 GLY A CA 1
ATOM 2848 C C . GLY A 1 392 ? -16.777 21.579 -16.207 1.00 76.50 392 GLY A C 1
ATOM 2849 O O . GLY A 1 392 ? -16.143 20.528 -16.314 1.00 76.50 392 GLY A O 1
ATOM 2850 N N . GLY A 1 393 ? -16.297 22.730 -16.686 1.00 76.50 393 GLY A N 1
ATOM 2851 C CA . GLY A 1 393 ? -14.960 22.854 -17.258 1.00 76.50 393 GLY A CA 1
ATOM 2852 C C . GLY A 1 393 ? -13.866 22.602 -16.223 1.00 76.50 393 GLY A C 1
ATOM 2853 O O . GLY A 1 393 ? -12.831 22.025 -16.556 1.00 76.50 393 GLY A O 1
ATOM 2854 N N . LEU A 1 394 ? -14.085 22.996 -14.968 1.00 88.50 394 LEU A N 1
ATOM 2855 C CA . LEU A 1 394 ? -13.182 22.698 -13.863 1.00 88.50 394 LEU A CA 1
ATOM 2856 C C . LEU A 1 394 ? -13.137 21.197 -13.572 1.00 88.50 394 LEU A C 1
ATOM 2858 O O . LEU A 1 394 ? -12.048 20.631 -13.532 1.00 88.50 394 LEU A O 1
ATOM 2862 N N . GLY A 1 395 ? -14.300 20.547 -13.460 1.00 79.12 395 GLY A N 1
ATOM 2863 C CA . GLY A 1 395 ? -14.399 19.104 -13.234 1.00 79.12 395 GLY A CA 1
ATOM 2864 C C . GLY A 1 395 ? -13.669 18.275 -14.291 1.00 79.12 395 GLY A C 1
ATOM 2865 O O . GLY A 1 395 ? -12.949 17.335 -13.953 1.00 79.12 395 GLY A O 1
ATOM 2866 N N . PHE A 1 396 ? -13.761 18.676 -15.564 1.00 82.12 396 PHE A N 1
ATOM 2867 C CA . PHE A 1 396 ? -13.005 18.045 -16.647 1.00 82.12 396 PHE A CA 1
ATOM 2868 C C . PHE A 1 396 ? -11.488 18.080 -16.401 1.00 82.12 396 PHE A C 1
ATOM 2870 O O . PHE A 1 396 ? -10.829 17.043 -16.472 1.00 82.12 396 PHE A O 1
ATOM 2877 N N . TRP A 1 397 ? -10.921 19.252 -16.098 1.00 85.31 397 TRP A N 1
ATOM 2878 C CA . TRP A 1 397 ? -9.472 19.383 -15.917 1.00 85.31 397 TRP A CA 1
ATOM 2879 C C . TRP A 1 397 ? -8.966 18.759 -14.622 1.00 85.31 397 TRP A C 1
ATOM 2881 O O . TRP A 1 397 ? -7.857 18.229 -14.615 1.00 85.31 397 TRP A O 1
ATOM 2891 N N . ILE A 1 398 ? -9.781 18.753 -13.564 1.00 90.38 398 ILE A N 1
ATOM 2892 C CA . ILE A 1 398 ? -9.502 17.984 -12.346 1.00 90.38 398 ILE A CA 1
ATOM 2893 C C . ILE A 1 398 ? -9.347 16.504 -12.697 1.00 90.38 398 ILE A C 1
ATOM 2895 O O . ILE A 1 398 ? -8.309 15.926 -12.401 1.00 90.38 398 ILE A O 1
ATOM 2899 N N . GLY A 1 399 ? -10.296 15.925 -13.441 1.00 69.12 399 GLY A N 1
ATOM 2900 C CA . GLY A 1 399 ? -10.206 14.527 -13.870 1.00 69.12 399 GLY A CA 1
ATOM 2901 C C . GLY A 1 399 ? -8.982 14.221 -14.746 1.00 69.12 399 GLY A C 1
ATOM 2902 O O . GLY A 1 399 ? -8.412 13.135 -14.661 1.00 69.12 399 GLY A O 1
ATOM 2903 N N . VAL A 1 400 ? -8.535 15.177 -15.568 1.00 67.06 400 VAL A N 1
ATOM 2904 C CA . VAL A 1 400 ? -7.294 15.045 -16.356 1.00 67.06 400 VAL A CA 1
ATOM 2905 C C . VAL A 1 400 ? -6.054 15.024 -15.452 1.00 67.06 400 VAL A C 1
ATOM 2907 O O . VAL A 1 400 ? -5.140 14.235 -15.696 1.00 67.06 400 VAL A O 1
ATOM 2910 N N . PHE A 1 401 ? -6.018 15.849 -14.403 1.00 84.50 401 PHE A N 1
ATOM 2911 C CA . PHE A 1 401 ? -4.944 15.827 -13.407 1.00 84.50 401 PHE A CA 1
ATOM 2912 C C . PHE A 1 401 ? -4.960 14.564 -12.547 1.00 84.50 401 PHE A C 1
ATOM 2914 O O . PHE A 1 401 ? -3.901 13.978 -12.333 1.00 84.50 401 PHE A O 1
ATOM 2921 N N . ASP A 1 402 ? -6.139 14.120 -12.114 1.00 82.69 402 ASP A N 1
ATOM 2922 C CA . ASP A 1 402 ? -6.316 12.889 -11.336 1.00 82.69 402 ASP A CA 1
ATOM 2923 C C . ASP A 1 402 ? -5.840 11.657 -12.130 1.00 82.69 402 ASP A C 1
ATOM 2925 O O . ASP A 1 402 ? -5.281 10.721 -11.567 1.00 82.69 402 ASP A O 1
ATOM 2929 N N . ALA A 1 403 ? -5.957 11.686 -13.464 1.00 73.19 403 ALA A N 1
ATOM 2930 C CA . ALA A 1 403 ? -5.410 10.668 -14.365 1.00 73.19 403 ALA A CA 1
ATOM 2931 C C . ALA A 1 403 ? -3.879 10.762 -14.586 1.00 73.19 403 ALA A C 1
ATOM 2933 O O . ALA A 1 403 ? -3.331 10.028 -15.412 1.00 73.19 403 ALA A O 1
ATOM 2934 N N . GLY A 1 404 ? -3.181 11.659 -13.880 1.00 79.38 404 GLY A N 1
ATOM 2935 C CA . GLY A 1 404 ? -1.719 11.775 -13.882 1.00 79.38 404 GLY A CA 1
ATOM 2936 C C . GLY A 1 404 ? -1.132 12.748 -14.909 1.00 79.38 404 GLY A C 1
ATOM 2937 O O . GLY A 1 404 ? 0.080 12.735 -15.136 1.00 79.38 404 GLY A O 1
ATOM 2938 N N . ALA A 1 405 ? -1.945 13.597 -15.549 1.00 72.12 405 ALA A N 1
ATOM 2939 C CA . ALA A 1 405 ? -1.423 14.596 -16.479 1.00 72.12 405 ALA A CA 1
ATOM 2940 C C . ALA A 1 405 ? -0.527 15.626 -15.769 1.00 72.12 405 ALA A C 1
ATOM 2942 O O . ALA A 1 405 ? -0.819 16.091 -14.666 1.00 72.12 405 ALA A O 1
ATOM 2943 N N . SER A 1 406 ? 0.561 16.034 -16.426 1.00 87.81 406 SER A N 1
ATOM 2944 C CA . SER A 1 406 ? 1.428 17.088 -15.901 1.00 87.81 406 SER A CA 1
ATOM 2945 C C . SER A 1 406 ? 0.794 18.472 -16.062 1.00 87.81 406 SER A C 1
ATOM 2947 O O . SER A 1 406 ? 0.043 18.732 -17.007 1.00 87.81 406 SER A O 1
ATOM 2949 N N . ILE A 1 407 ? 1.150 19.403 -15.172 1.00 88.69 407 ILE A N 1
ATOM 2950 C CA . ILE A 1 407 ? 0.683 20.796 -15.251 1.00 88.69 407 ILE A CA 1
ATOM 2951 C C . ILE A 1 407 ? 1.115 21.467 -16.557 1.00 88.69 407 ILE A C 1
ATOM 2953 O O . ILE A 1 407 ? 0.353 22.246 -17.117 1.00 88.69 407 ILE A O 1
ATOM 2957 N N . GLN A 1 408 ? 2.278 21.100 -17.098 1.00 91.50 408 GLN A N 1
ATOM 2958 C CA . GLN A 1 408 ? 2.772 21.592 -18.382 1.00 91.50 408 GLN A CA 1
ATOM 2959 C C . GLN A 1 408 ? 1.877 21.139 -19.542 1.00 91.50 408 GLN A C 1
ATOM 2961 O O . GLN A 1 408 ? 1.548 21.939 -20.417 1.00 91.50 408 GLN A O 1
ATOM 2966 N N . ALA A 1 409 ? 1.438 19.874 -19.540 1.00 80.06 409 ALA A N 1
ATOM 2967 C CA . ALA A 1 409 ? 0.564 19.340 -20.582 1.00 80.06 409 ALA A CA 1
ATOM 2968 C C . ALA A 1 409 ? -0.817 20.012 -20.560 1.00 80.06 409 ALA A C 1
ATOM 2970 O O . ALA A 1 409 ? -1.340 20.395 -21.609 1.00 80.06 409 ALA A O 1
ATOM 2971 N N . VAL A 1 410 ? -1.383 20.207 -19.366 1.00 84.88 410 VAL A N 1
ATOM 2972 C CA . VAL A 1 410 ? -2.670 20.893 -19.202 1.00 84.88 410 VAL A CA 1
ATOM 2973 C C . VAL A 1 410 ? -2.547 22.377 -19.563 1.00 84.88 410 VAL A C 1
ATOM 2975 O O . VAL A 1 410 ? -3.342 22.878 -20.353 1.00 84.88 410 VAL A O 1
ATOM 2978 N N . ALA A 1 411 ? -1.508 23.073 -19.095 1.00 91.56 411 ALA A N 1
ATOM 2979 C CA . ALA A 1 411 ? -1.254 24.472 -19.439 1.00 91.56 411 ALA A CA 1
ATOM 2980 C C . ALA A 1 411 ? -1.088 24.682 -20.955 1.00 91.56 411 ALA A C 1
ATOM 2982 O O . ALA A 1 411 ? -1.655 25.617 -21.523 1.00 91.56 411 ALA A O 1
ATOM 2983 N N . ALA A 1 412 ? -0.375 23.785 -21.643 1.00 85.00 412 ALA A N 1
ATOM 2984 C CA . ALA A 1 412 ? -0.266 23.820 -23.100 1.00 85.00 412 ALA A CA 1
ATOM 2985 C C . ALA A 1 412 ? -1.636 23.680 -23.788 1.00 85.00 412 ALA A C 1
ATOM 2987 O O . ALA A 1 412 ? -1.899 24.363 -24.781 1.00 85.00 412 ALA A O 1
ATOM 2988 N N . ALA A 1 413 ? -2.529 22.846 -23.246 1.00 80.06 413 ALA A N 1
ATOM 2989 C CA . ALA A 1 413 ? -3.885 22.695 -23.763 1.00 80.06 413 ALA A CA 1
ATOM 2990 C C . ALA A 1 413 ? -4.751 23.949 -23.538 1.00 80.06 413 ALA A C 1
ATOM 2992 O O . ALA A 1 413 ? -5.521 24.313 -24.427 1.00 80.06 413 ALA A O 1
ATOM 2993 N N . PHE A 1 414 ? -4.583 24.654 -22.413 1.00 89.62 414 PHE A N 1
ATOM 2994 C CA . PHE A 1 414 ? -5.233 25.949 -22.168 1.00 89.62 414 PHE A CA 1
ATOM 2995 C C . PHE A 1 414 ? -4.772 27.002 -23.180 1.00 89.62 414 PHE A C 1
ATOM 2997 O O . PHE A 1 414 ? -5.611 27.606 -23.848 1.00 89.62 414 PHE A O 1
ATOM 3004 N N . VAL A 1 415 ? -3.458 27.173 -23.364 1.00 88.94 415 VAL A N 1
ATOM 3005 C CA . VAL A 1 415 ? -2.891 28.131 -24.337 1.00 88.94 415 VAL A CA 1
ATOM 3006 C C . VAL A 1 415 ? -3.320 27.800 -25.771 1.00 88.94 415 VAL A C 1
ATOM 3008 O O . VAL A 1 415 ? -3.588 28.698 -26.567 1.00 88.94 415 VAL A O 1
ATOM 3011 N N . GLY A 1 416 ? -3.409 26.512 -26.110 1.00 81.31 416 GLY A N 1
ATOM 3012 C CA . GLY A 1 416 ? -3.855 26.036 -27.422 1.00 81.31 416 GLY A CA 1
ATOM 3013 C C . GLY A 1 416 ? -5.374 26.038 -27.633 1.00 81.31 416 GLY A C 1
ATOM 3014 O O . GLY A 1 416 ? -5.831 25.640 -28.706 1.00 81.31 416 GLY A O 1
ATOM 3015 N N . SER A 1 417 ? -6.165 26.439 -26.635 1.00 83.44 417 SER A N 1
ATOM 3016 C CA . SER A 1 417 ? -7.626 26.356 -26.689 1.00 83.44 417 SER A CA 1
ATOM 3017 C C . SER A 1 417 ? -8.255 27.435 -27.579 1.00 83.44 417 SER A C 1
ATOM 3019 O O . SER A 1 417 ? -7.728 28.536 -27.764 1.00 83.44 417 SER A O 1
ATOM 3021 N N . ALA A 1 418 ? -9.449 27.138 -28.102 1.00 82.19 418 ALA A N 1
ATOM 3022 C CA . ALA A 1 418 ? -10.247 28.121 -28.832 1.00 82.19 418 ALA A CA 1
ATOM 3023 C C . ALA A 1 418 ? -10.660 29.313 -27.946 1.00 82.19 418 ALA A C 1
ATOM 3025 O O . ALA A 1 418 ? -10.793 30.424 -28.454 1.00 82.19 418 ALA A O 1
ATOM 3026 N N . GLU A 1 419 ? -10.831 29.096 -26.638 1.00 84.25 419 GLU A N 1
ATOM 3027 C CA . GLU A 1 419 ? -11.128 30.151 -25.662 1.00 84.25 419 GLU A CA 1
ATOM 3028 C C . GLU A 1 419 ? -9.957 31.132 -25.543 1.00 84.25 419 GLU A C 1
ATOM 3030 O O . GLU A 1 419 ? -10.154 32.332 -25.727 1.00 84.25 419 GLU A O 1
ATOM 3035 N N . PHE A 1 420 ? -8.729 30.631 -25.363 1.00 86.75 420 PHE A N 1
ATOM 3036 C CA . PHE A 1 420 ? -7.526 31.467 -25.291 1.00 86.75 420 PHE A CA 1
ATOM 3037 C C . PHE A 1 420 ? -7.338 32.296 -26.566 1.00 86.75 420 PHE A C 1
ATOM 3039 O O . PHE A 1 420 ? -7.135 33.511 -26.515 1.00 86.75 420 PHE A O 1
ATOM 3046 N N . ALA A 1 421 ? -7.494 31.655 -27.729 1.00 85.06 421 ALA A N 1
ATOM 3047 C CA . ALA A 1 421 ? -7.422 32.334 -29.017 1.00 85.06 421 ALA A CA 1
ATOM 3048 C C . ALA A 1 421 ? -8.539 33.378 -29.201 1.00 85.06 421 ALA A C 1
ATOM 3050 O O . ALA A 1 421 ? -8.306 34.417 -29.818 1.00 85.06 421 ALA A O 1
ATOM 3051 N N . SER A 1 422 ? -9.742 33.125 -28.679 1.00 85.00 422 SER A N 1
ATOM 3052 C CA . SER A 1 422 ? -10.867 34.061 -28.762 1.00 85.00 422 SER A CA 1
ATOM 3053 C C . SER A 1 422 ? -10.716 35.257 -27.821 1.00 85.00 422 SER A C 1
ATOM 3055 O O . SER A 1 422 ? -11.163 36.347 -28.172 1.00 85.00 422 SER A O 1
ATOM 3057 N N . LEU A 1 423 ? -10.133 35.062 -26.636 1.00 87.00 423 LEU A N 1
ATOM 3058 C CA . LEU A 1 423 ? -9.954 36.113 -25.632 1.00 87.00 423 LEU A CA 1
ATOM 3059 C C . LEU A 1 423 ? -8.803 37.054 -25.989 1.00 87.00 423 LEU A C 1
ATOM 3061 O O . LEU A 1 423 ? -8.955 38.272 -25.900 1.00 87.00 423 LEU A O 1
ATOM 3065 N N . TYR A 1 424 ? -7.670 36.500 -26.426 1.00 90.00 424 TYR A N 1
ATOM 3066 C CA . TYR A 1 424 ? -6.430 37.267 -26.587 1.00 90.00 424 TYR A CA 1
ATOM 3067 C C . TYR A 1 424 ? -5.981 37.428 -28.040 1.00 90.00 424 TYR A C 1
ATOM 3069 O O . TYR A 1 424 ? -5.141 38.278 -28.340 1.00 90.00 424 TYR A O 1
ATOM 3077 N N . GLY A 1 425 ? -6.543 36.651 -28.968 1.00 86.44 425 GLY A N 1
ATOM 3078 C CA . GLY A 1 425 ? -6.092 36.635 -30.354 1.00 86.44 425 GLY A CA 1
ATOM 3079 C C . GLY A 1 425 ? -4.671 36.082 -30.494 1.00 86.44 425 GLY A C 1
ATOM 3080 O O . GLY A 1 425 ? -4.193 35.291 -29.685 1.00 86.44 425 GLY A O 1
ATOM 3081 N N . GLN A 1 426 ? -3.989 36.481 -31.566 1.00 84.69 426 GLN A N 1
ATOM 3082 C CA . GLN A 1 426 ? -2.585 36.129 -31.776 1.00 84.69 426 GLN A CA 1
ATOM 3083 C C . GLN A 1 426 ? -1.697 37.167 -31.087 1.00 84.69 426 GLN A C 1
ATOM 3085 O O . GLN A 1 426 ? -1.576 38.293 -31.568 1.00 84.69 426 GLN A O 1
ATOM 3090 N N . VAL A 1 427 ? -1.078 36.773 -29.976 1.00 89.81 427 VAL A N 1
ATOM 3091 C CA . VAL A 1 427 ? -0.084 37.577 -29.252 1.00 89.81 427 VAL A CA 1
ATOM 3092 C C . VAL A 1 427 ? 1.320 37.033 -29.489 1.00 89.81 427 VAL A C 1
ATOM 3094 O O . VAL A 1 427 ? 1.523 35.815 -29.565 1.00 89.81 427 VAL A O 1
ATOM 3097 N N . ASP A 1 428 ? 2.296 37.930 -29.613 1.00 93.12 428 ASP A N 1
ATOM 3098 C CA . ASP A 1 428 ? 3.714 37.571 -29.590 1.00 93.12 428 ASP A CA 1
ATOM 3099 C C . ASP A 1 428 ? 4.161 37.216 -28.159 1.00 93.12 428 ASP A C 1
ATOM 3101 O O . ASP A 1 428 ? 3.368 37.256 -27.219 1.00 93.12 428 ASP A O 1
ATOM 3105 N N . ASP A 1 429 ? 5.411 36.787 -27.989 1.00 94.31 429 ASP A N 1
ATOM 3106 C CA . ASP A 1 429 ? 5.895 36.295 -26.691 1.00 94.31 429 ASP A CA 1
ATOM 3107 C C . ASP A 1 429 ? 5.927 37.393 -25.622 1.00 94.31 429 ASP A C 1
ATOM 3109 O O . ASP A 1 429 ? 5.595 37.142 -24.465 1.00 94.31 429 ASP A O 1
ATOM 3113 N N . ALA A 1 430 ? 6.239 38.631 -26.013 1.00 94.75 430 ALA A N 1
ATOM 3114 C CA . ALA A 1 430 ? 6.189 39.775 -25.110 1.00 94.75 430 ALA A CA 1
ATOM 3115 C C . ALA A 1 430 ? 4.751 40.075 -24.657 1.00 94.75 430 ALA A C 1
ATOM 3117 O O . ALA A 1 430 ? 4.513 40.275 -23.466 1.00 94.75 430 ALA A O 1
ATOM 3118 N N . GLY A 1 431 ? 3.789 40.060 -25.585 1.00 94.75 431 GLY A N 1
ATOM 3119 C CA . GLY A 1 431 ? 2.371 40.214 -25.275 1.00 94.75 431 GLY A CA 1
ATOM 3120 C C . GLY A 1 431 ? 1.824 39.070 -24.421 1.00 94.75 431 GLY A C 1
ATOM 3121 O O . GLY A 1 431 ? 1.048 39.317 -23.505 1.00 94.75 431 GLY A O 1
ATOM 3122 N N . PHE A 1 432 ? 2.260 37.832 -24.665 1.00 95.50 432 PHE A N 1
ATOM 3123 C CA . PHE A 1 432 ? 1.880 36.670 -23.860 1.00 95.50 432 PHE A CA 1
ATOM 3124 C C . PHE A 1 432 ? 2.354 36.796 -22.404 1.00 95.50 432 PHE A C 1
ATOM 3126 O O . PHE A 1 432 ? 1.550 36.636 -21.491 1.00 95.50 432 PHE A O 1
ATOM 3133 N N . VAL A 1 433 ? 3.624 37.146 -22.171 1.00 95.56 433 VAL A N 1
ATOM 3134 C CA . VAL A 1 433 ? 4.163 37.342 -20.811 1.00 95.56 433 VAL A CA 1
ATOM 3135 C C . VAL A 1 433 ? 3.447 38.487 -20.088 1.00 95.56 433 VAL A C 1
ATOM 3137 O O . VAL A 1 433 ? 3.087 38.363 -18.919 1.00 95.56 433 VAL A O 1
ATOM 3140 N N . ASP A 1 434 ? 3.194 39.593 -20.786 1.00 94.31 434 ASP A N 1
ATOM 3141 C CA . ASP A 1 434 ? 2.478 40.750 -20.241 1.00 94.31 434 ASP A CA 1
ATOM 3142 C C . ASP A 1 434 ? 1.023 40.414 -19.854 1.00 94.31 434 ASP A C 1
ATOM 3144 O O . ASP A 1 434 ? 0.526 40.922 -18.848 1.00 94.31 434 ASP A O 1
ATOM 3148 N N . LEU A 1 435 ? 0.355 39.516 -20.589 1.00 94.50 435 LEU A N 1
ATOM 3149 C CA . LEU A 1 435 ? -0.963 38.991 -20.211 1.00 94.50 435 LEU A CA 1
ATOM 3150 C C . LEU A 1 435 ? -0.913 38.188 -18.909 1.00 94.50 435 LEU A C 1
ATOM 3152 O O . LEU A 1 435 ? -1.708 38.463 -18.019 1.00 94.50 435 LEU A O 1
ATOM 3156 N N . LEU A 1 436 ? 0.034 37.255 -18.758 1.00 93.25 436 LEU A N 1
ATOM 3157 C CA . LEU A 1 436 ? 0.134 36.433 -17.542 1.00 93.25 436 LEU A CA 1
ATOM 3158 C C . LEU A 1 436 ? 0.375 37.283 -16.290 1.00 93.25 436 LEU A C 1
ATOM 3160 O O . LEU A 1 436 ? -0.257 37.068 -15.257 1.00 93.25 436 LEU A O 1
ATOM 3164 N N . TYR A 1 437 ? 1.238 38.298 -16.392 1.00 93.00 437 TYR A N 1
ATOM 3165 C CA . TYR A 1 437 ? 1.456 39.250 -15.304 1.00 93.00 437 TYR A CA 1
ATOM 3166 C C . TYR A 1 437 ? 0.185 40.016 -14.927 1.00 93.00 437 TYR A C 1
ATOM 3168 O O . TYR A 1 437 ? -0.069 40.219 -13.740 1.00 93.00 437 TYR A O 1
ATOM 3176 N N . ARG A 1 438 ? -0.622 40.431 -15.910 1.00 91.81 438 ARG A N 1
ATOM 3177 C CA . ARG A 1 438 ? -1.879 41.135 -15.631 1.00 91.81 438 ARG A CA 1
ATOM 3178 C C . ARG A 1 438 ? -2.937 40.220 -15.041 1.00 91.81 438 ARG A C 1
ATOM 3180 O O . ARG A 1 438 ? -3.529 40.622 -14.052 1.00 91.81 438 ARG A O 1
ATOM 3187 N N . ASN A 1 439 ? -3.118 39.027 -15.600 1.00 88.06 439 ASN A N 1
ATOM 3188 C CA . ASN A 1 439 ? -4.094 38.060 -15.108 1.00 88.06 439 ASN A CA 1
ATOM 3189 C C . ASN A 1 439 ? -3.810 37.696 -13.642 1.00 88.06 439 ASN A C 1
ATOM 3191 O O . ASN A 1 439 ? -4.715 37.695 -12.828 1.00 88.06 439 ASN A O 1
ATOM 3195 N N . ILE A 1 440 ? -2.543 37.459 -13.285 1.00 85.25 440 ILE A N 1
ATOM 3196 C CA . ILE A 1 440 ? -2.192 36.906 -11.967 1.00 85.25 440 ILE A CA 1
ATOM 3197 C C . ILE A 1 440 ? -1.861 37.990 -10.943 1.00 85.25 440 ILE A C 1
ATOM 3199 O O . ILE A 1 440 ? -2.224 37.884 -9.773 1.00 85.25 440 ILE A O 1
ATOM 3203 N N . LEU A 1 441 ? -1.150 39.050 -11.337 1.00 80.62 441 LEU A N 1
ATOM 3204 C CA . LEU A 1 441 ? -0.662 40.066 -10.394 1.00 80.62 441 LEU A CA 1
ATOM 3205 C C . LEU A 1 441 ? -1.459 41.373 -10.429 1.00 80.62 441 LEU A C 1
ATOM 3207 O O . LEU A 1 441 ? -1.119 42.289 -9.678 1.00 80.62 441 LEU A O 1
ATOM 3211 N N . ASP A 1 442 ? -2.451 41.503 -11.317 1.00 85.50 442 ASP A N 1
ATOM 3212 C CA . ASP A 1 442 ? -3.193 42.747 -11.581 1.00 85.50 442 ASP A CA 1
ATOM 3213 C C . ASP A 1 442 ? -2.281 43.954 -11.870 1.00 85.50 442 ASP A C 1
ATOM 3215 O O . ASP A 1 442 ? -2.632 45.119 -11.654 1.00 85.50 442 ASP A O 1
ATOM 3219 N N . ARG A 1 443 ? -1.065 43.695 -12.363 1.00 87.44 443 ARG A N 1
ATOM 3220 C CA . ARG A 1 443 ? -0.059 44.721 -12.653 1.00 87.44 443 ARG A CA 1
ATOM 3221 C C . ARG A 1 443 ? 0.805 44.336 -13.841 1.00 87.44 443 ARG A C 1
ATOM 3223 O O . ARG A 1 443 ? 0.895 43.178 -14.228 1.00 87.44 443 ARG A O 1
ATOM 3230 N N . ALA A 1 444 ? 1.502 45.326 -14.390 1.00 90.38 444 ALA A N 1
ATOM 3231 C CA . ALA A 1 444 ? 2.563 45.060 -15.351 1.00 90.38 444 ALA A CA 1
ATOM 3232 C C . ALA A 1 444 ? 3.730 44.307 -14.684 1.00 90.38 444 ALA A C 1
ATOM 3234 O O . ALA A 1 444 ? 4.080 44.575 -13.525 1.00 90.38 444 ALA A O 1
ATOM 3235 N N . GLY A 1 445 ? 4.346 43.402 -15.445 1.00 90.06 445 GLY A N 1
ATOM 3236 C CA . GLY A 1 445 ? 5.570 42.720 -15.042 1.00 90.06 445 GLY A CA 1
ATOM 3237 C C . GLY A 1 445 ? 6.734 43.693 -14.879 1.00 90.06 445 GLY A C 1
ATOM 3238 O O . GLY A 1 445 ? 6.878 44.667 -15.625 1.00 90.06 445 GLY A O 1
ATOM 3239 N N . GLU A 1 446 ? 7.571 43.452 -13.876 1.00 93.19 446 GLU A N 1
ATOM 3240 C CA . GLU A 1 446 ? 8.814 44.195 -13.712 1.00 93.19 446 GLU A CA 1
ATOM 3241 C C . GLU A 1 446 ? 9.789 43.903 -14.861 1.00 93.19 446 GLU A C 1
ATOM 3243 O O . GLU A 1 446 ? 9.889 42.778 -15.343 1.00 93.19 446 GLU A O 1
ATOM 3248 N N . ALA A 1 447 ? 10.558 44.914 -15.279 1.00 92.50 447 ALA A N 1
ATOM 3249 C CA . ALA A 1 447 ? 11.403 44.825 -16.473 1.00 92.50 447 ALA A CA 1
ATOM 3250 C C . ALA A 1 447 ? 12.367 43.622 -16.468 1.00 92.50 447 ALA A C 1
ATOM 3252 O O . ALA A 1 447 ? 12.594 43.021 -17.513 1.00 92.50 447 ALA A O 1
ATOM 3253 N N . GLY A 1 448 ? 12.916 43.264 -15.301 1.00 92.81 448 GLY A N 1
ATOM 3254 C CA . GLY A 1 448 ? 13.802 42.107 -15.159 1.00 92.81 448 GLY A CA 1
ATOM 3255 C C . GLY A 1 448 ? 13.081 40.766 -15.311 1.00 92.81 448 GLY A C 1
ATOM 3256 O O . GLY A 1 448 ? 13.589 39.889 -16.001 1.00 92.81 448 GLY A O 1
ATOM 3257 N N . GLY A 1 449 ? 11.892 40.625 -14.719 1.00 92.12 449 GLY A N 1
ATOM 3258 C CA . GLY A 1 449 ? 11.087 39.405 -14.803 1.00 92.12 449 GLY A CA 1
ATOM 3259 C C . GLY A 1 449 ? 10.523 39.189 -16.206 1.00 92.12 449 GLY A C 1
ATOM 3260 O O . GLY A 1 449 ? 10.684 38.117 -16.781 1.00 92.12 449 GLY A O 1
ATOM 3261 N N . THR A 1 450 ? 9.984 40.240 -16.829 1.00 94.50 450 THR A N 1
ATOM 3262 C CA . THR A 1 450 ? 9.522 40.179 -18.223 1.00 94.50 450 THR A CA 1
ATOM 3263 C C . THR A 1 450 ? 10.657 39.811 -19.183 1.00 94.50 450 THR A C 1
ATOM 3265 O O . THR A 1 450 ? 10.474 38.964 -20.053 1.00 94.50 450 THR A O 1
ATOM 3268 N N . ALA A 1 451 ? 11.845 40.409 -19.021 1.00 94.56 451 ALA A N 1
ATOM 3269 C CA . ALA A 1 451 ? 13.000 40.091 -19.861 1.00 94.56 451 ALA A CA 1
ATOM 3270 C C . ALA A 1 451 ? 13.475 38.640 -19.687 1.00 94.56 451 ALA A C 1
ATOM 3272 O O . ALA A 1 451 ? 13.861 38.013 -20.671 1.00 94.56 451 ALA A O 1
ATOM 3273 N N . TYR A 1 452 ? 13.419 38.109 -18.463 1.00 96.38 452 TYR A N 1
ATOM 3274 C CA . TYR A 1 452 ? 13.745 36.715 -18.177 1.00 96.38 452 TYR A CA 1
ATOM 3275 C C . TYR A 1 452 ? 12.824 35.756 -18.943 1.00 96.38 452 TYR A C 1
ATOM 3277 O O . TYR A 1 452 ? 13.308 34.962 -19.743 1.00 96.38 452 TYR A O 1
ATOM 3285 N N . TRP A 1 453 ? 11.504 35.893 -18.797 1.00 95.81 453 TRP A N 1
ATOM 3286 C CA . TRP A 1 453 ? 10.548 34.990 -19.451 1.00 95.81 453 TRP A CA 1
ATOM 3287 C C . TRP A 1 453 ? 10.587 35.060 -20.979 1.00 95.81 453 TRP A C 1
ATOM 3289 O O . TRP A 1 453 ? 10.466 34.036 -21.648 1.00 95.81 453 TRP A O 1
ATOM 3299 N N . ILE A 1 454 ? 10.800 36.252 -21.543 1.00 96.69 454 ILE A N 1
ATOM 3300 C CA . ILE A 1 454 ? 10.985 36.408 -22.993 1.00 96.69 454 ILE A CA 1
ATOM 3301 C C . ILE A 1 454 ? 12.263 35.692 -23.459 1.00 96.69 454 ILE A C 1
ATOM 3303 O O . ILE A 1 454 ? 12.259 35.099 -24.536 1.00 96.69 454 ILE A O 1
ATOM 3307 N N . SER A 1 455 ? 13.341 35.724 -22.665 1.00 96.31 455 SER A N 1
ATOM 3308 C CA . SER A 1 455 ? 14.571 34.981 -22.974 1.00 96.31 455 SER A CA 1
ATOM 3309 C C . SER A 1 455 ? 14.333 33.475 -22.954 1.00 96.31 455 SER A C 1
ATOM 3311 O O . SER A 1 455 ? 14.706 32.802 -23.905 1.00 96.31 455 SER A O 1
ATOM 3313 N N . GLU A 1 456 ? 13.656 32.950 -21.930 1.00 96.25 456 GLU A N 1
ATOM 3314 C CA . GLU A 1 456 ? 13.358 31.514 -21.829 1.00 96.25 456 GLU A CA 1
ATOM 3315 C C . GLU A 1 456 ? 12.514 31.022 -23.019 1.00 96.25 456 GLU A C 1
ATOM 3317 O O . GLU A 1 456 ? 12.796 29.967 -23.591 1.00 96.25 456 GLU A O 1
ATOM 3322 N N . LEU A 1 457 ? 11.521 31.810 -23.454 1.00 95.50 457 LEU A N 1
ATOM 3323 C CA . LEU A 1 457 ? 10.736 31.518 -24.663 1.00 95.50 457 LEU A CA 1
ATOM 3324 C C . LEU A 1 457 ? 11.612 31.518 -25.926 1.00 95.50 457 LEU A C 1
ATOM 3326 O O . LEU A 1 457 ? 11.484 30.629 -26.768 1.00 95.50 457 LEU A O 1
ATOM 3330 N N . ALA A 1 458 ? 12.533 32.479 -26.050 1.00 95.19 458 ALA A N 1
ATOM 3331 C CA . ALA A 1 458 ? 13.472 32.537 -27.170 1.00 95.19 458 ALA A CA 1
ATOM 3332 C C . ALA A 1 458 ? 14.461 31.355 -27.179 1.00 95.19 458 ALA A C 1
ATOM 3334 O O . ALA A 1 458 ? 14.849 30.890 -28.253 1.00 95.19 458 ALA A O 1
ATOM 3335 N N . ASP A 1 459 ? 14.819 30.846 -25.999 1.00 94.56 459 ASP A N 1
ATOM 3336 C CA . ASP A 1 459 ? 15.717 29.706 -25.801 1.00 94.56 459 ASP A CA 1
ATOM 3337 C C . ASP A 1 459 ? 15.004 28.341 -25.923 1.00 94.56 459 ASP A C 1
ATOM 3339 O O . ASP A 1 459 ? 15.646 27.288 -25.863 1.00 94.56 459 ASP A O 1
ATOM 3343 N N . GLY A 1 460 ? 13.693 28.341 -26.190 1.00 91.69 460 GLY A N 1
ATOM 3344 C CA . GLY A 1 460 ? 12.921 27.157 -26.574 1.00 91.69 460 GLY A CA 1
ATOM 3345 C C . GLY A 1 460 ? 11.973 26.612 -25.507 1.00 91.69 460 GLY A C 1
ATOM 3346 O O . GLY A 1 460 ? 11.369 25.561 -25.734 1.00 91.69 460 GLY A O 1
ATOM 3347 N N . MET A 1 461 ? 11.804 27.301 -24.374 1.00 94.06 461 MET A N 1
ATOM 3348 C CA . MET A 1 461 ? 10.735 26.995 -23.422 1.00 94.06 461 MET A CA 1
ATOM 3349 C C . MET A 1 461 ? 9.368 27.188 -24.092 1.00 94.06 461 MET A C 1
ATOM 3351 O O . MET A 1 461 ? 9.167 28.129 -24.861 1.00 94.06 461 MET A O 1
ATOM 3355 N N . SER A 1 462 ? 8.403 26.305 -23.822 1.00 95.19 462 SER A N 1
ATOM 3356 C CA . SER A 1 462 ? 7.071 26.455 -24.407 1.00 95.19 462 SER A CA 1
ATOM 3357 C C . SER A 1 462 ? 6.230 27.472 -23.629 1.00 95.19 462 SER A C 1
ATOM 3359 O O . SER A 1 462 ? 6.383 27.654 -22.422 1.00 95.19 462 SER A O 1
ATOM 3361 N N . ARG A 1 463 ? 5.248 28.091 -24.295 1.00 93.44 463 ARG A N 1
ATOM 3362 C CA . ARG A 1 463 ? 4.257 28.948 -23.617 1.00 93.44 463 ARG A CA 1
ATOM 3363 C C . ARG A 1 463 ? 3.447 28.200 -22.548 1.00 93.44 463 ARG A C 1
ATOM 3365 O O . ARG A 1 463 ? 3.013 28.821 -21.584 1.00 93.44 463 ARG A O 1
ATOM 3372 N N . GLY A 1 464 ? 3.266 26.886 -22.704 1.00 92.75 464 GLY A N 1
ATOM 3373 C CA . GLY A 1 464 ? 2.640 26.036 -21.689 1.00 92.75 464 GLY A CA 1
ATOM 3374 C C . GLY A 1 464 ? 3.489 25.931 -20.419 1.00 92.75 464 GLY A C 1
ATOM 3375 O O . GLY A 1 464 ? 2.948 26.041 -19.323 1.00 92.75 464 GLY A O 1
ATOM 3376 N N . ASP A 1 465 ? 4.812 25.813 -20.552 1.00 92.69 465 ASP A N 1
ATOM 3377 C CA . ASP A 1 465 ? 5.737 25.774 -19.407 1.00 92.69 465 ASP A CA 1
ATOM 3378 C C . ASP A 1 465 ? 5.775 27.111 -18.656 1.00 92.69 465 ASP A C 1
ATOM 3380 O O . ASP A 1 465 ? 5.772 27.139 -17.422 1.00 92.69 465 ASP A O 1
ATOM 3384 N N . VAL A 1 466 ? 5.749 28.227 -19.392 1.00 95.00 466 VAL A N 1
ATOM 3385 C CA . VAL A 1 466 ? 5.658 29.567 -18.797 1.00 95.00 466 VAL A CA 1
ATOM 3386 C C . VAL A 1 466 ? 4.331 29.735 -18.051 1.00 95.00 466 VAL A C 1
ATOM 3388 O O . VAL A 1 466 ? 4.346 30.102 -16.878 1.00 95.00 466 VAL A O 1
ATOM 3391 N N . LEU A 1 467 ? 3.188 29.402 -18.667 1.00 95.38 467 LEU A N 1
ATOM 3392 C CA . LEU A 1 467 ? 1.883 29.471 -17.994 1.00 95.38 467 LEU A CA 1
ATOM 3393 C C . LEU A 1 467 ? 1.839 28.588 -16.740 1.00 95.38 467 LEU A C 1
ATOM 3395 O O . LEU A 1 467 ? 1.370 29.043 -15.702 1.00 95.38 467 LEU A O 1
ATOM 3399 N N . ALA A 1 468 ? 2.346 27.355 -16.808 1.00 93.44 468 ALA A N 1
ATOM 3400 C CA . ALA A 1 468 ? 2.410 26.466 -15.650 1.00 93.44 468 ALA A CA 1
ATOM 3401 C C . ALA A 1 468 ? 3.237 27.072 -14.501 1.00 93.44 468 ALA A C 1
ATOM 3403 O O . ALA A 1 468 ? 2.826 26.995 -13.343 1.00 93.44 468 ALA A O 1
ATOM 3404 N N . SER A 1 469 ? 4.363 27.717 -14.824 1.00 93.38 469 SER A N 1
ATOM 3405 C CA . SER A 1 469 ? 5.248 28.349 -13.834 1.00 93.38 469 SER A CA 1
ATOM 3406 C C . SER A 1 469 ? 4.593 29.547 -13.148 1.00 93.38 469 SER A C 1
ATOM 3408 O O . SER A 1 469 ? 4.705 29.713 -11.936 1.00 93.38 469 SER A O 1
ATOM 3410 N N . PHE A 1 470 ? 3.875 30.364 -13.916 1.00 93.06 470 PHE A N 1
ATOM 3411 C CA . PHE A 1 470 ? 3.090 31.481 -13.396 1.00 93.06 470 PHE A CA 1
ATOM 3412 C C . PHE A 1 470 ? 1.897 31.002 -12.558 1.00 93.06 470 PHE A C 1
ATOM 3414 O O . PHE A 1 470 ? 1.632 31.537 -11.483 1.00 93.06 470 PHE A O 1
ATOM 3421 N N . SER A 1 471 ? 1.198 29.971 -13.035 1.00 93.88 471 SER A N 1
ATOM 3422 C CA . SER A 1 471 ? -0.011 29.444 -12.410 1.00 93.88 471 SER A CA 1
ATOM 3423 C C . SER A 1 471 ? 0.245 28.848 -11.027 1.00 93.88 471 SER A C 1
ATOM 3425 O O . SER A 1 471 ? -0.514 29.136 -10.105 1.00 93.88 471 SER A O 1
ATOM 3427 N N . ASP A 1 472 ? 1.313 28.063 -10.854 1.00 87.56 472 ASP A N 1
ATOM 3428 C CA . ASP A 1 472 ? 1.630 27.437 -9.562 1.00 87.56 472 ASP A CA 1
ATOM 3429 C C . ASP A 1 472 ? 2.643 28.232 -8.721 1.00 87.56 472 ASP A C 1
ATOM 3431 O O . ASP A 1 472 ? 3.072 27.773 -7.659 1.00 87.56 472 ASP A O 1
ATOM 3435 N N . GLY A 1 473 ? 3.009 29.433 -9.183 1.00 89.50 473 GLY A N 1
ATOM 3436 C CA . GLY A 1 473 ? 3.896 30.356 -8.485 1.00 89.50 473 GLY A CA 1
ATOM 3437 C C . GLY A 1 473 ? 3.310 30.881 -7.170 1.00 89.50 473 GLY A C 1
ATOM 3438 O O . GLY A 1 473 ? 2.094 30.895 -6.954 1.00 89.50 473 GLY A O 1
ATOM 3439 N N . THR A 1 474 ? 4.195 31.343 -6.282 1.00 89.25 474 THR A N 1
ATOM 3440 C CA . THR A 1 474 ? 3.853 31.841 -4.939 1.00 89.25 474 THR A CA 1
ATOM 3441 C C . THR A 1 474 ? 2.763 32.908 -4.975 1.00 89.25 474 THR A C 1
ATOM 3443 O O . THR A 1 474 ? 1.832 32.871 -4.172 1.00 89.25 474 THR A O 1
ATOM 3446 N N . GLU A 1 475 ? 2.857 33.851 -5.909 1.00 86.50 475 GLU A N 1
ATOM 3447 C CA . GLU A 1 475 ? 1.907 34.947 -6.023 1.00 86.50 475 GLU A CA 1
ATOM 3448 C C . GLU A 1 475 ? 0.500 34.468 -6.386 1.00 86.50 475 GLU A C 1
ATOM 3450 O O . GLU A 1 475 ? -0.464 34.915 -5.762 1.00 86.50 475 GLU A O 1
ATOM 3455 N N . ASN A 1 476 ? 0.359 33.531 -7.332 1.00 89.75 476 ASN A N 1
ATOM 3456 C CA . ASN A 1 476 ? -0.973 33.074 -7.720 1.00 89.75 476 ASN A CA 1
ATOM 3457 C C . ASN A 1 476 ? -1.618 32.165 -6.667 1.00 89.75 476 ASN A C 1
ATOM 3459 O O . ASN A 1 476 ? -2.821 32.228 -6.409 1.00 89.75 476 ASN A O 1
ATOM 3463 N N . ARG A 1 477 ? -0.805 31.342 -5.995 1.00 90.31 477 ARG A N 1
ATOM 3464 C CA . ARG A 1 477 ? -1.249 30.576 -4.823 1.00 90.31 477 ARG A CA 1
ATOM 3465 C C . ARG A 1 477 ? -1.793 31.501 -3.736 1.00 90.31 477 ARG A C 1
ATOM 3467 O O . ARG A 1 477 ? -2.853 31.224 -3.191 1.00 90.31 477 ARG A O 1
ATOM 3474 N N . ALA A 1 478 ? -1.123 32.624 -3.470 1.00 90.25 478 ALA A N 1
ATOM 3475 C CA . ALA A 1 478 ? -1.599 33.608 -2.501 1.00 90.25 478 ALA A CA 1
ATOM 3476 C C . ALA A 1 478 ? -2.902 34.297 -2.947 1.00 90.25 478 ALA A C 1
ATOM 3478 O O . ALA A 1 478 ? -3.800 34.480 -2.132 1.00 90.25 478 ALA A O 1
ATOM 3479 N N . ARG A 1 479 ? -3.028 34.648 -4.233 1.00 87.38 479 ARG A N 1
ATOM 3480 C CA . ARG A 1 479 ? -4.233 35.286 -4.790 1.00 87.38 479 ARG A CA 1
ATOM 3481 C C . ARG A 1 479 ? -5.460 34.378 -4.747 1.00 87.38 479 ARG A C 1
ATOM 3483 O O . ARG A 1 479 ? -6.561 34.840 -4.464 1.00 87.38 479 ARG A O 1
ATOM 3490 N N . THR A 1 480 ? -5.274 33.094 -5.034 1.00 91.50 480 THR A N 1
ATOM 3491 C CA . THR A 1 480 ? -6.375 32.122 -5.093 1.00 91.50 480 THR A CA 1
ATOM 3492 C C . THR A 1 480 ? -6.722 31.506 -3.742 1.00 91.50 480 THR A C 1
ATOM 3494 O O . THR A 1 480 ? -7.803 30.936 -3.628 1.00 91.50 480 THR A O 1
ATOM 3497 N N . ALA A 1 481 ? -5.867 31.658 -2.722 1.00 89.75 481 ALA A N 1
ATOM 3498 C CA . ALA A 1 481 ? -6.020 31.030 -1.409 1.00 89.75 481 ALA A CA 1
ATOM 3499 C C . ALA A 1 481 ? -7.403 31.263 -0.785 1.00 89.75 481 ALA A C 1
ATOM 3501 O O . ALA A 1 481 ? -8.084 30.298 -0.447 1.00 89.75 481 ALA A O 1
ATOM 3502 N N . ASP A 1 482 ? -7.850 32.519 -0.704 1.00 89.75 482 ASP A N 1
ATOM 3503 C CA . ASP A 1 482 ? -9.145 32.856 -0.098 1.00 89.75 482 ASP A CA 1
ATOM 3504 C C . ASP A 1 482 ? -10.323 32.279 -0.897 1.00 89.75 482 ASP A C 1
ATOM 3506 O O . ASP A 1 482 ? -11.327 31.869 -0.322 1.00 89.75 482 ASP A O 1
ATOM 3510 N N . ALA A 1 483 ? -10.206 32.216 -2.228 1.00 89.75 483 ALA A N 1
ATOM 3511 C CA . ALA A 1 483 ? -11.274 31.731 -3.102 1.00 89.75 483 ALA A CA 1
ATOM 3512 C C . ALA A 1 483 ? -11.476 30.209 -3.025 1.00 89.75 483 ALA A C 1
ATOM 3514 O O . ALA A 1 483 ? -12.548 29.724 -3.383 1.00 89.75 483 ALA A O 1
ATOM 3515 N N . ILE A 1 484 ? -10.457 29.467 -2.583 1.00 93.38 484 ILE A N 1
ATOM 3516 C CA . ILE A 1 484 ? -10.474 27.999 -2.497 1.00 93.38 484 ILE A CA 1
ATOM 3517 C C . ILE A 1 484 ? -10.420 27.478 -1.054 1.00 93.38 484 ILE A C 1
ATOM 3519 O O . ILE A 1 484 ? -10.438 26.266 -0.854 1.00 93.38 484 ILE A O 1
ATOM 3523 N N . ALA A 1 485 ? -10.360 28.370 -0.058 1.00 87.19 485 ALA A N 1
ATOM 3524 C CA . ALA A 1 485 ? -10.191 28.028 1.356 1.00 87.19 485 ALA A CA 1
ATOM 3525 C C . ALA A 1 485 ? -11.304 27.114 1.897 1.00 87.19 485 ALA A C 1
ATOM 3527 O O . ALA A 1 485 ? -11.026 26.204 2.675 1.00 87.19 485 ALA A O 1
ATOM 3528 N N . ASP A 1 486 ? -12.538 27.309 1.428 1.00 86.81 486 ASP A N 1
ATOM 3529 C CA . ASP A 1 486 ? -13.712 26.524 1.837 1.00 86.81 486 ASP A CA 1
ATOM 3530 C C . ASP A 1 486 ? -13.925 25.260 0.972 1.00 86.81 486 ASP A C 1
ATOM 3532 O O . ASP A 1 486 ? -14.947 24.576 1.074 1.00 86.81 486 ASP A O 1
ATOM 3536 N N . GLY A 1 487 ? -12.961 24.943 0.103 1.00 91.62 487 GLY A N 1
ATOM 3537 C CA . GLY A 1 487 ? -13.044 23.876 -0.888 1.00 91.62 487 GLY A CA 1
ATOM 3538 C C . GLY A 1 487 ? -13.532 24.351 -2.260 1.00 91.62 487 GLY A C 1
ATOM 3539 O O . GLY A 1 487 ? -14.125 25.416 -2.430 1.00 91.62 487 GLY A O 1
ATOM 3540 N N . ILE A 1 488 ? -13.253 23.537 -3.276 1.00 95.81 488 ILE A N 1
ATOM 3541 C CA . ILE A 1 488 ? -13.456 23.861 -4.690 1.00 95.81 488 ILE A CA 1
ATOM 3542 C C . ILE A 1 488 ? -14.636 23.055 -5.235 1.00 95.81 488 ILE A C 1
ATOM 3544 O O . ILE A 1 488 ? -14.586 21.828 -5.287 1.00 95.81 488 ILE A O 1
ATOM 3548 N N . TRP A 1 489 ? -15.693 23.740 -5.664 1.00 94.38 489 TRP A N 1
ATOM 3549 C CA . TRP A 1 489 ? -16.881 23.103 -6.232 1.00 94.38 489 TRP A CA 1
ATOM 3550 C C . TRP A 1 489 ? -16.747 22.832 -7.733 1.00 94.38 489 TRP A C 1
ATOM 3552 O O . TRP A 1 489 ? -16.351 23.713 -8.494 1.00 94.38 489 TRP A O 1
ATOM 3562 N N . TYR A 1 490 ? -17.129 21.626 -8.158 1.00 94.56 490 TYR A N 1
ATOM 3563 C CA . TYR A 1 490 ? -17.185 21.220 -9.565 1.00 94.56 490 TYR A CA 1
ATOM 3564 C C . TYR A 1 490 ? -18.299 20.189 -9.821 1.00 94.56 490 TYR A C 1
ATOM 3566 O O . TYR A 1 490 ? -18.848 19.621 -8.870 1.00 94.56 490 TYR A O 1
ATOM 3574 N N . VAL A 1 491 ? -18.649 19.954 -11.093 1.00 84.81 491 VAL A N 1
ATOM 3575 C CA . VAL A 1 491 ? -19.678 18.977 -11.517 1.00 84.81 491 VAL A CA 1
ATOM 3576 C C . VAL A 1 491 ? -19.190 18.021 -12.591 1.00 84.81 491 VAL A C 1
ATOM 3578 O O . VAL A 1 491 ? -18.312 18.422 -13.389 1.00 84.81 491 VAL A O 1
#

Organism: NCBI:txid690164

Foldseek 3Di:
DDDDDLLRVQLLLLLLLCQLAVPVNLVVLQVCCCPLPNPDDRDPDQQVVHPPPLFDRHHAFRAAEDVLQQVLFQVVLQQCAVVQHDDQAGPVRDHSVSSSVVSPNDLADPGKDKDKDKDKDFAQDPPPQVDSSVSVSRSSVLSVPNVSVSVSRPNQWRHKHKHWDWAWHDDPNDIGGTMIIMMMMTMDRQWEKEKEFEFACPVVQLGDDRPGGDWPWKKWWQFPVGIDIDTAHPSRIDITIDDFGWTFIWTDDPLAPAIATEIEGIDSGYFYDYHHSVRRPPPHDNPHTPDPDDADERNELDEAEDDPPAQEHEYHRAAAEYEYAADPVQWDWFQDPVRWIWIDGNPDHIYIYHHHQWYHYPHWIWGSPCVALLVLLQLLCLQQPLDGDDQASSVVSSVVRSVPDDQLRVLVCSCVDPNSCVRQNDDDQLRLLQSSCCSQVVDGDDPVVSVVSSVVVVVPDDSSNVSSCSSSDPRNSVVCCVVAVSTDIHD

Secondary structure (DSSP, 8-state):
-PPPPHHHHHHHHHHHHHHH-HHHHHHHHHHHHHHHSTTPPPPSSTTTTS-TTSS-SS--PPPEE-HHHHHHHHHHHHHHHHHT---SS-TT---HHHHHHHTT----SS--EEEEEEEEEEESSTTSTTSHHHHHHHHHHHHHSHHHHHHHT-TT--EEEEEEEEEEEEETTEEEEEEEEEEEEEEESS-EEEEEEEE--SSS--SPPTTTB-TT-EEEEEETTEEEEEE--TTSEEEEEE-SEEEEEEEESTTSSS-EEEEEEE-SS-EE--EEGGGTTS-------SSSSSS---SSS-EEE--TT--EEE--SS--EEE-SS-GGGEEEEE-TTS-EEEEETTPPPEEEES--EEEETTEEEE--TTSHHHHHHHHHHHHHSSPPPHHHHHHHHHHHHTT--HHHHHHHHHTSHHHHHHH-S--HHHHHHHHHHHHHSSPPPHHHHHHHHHHHHTT--HHHHHHHHHTSHHHHHHHHHHHTT-EEE-

pLDDT: mean 85.72, std 14.84, range [28.8, 98.81]

Sequence (491 aa):
MSFPTALEQLFLELVNQARADPAGELARFNALNDSLLPGRQDMGNLNEGLSAGRISADPKQPLAFIPTLGDAARGHSSDMLRQSYFAHQGLDGRSPSERGFAAGWDRGASGWTFGENIAFSGSTAPGYAERVETLIAHHLGLFQSSGHRVNLMNPDFSETGVGQAMGAYTINGATYGSSSLFTQKFADAGRTYITGVVIDDRDGDRFYDIGEGRGGIEIVATGAAGAVATATWDAGGYTLQVAPGTYTVTFSGTALASPVVRTVTVGADNVKVDVRVQDAGAPTIGDGGQTPGTGVPVAGDGTLRLLPGMERVAGTVGLDTLVVDAGRGAIVVDVQPDGSVTVAVGGAAPVVLTSVERVRLDDGTVAFDVDGAAGKAYRLYEAAFDRTPDEGGLGFWIGVFDAGASIQAVAAAFVGSAEFASLYGQVDDAGFVDLLYRNILDRAGEAGGTAYWISELADGMSRGDVLASFSDGTENRARTADAIADGIWYV

InterPro domains:
  IPR013784 Carbohydrate-binding-like fold [SSF49452] (188-271)
  IPR014044 CAP domain [PF00188] (12-166)
  IPR025282 Domain of unknown function DUF4214 [PF13946] (411-479)
  IPR035940 CAP superfamily [G3DSA:3.40.33.10] (1-187)
  IPR035940 CAP superfamily [SSF55797] (4-169)